Protein AF-0000000073391417 (afdb_homodimer)

Radius of gyration: 29.49 Å; Cα contacts (8 Å, |Δi|>4): 941; chains: 2; bounding box: 69×81×65 Å

InterPro domains:
  IPR002525 Transposase IS110-like, N-terminal [PF01548] (7-149)
  IPR003346 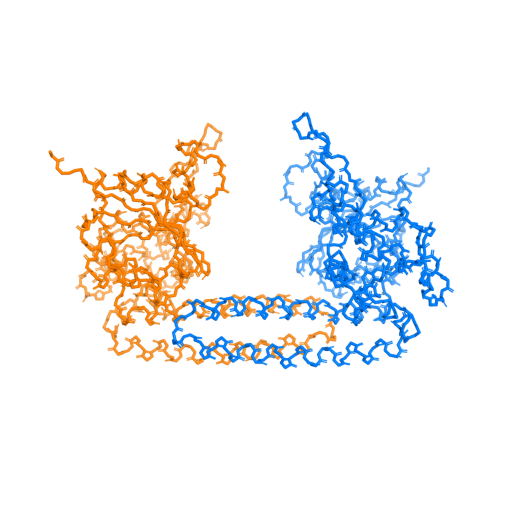Transposase IS116/IS110/IS902, C-terminal [PF02371] (191-273)
  IPR047650 Transposase IS110-like [PTHR33055] (2-310)

Structure (mmCIF, N/CA/C/O backbone):
data_AF-0000000073391417-model_v1
#
loop_
_entity.id
_entity.type
_entity.pdbx_description
1 polymer 'Transposase IS116/IS110/IS902 family protein'
#
loop_
_atom_site.group_PDB
_atom_site.id
_atom_site.type_symbol
_atom_site.label_atom_id
_atom_site.label_alt_id
_atom_site.label_comp_id
_atom_site.label_asym_id
_atom_site.label_entity_id
_atom_site.label_seq_id
_atom_site.pdbx_PDB_ins_code
_atom_site.Cartn_x
_atom_site.Cartn_y
_atom_site.Cartn_z
_atom_site.occupancy
_atom_site.B_iso_or_equiv
_atom_site.auth_seq_id
_atom_site.auth_comp_id
_atom_site.auth_asym_id
_atom_site.auth_atom_id
_atom_site.pdbx_PDB_model_num
ATOM 1 N N . MET A 1 1 ? -22.016 -30.312 -35.656 1 41.19 1 MET A N 1
ATOM 2 C CA . MET A 1 1 ? -20.719 -30.219 -35 1 41.19 1 MET A CA 1
ATOM 3 C C . MET A 1 1 ? -20.844 -29.594 -33.625 1 41.19 1 MET A C 1
ATOM 5 O O . MET A 1 1 ? -21.438 -28.531 -33.469 1 41.19 1 MET A O 1
ATOM 9 N N . SER A 1 2 ? -20.906 -30.359 -32.5 1 58.59 2 SER A N 1
ATOM 10 C CA . SER A 1 2 ? -21.25 -29.953 -31.141 1 58.59 2 SER A CA 1
ATOM 11 C C . SER A 1 2 ? -20.438 -28.75 -30.703 1 58.59 2 SER A C 1
ATOM 13 O O . SER A 1 2 ? -19.219 -28.703 -30.891 1 58.59 2 SER A O 1
ATOM 15 N N . GLU A 1 3 ? -20.984 -27.547 -30.594 1 76.56 3 GLU A N 1
ATOM 16 C CA . GLU A 1 3 ? -20.344 -26.266 -30.344 1 76.56 3 GLU A CA 1
ATOM 17 C C . GLU A 1 3 ? -19.5 -26.297 -29.078 1 76.56 3 GLU A C 1
ATOM 19 O O . GLU A 1 3 ? -19.906 -26.875 -28.062 1 76.56 3 GLU A O 1
ATOM 24 N N . LEU A 1 4 ? -18.203 -26.062 -29.297 1 89.38 4 LEU A N 1
ATOM 25 C CA . LEU A 1 4 ? -17.281 -26.016 -28.156 1 89.38 4 LEU A CA 1
ATOM 26 C C . LEU A 1 4 ? -17.797 -25.062 -27.078 1 89.38 4 LEU A C 1
ATOM 28 O O . LEU A 1 4 ? -18.328 -23.984 -27.391 1 89.38 4 LEU A O 1
ATOM 32 N N . VAL A 1 5 ? -17.859 -25.547 -25.891 1 95.31 5 VAL A N 1
ATOM 33 C CA . VAL A 1 5 ? -18.391 -24.766 -24.781 1 95.31 5 VAL A CA 1
ATOM 34 C C . VAL A 1 5 ? -17.234 -24.156 -24 1 95.31 5 VAL A C 1
ATOM 36 O O . VAL A 1 5 ? -16.297 -24.859 -23.609 1 95.31 5 VAL A O 1
ATOM 39 N N . TYR A 1 6 ? -17.281 -22.828 -23.891 1 96.06 6 TYR A N 1
ATOM 40 C CA . TYR A 1 6 ? -16.344 -22.094 -23.047 1 96.06 6 TYR A CA 1
ATOM 41 C C . TYR A 1 6 ? -17.078 -21.375 -21.906 1 96.06 6 TYR A C 1
ATOM 43 O O . TYR A 1 6 ? -18.25 -21.031 -22.047 1 96.06 6 TYR A O 1
ATOM 51 N N . VAL A 1 7 ? -16.344 -21.188 -20.812 1 96.88 7 VAL A N 1
ATOM 52 C CA . VAL A 1 7 ? -16.953 -20.562 -19.641 1 96.88 7 VAL A CA 1
ATOM 53 C C . VAL A 1 7 ? -16.047 -19.453 -19.109 1 96.88 7 VAL A C 1
ATOM 55 O O . VAL A 1 7 ? -14.82 -19.625 -19.047 1 96.88 7 VAL A O 1
ATOM 58 N N . GLY A 1 8 ? -16.578 -18.297 -18.891 1 96.56 8 GLY A N 1
ATOM 59 C CA . GLY A 1 8 ? -15.914 -17.203 -18.203 1 96.56 8 GLY A CA 1
ATOM 60 C C . GLY A 1 8 ? -16.5 -16.906 -16.844 1 96.56 8 GLY A C 1
ATOM 61 O O . GLY A 1 8 ? -17.719 -16.844 -16.688 1 96.56 8 GLY A O 1
ATOM 62 N N . ILE A 1 9 ? -15.617 -16.797 -15.828 1 95.81 9 ILE A N 1
ATOM 63 C CA . ILE A 1 9 ? -16.094 -16.562 -14.477 1 95.81 9 ILE A CA 1
ATOM 64 C C . ILE A 1 9 ? -15.438 -15.297 -13.914 1 95.81 9 ILE A C 1
ATOM 66 O O . ILE A 1 9 ? -14.211 -15.227 -13.797 1 95.81 9 ILE A O 1
ATOM 70 N N . ASP A 1 10 ? -16.25 -14.32 -13.617 1 93.75 10 ASP A N 1
ATOM 71 C CA . ASP A 1 10 ? -15.812 -13.148 -12.867 1 93.75 10 ASP A CA 1
ATOM 72 C C . ASP A 1 10 ? -16.109 -13.312 -11.375 1 93.75 10 ASP A C 1
ATOM 74 O O . ASP A 1 10 ? -17.266 -13.297 -10.961 1 93.75 10 ASP A O 1
ATOM 78 N N . ILE A 1 11 ? -15.016 -13.398 -10.562 1 93.25 11 ILE A N 1
ATOM 79 C CA . ILE A 1 11 ? -15.156 -13.836 -9.18 1 93.25 11 ILE A CA 1
ATOM 80 C C . ILE A 1 11 ? -14.93 -12.648 -8.242 1 93.25 11 ILE A C 1
ATOM 82 O O . ILE A 1 11 ? -13.984 -11.875 -8.422 1 93.25 11 ILE A O 1
ATOM 86 N N . ALA A 1 12 ? -15.906 -12.5 -7.281 1 91.25 12 ALA A N 1
ATOM 87 C CA . ALA A 1 12 ? -15.789 -11.531 -6.191 1 91.25 12 ALA A CA 1
ATOM 88 C C . ALA A 1 12 ? -15.82 -12.234 -4.836 1 91.25 12 ALA A C 1
ATOM 90 O O . ALA A 1 12 ? -15.867 -13.461 -4.766 1 91.25 12 ALA A O 1
ATOM 91 N N . LYS A 1 13 ? -15.703 -11.445 -3.793 1 89.56 13 LYS A N 1
ATOM 92 C CA . LYS A 1 13 ? -15.617 -11.961 -2.43 1 89.56 13 LYS A CA 1
ATOM 93 C C . L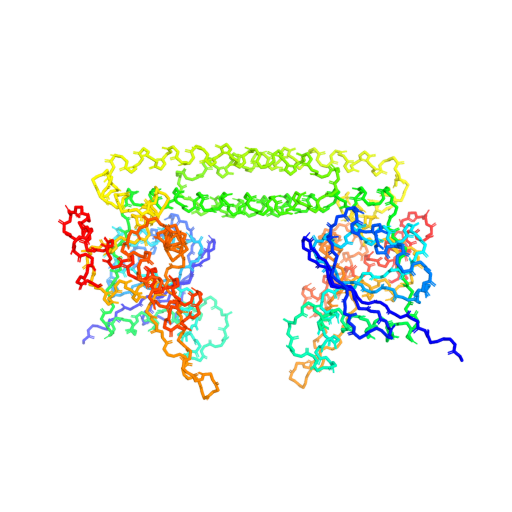YS A 1 13 ? -16.828 -12.828 -2.092 1 89.56 13 LYS A C 1
ATOM 95 O O . LYS A 1 13 ? -16.672 -13.945 -1.59 1 89.56 13 LYS A O 1
ATOM 100 N N . ASN A 1 14 ? -17.984 -12.344 -2.451 1 91.38 14 ASN A N 1
ATOM 101 C CA . ASN A 1 14 ? -19.188 -12.992 -1.948 1 91.38 14 ASN A CA 1
ATOM 102 C C . ASN A 1 14 ? -19.938 -13.742 -3.055 1 91.38 14 ASN A C 1
ATOM 104 O O . ASN A 1 14 ? -20.781 -14.594 -2.777 1 91.38 14 ASN A O 1
ATOM 108 N N . SER A 1 15 ? -19.625 -13.344 -4.281 1 93.81 15 SER A N 1
ATOM 109 C CA . SER A 1 15 ? -20.328 -13.961 -5.398 1 93.81 15 SER A CA 1
ATOM 110 C C . SER A 1 15 ? -19.469 -14 -6.652 1 93.81 15 SER A C 1
ATOM 112 O O . SER A 1 15 ? -18.391 -13.398 -6.684 1 93.81 15 SER A O 1
ATOM 114 N N . PHE A 1 16 ? -19.875 -14.797 -7.594 1 94.75 16 PHE A N 1
ATOM 115 C CA . PHE A 1 16 ? -19.188 -14.812 -8.883 1 94.75 16 PHE A CA 1
ATOM 116 C C . PHE A 1 16 ? -20.188 -14.945 -10.023 1 94.75 16 PHE A C 1
ATOM 118 O O . PHE A 1 16 ? -21.266 -15.516 -9.852 1 94.75 16 PHE A O 1
ATOM 125 N N . GLU A 1 17 ? -19.906 -14.305 -11.156 1 95.31 17 GLU A N 1
ATOM 126 C CA . GLU A 1 17 ? -20.719 -14.305 -12.367 1 95.31 17 GLU A CA 1
ATOM 127 C C . GLU A 1 17 ? -20.156 -15.281 -13.398 1 95.31 17 GLU A C 1
ATOM 129 O O . GLU A 1 17 ? -18.953 -15.32 -13.641 1 95.31 17 GLU A O 1
ATOM 134 N N . VAL A 1 18 ? -21.078 -16.141 -13.984 1 97.12 18 VAL A N 1
ATOM 135 C CA . VAL A 1 18 ? -20.641 -17.188 -14.898 1 97.12 18 VAL A CA 1
ATOM 136 C C . VAL A 1 18 ? -21.266 -16.953 -16.281 1 97.12 18 VAL A C 1
ATOM 138 O O . VAL A 1 18 ? -22.484 -16.812 -16.406 1 97.12 18 VAL A O 1
ATOM 141 N N . ALA A 1 19 ? -20.453 -16.859 -17.266 1 95.75 19 ALA A N 1
ATOM 142 C CA . ALA A 1 19 ? -20.891 -16.797 -18.656 1 95.75 19 ALA A CA 1
ATOM 143 C C . ALA A 1 19 ? -20.547 -18.094 -19.391 1 95.75 19 ALA A C 1
ATOM 145 O O . ALA A 1 19 ? -19.422 -18.578 -19.312 1 95.75 19 ALA A O 1
ATOM 146 N N . VAL A 1 20 ? -21.516 -18.688 -20.031 1 95.94 20 VAL A N 1
ATOM 147 C CA . VAL A 1 20 ? -21.344 -19.953 -20.75 1 95.94 20 VAL A CA 1
ATOM 148 C C . VAL A 1 20 ? -21.688 -19.766 -22.219 1 95.94 20 VAL A C 1
ATOM 150 O O . VAL A 1 20 ? -22.641 -19.047 -22.562 1 95.94 20 VAL A O 1
ATOM 153 N N . THR A 1 21 ? -20.844 -20.391 -22.984 1 93.12 21 THR A N 1
ATOM 154 C CA . THR A 1 21 ? -21.109 -20.328 -24.422 1 93.12 21 THR A CA 1
ATOM 155 C C . THR A 1 21 ? -22.531 -20.781 -24.734 1 93.12 21 THR A C 1
ATOM 157 O O . THR A 1 21 ? -23 -21.797 -24.219 1 93.12 21 THR A O 1
ATOM 160 N N . GLY A 1 22 ? -23.219 -20.031 -25.562 1 87.88 22 GLY A N 1
ATOM 161 C CA . GLY A 1 22 ? -24.562 -20.391 -26 1 87.88 22 GLY A CA 1
ATOM 162 C C . GLY A 1 22 ? -25.641 -19.891 -25.078 1 87.88 22 GLY A C 1
ATOM 163 O O . GLY A 1 22 ? -26.828 -19.969 -25.406 1 87.88 22 GLY A O 1
ATOM 164 N N . GLU A 1 23 ? -25.266 -19.438 -23.891 1 88.38 23 GLU A N 1
ATOM 165 C CA . GLU A 1 23 ? -26.219 -18.875 -22.938 1 88.38 23 GLU A CA 1
ATOM 166 C C . GLU A 1 23 ? -26.219 -17.359 -22.984 1 88.38 23 GLU A C 1
ATOM 168 O O . GLU A 1 23 ? -25.172 -16.719 -22.906 1 88.38 23 GLU A O 1
ATOM 173 N N . LEU A 1 24 ? -27.312 -16.797 -23.109 1 83.12 24 LEU A N 1
ATOM 174 C CA . LEU A 1 24 ? -27.422 -15.352 -23.188 1 83.12 24 LEU A CA 1
ATOM 175 C C . LEU A 1 24 ? -27.266 -14.711 -21.812 1 83.12 24 LEU A C 1
ATOM 177 O O . LEU A 1 24 ? -26.641 -13.656 -21.688 1 83.12 24 LEU A O 1
ATOM 181 N N . GLN A 1 25 ? -27.812 -15.383 -20.875 1 86.62 25 GLN A N 1
ATOM 182 C CA . GLN A 1 25 ? -27.766 -14.812 -19.531 1 86.62 25 GLN A CA 1
ATOM 183 C C . GLN A 1 25 ? -26.625 -15.43 -18.719 1 86.62 25 GLN A C 1
ATOM 185 O O . GLN A 1 25 ? -26.281 -16.594 -18.922 1 86.62 25 GLN A O 1
ATOM 190 N N . THR A 1 26 ? -26.062 -14.586 -17.969 1 91.75 26 THR A N 1
ATOM 191 C CA . THR A 1 26 ? -25.062 -15.078 -17.031 1 91.75 26 THR A CA 1
ATOM 192 C C . THR A 1 26 ? -25.719 -15.602 -15.766 1 91.75 26 THR A C 1
ATOM 194 O O . THR A 1 26 ? -26.891 -15.344 -15.516 1 91.75 26 THR A O 1
ATOM 197 N N . LEU A 1 27 ? -25.016 -16.453 -15.078 1 93.38 27 LEU A N 1
ATOM 198 C CA . LEU A 1 27 ? -25.453 -17 -13.797 1 93.38 27 LEU A CA 1
ATOM 199 C C . LEU A 1 27 ? -24.672 -16.375 -12.648 1 93.38 27 LEU A C 1
ATOM 201 O O . LEU A 1 27 ? -23.453 -16.203 -12.742 1 93.38 27 LEU A O 1
ATOM 205 N N . ASN A 1 28 ? -25.391 -15.914 -11.68 1 95.19 28 ASN A N 1
ATOM 206 C CA . ASN A 1 28 ? -24.781 -15.391 -10.469 1 95.19 28 ASN A CA 1
ATOM 207 C C . ASN A 1 28 ? -24.922 -16.375 -9.305 1 95.19 28 ASN A C 1
ATOM 209 O O . ASN A 1 28 ? -26.031 -16.781 -8.969 1 95.19 28 ASN A O 1
ATOM 213 N N . LEU A 1 29 ? -23.812 -16.797 -8.742 1 95.75 29 LEU A N 1
ATOM 214 C CA . LEU A 1 29 ? -23.812 -17.766 -7.648 1 95.75 29 LEU A CA 1
ATOM 215 C C . LEU A 1 29 ? -23.016 -17.234 -6.461 1 95.75 29 LEU A C 1
ATOM 217 O O . LEU A 1 29 ? -22.203 -16.328 -6.613 1 95.75 29 LEU A O 1
ATOM 221 N N . ALA A 1 30 ? -23.281 -17.812 -5.293 1 95.56 30 ALA A N 1
ATOM 222 C CA . ALA A 1 30 ? -22.547 -17.438 -4.086 1 95.56 30 ALA A CA 1
ATOM 223 C C . ALA A 1 30 ? -21.141 -18.031 -4.102 1 95.56 30 ALA A C 1
ATOM 225 O O . ALA A 1 30 ? -20.938 -19.172 -4.523 1 95.56 30 ALA A O 1
ATOM 226 N N . ASN A 1 31 ? -20.172 -17.266 -3.717 1 94.25 31 ASN A N 1
ATOM 227 C CA . ASN A 1 31 ? -18.797 -17.75 -3.623 1 94.25 31 ASN A CA 1
ATOM 228 C C . ASN A 1 31 ? -18.547 -18.484 -2.314 1 94.25 31 ASN A C 1
ATOM 230 O O . ASN A 1 31 ? -17.797 -18.016 -1.464 1 94.25 31 ASN A O 1
ATOM 234 N N . ASP A 1 32 ? -19.219 -19.547 -2.176 1 93.25 32 ASP A N 1
ATOM 235 C CA . ASP A 1 32 ? -19.094 -20.453 -1.041 1 93.25 32 ASP A CA 1
ATOM 236 C C . ASP A 1 32 ? -19.219 -21.906 -1.49 1 93.25 32 ASP A C 1
ATOM 238 O O . ASP A 1 32 ? -19.312 -22.188 -2.688 1 93.25 32 ASP A O 1
ATOM 242 N N . GLU A 1 33 ? -19.141 -22.828 -0.554 1 92.5 33 GLU A N 1
ATOM 243 C CA . GLU A 1 33 ? -19.125 -24.25 -0.879 1 92.5 33 GLU A CA 1
ATOM 244 C C . GLU A 1 33 ? -20.359 -24.656 -1.66 1 92.5 33 GLU A C 1
ATOM 246 O O . GLU A 1 33 ? -20.281 -25.422 -2.621 1 92.5 33 GLU A O 1
ATOM 251 N N . ALA A 1 34 ? -21.469 -24.109 -1.239 1 94.62 34 ALA A N 1
ATOM 252 C CA . ALA A 1 34 ? -22.719 -24.453 -1.907 1 94.62 34 ALA A CA 1
ATOM 253 C C . ALA A 1 34 ? -22.734 -23.922 -3.342 1 94.62 34 ALA A C 1
ATOM 255 O O . ALA A 1 34 ? -23.141 -24.641 -4.262 1 94.62 34 ALA A O 1
ATOM 256 N N . GLY A 1 35 ? -22.312 -22.719 -3.488 1 95.94 35 GLY A N 1
ATOM 257 C CA . GLY A 1 35 ? -22.234 -22.156 -4.824 1 95.94 35 GLY A CA 1
ATOM 258 C C . GLY A 1 35 ? -21.266 -22.875 -5.73 1 95.94 35 GLY A C 1
ATOM 259 O O . GLY A 1 35 ? -21.531 -23.062 -6.922 1 95.94 35 GLY A O 1
ATOM 260 N N . HIS A 1 36 ? -20.188 -23.312 -5.238 1 96.56 36 HIS A N 1
ATOM 261 C CA . HIS A 1 36 ? -19.188 -24.062 -5.996 1 96.56 36 HIS A CA 1
ATOM 262 C C . HIS A 1 36 ? -19.75 -25.391 -6.469 1 96.56 36 HIS A C 1
ATOM 264 O O . HIS A 1 36 ? -19.594 -25.766 -7.637 1 96.56 36 HIS A O 1
ATOM 270 N N . ALA A 1 37 ? -20.359 -26.031 -5.52 1 9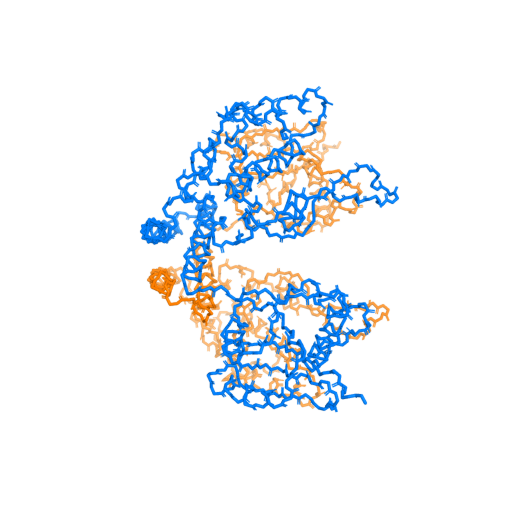5 37 ALA A N 1
ATOM 271 C CA . ALA A 1 37 ? -20.953 -27.328 -5.848 1 95 37 ALA A CA 1
ATOM 272 C C . ALA A 1 37 ? -22.016 -27.188 -6.934 1 95 37 ALA A C 1
ATOM 274 O O . ALA A 1 37 ? -22.078 -28 -7.859 1 95 37 ALA A O 1
ATOM 275 N N . GLN A 1 38 ? -22.797 -26.172 -6.746 1 96.19 38 GLN A N 1
ATOM 276 C CA . GLN A 1 38 ? -23.844 -25.906 -7.723 1 96.19 38 GLN A CA 1
ATOM 277 C C . GLN A 1 38 ? -23.266 -25.672 -9.117 1 96.19 38 GLN A C 1
ATOM 279 O O . GLN A 1 38 ? -23.781 -26.203 -10.102 1 96.19 38 GLN A O 1
ATOM 284 N N . LEU A 1 39 ? -22.266 -24.953 -9.195 1 96.25 39 LEU A N 1
ATOM 285 C CA . LEU A 1 39 ? -21.641 -24.672 -10.484 1 96.25 39 LEU A CA 1
ATOM 286 C C . LEU A 1 39 ? -21.062 -25.938 -11.102 1 96.25 39 LEU A C 1
ATOM 288 O O . LEU A 1 39 ? -21.25 -26.188 -12.297 1 96.25 39 LEU A O 1
ATOM 292 N N . CYS A 1 40 ? -20.391 -26.719 -10.312 1 95.75 40 CYS A N 1
ATOM 293 C CA . CYS A 1 40 ? -19.812 -27.969 -10.797 1 95.75 40 CYS A CA 1
ATOM 294 C C . CYS A 1 40 ? -20.891 -28.875 -11.375 1 95.75 40 CYS A C 1
ATOM 296 O O . CYS A 1 40 ? -20.703 -29.453 -12.453 1 95.75 40 CYS A O 1
ATOM 298 N N . GLN A 1 41 ? -21.969 -28.922 -10.648 1 94.38 41 GLN A N 1
ATOM 299 C CA . GLN A 1 41 ? -23.078 -29.766 -11.094 1 94.38 41 GLN A CA 1
ATOM 300 C C . GLN A 1 41 ? -23.656 -29.25 -12.414 1 94.38 41 GLN A C 1
ATOM 302 O O . GLN A 1 41 ? -24.016 -30.047 -13.281 1 94.38 41 GLN A O 1
ATOM 307 N N . TRP A 1 42 ? -23.656 -28.016 -12.492 1 94.31 42 TRP A N 1
ATOM 308 C CA . TRP A 1 42 ? -24.234 -27.391 -13.68 1 94.31 42 TRP A CA 1
ATOM 309 C C . TRP A 1 42 ? -23.312 -27.562 -14.883 1 94.31 42 TRP A C 1
ATOM 311 O O . TRP A 1 42 ? -23.781 -27.797 -16 1 94.31 42 TRP A O 1
ATOM 321 N N . LEU A 1 43 ? -22.047 -27.469 -14.703 1 94.25 43 LEU A N 1
ATOM 322 C CA . LEU A 1 43 ? -21.094 -27.422 -15.805 1 94.25 43 LEU A CA 1
ATOM 323 C C . LEU A 1 43 ? -20.688 -28.828 -16.234 1 94.25 43 LEU A C 1
ATOM 325 O O . LEU A 1 43 ? -20.281 -29.047 -17.375 1 94.25 43 LEU A O 1
ATOM 329 N N . ALA A 1 44 ? -20.797 -29.797 -15.352 1 92.38 44 ALA A N 1
ATOM 330 C CA . ALA A 1 44 ? -20.312 -31.141 -15.602 1 92.38 44 ALA A CA 1
ATOM 331 C C . ALA A 1 44 ? -20.906 -31.719 -16.891 1 92.38 44 ALA A C 1
ATOM 333 O O . ALA A 1 44 ? -20.188 -32.156 -17.766 1 92.38 44 ALA A O 1
ATOM 334 N N . PRO A 1 45 ? -22.25 -31.562 -17.031 1 92 45 PRO A N 1
ATOM 335 C CA . PRO A 1 45 ? -22.859 -32.125 -18.234 1 92 45 PRO A CA 1
ATOM 336 C C . PRO A 1 45 ? -22.484 -31.359 -19.5 1 92 45 PRO A C 1
ATOM 338 O O . PRO A 1 45 ? -22.562 -31.891 -20.609 1 92 45 PRO A O 1
ATOM 341 N N . LEU A 1 46 ? -22.078 -30.172 -19.375 1 92.31 46 LEU A N 1
ATOM 342 C CA . LEU A 1 46 ? -21.781 -29.328 -20.531 1 92.31 46 LEU A CA 1
ATOM 343 C C . LEU A 1 46 ? -20.375 -29.609 -21.047 1 92.31 46 LEU A C 1
ATOM 345 O O . LEU A 1 46 ? -20.031 -29.25 -22.172 1 92.31 46 LEU A O 1
ATOM 349 N N . ALA A 1 47 ? -19.516 -30.188 -20.219 1 91.38 47 ALA A N 1
ATOM 350 C CA . ALA A 1 47 ? -18.141 -30.562 -20.562 1 91.38 47 ALA A CA 1
ATOM 351 C C . ALA A 1 47 ? -17.422 -29.422 -21.25 1 91.38 47 ALA A C 1
ATOM 353 O O . ALA A 1 47 ? -16.938 -29.562 -22.375 1 91.38 47 ALA A O 1
ATOM 354 N N . PRO A 1 48 ? -17.344 -28.297 -20.562 1 94.94 48 PRO A N 1
ATOM 355 C CA . PRO A 1 48 ? -16.656 -27.172 -21.188 1 94.94 48 PRO A CA 1
ATOM 356 C C . PRO A 1 48 ? -15.219 -27.484 -21.578 1 94.94 48 PRO A C 1
ATOM 358 O O . PRO A 1 48 ? -14.531 -28.219 -20.859 1 94.94 48 PRO A O 1
ATOM 361 N N . ARG A 1 49 ? -14.812 -26.875 -22.672 1 93.81 49 ARG A N 1
ATOM 362 C CA . ARG A 1 49 ? -13.445 -27.047 -23.156 1 93.81 49 ARG A CA 1
ATOM 363 C C . ARG A 1 49 ? -12.453 -26.312 -22.266 1 93.81 49 ARG A C 1
ATOM 365 O O . ARG A 1 49 ? -11.336 -26.781 -22.047 1 93.81 49 ARG A O 1
ATOM 372 N N . LEU A 1 50 ? -12.844 -25.172 -21.844 1 94.81 50 LEU A N 1
ATOM 373 C CA . LEU A 1 50 ? -11.992 -24.359 -20.984 1 94.81 50 LEU A CA 1
ATOM 374 C C . LEU A 1 50 ? -12.828 -23.406 -20.141 1 94.81 50 LEU A C 1
ATOM 376 O O . LEU A 1 50 ? -13.742 -22.75 -20.656 1 94.81 50 LEU A O 1
ATOM 380 N N . ILE A 1 51 ? -12.57 -23.453 -18.859 1 96.12 51 ILE A N 1
ATOM 381 C CA . ILE A 1 51 ? -13.109 -22.484 -17.922 1 96.12 51 ILE A CA 1
ATOM 382 C C . ILE A 1 51 ? -12.031 -21.469 -17.547 1 96.12 51 ILE A C 1
ATOM 384 O O . ILE A 1 51 ? -10.938 -21.844 -17.125 1 96.12 51 ILE A O 1
ATOM 388 N N . LEU A 1 52 ? -12.367 -20.172 -17.781 1 94.38 52 LEU A N 1
ATOM 389 C CA . LEU A 1 52 ? -11.375 -19.141 -17.516 1 94.38 52 LEU A CA 1
ATOM 390 C C . LEU A 1 52 ? -11.844 -18.203 -16.391 1 94.38 52 LEU A C 1
ATOM 392 O O . LEU A 1 52 ? -12.992 -17.766 -16.391 1 94.38 52 LEU A O 1
ATOM 396 N N . MET A 1 53 ? -11 -18 -15.438 1 94.44 53 MET A N 1
ATOM 397 C CA . MET A 1 53 ? -11.258 -17.031 -14.383 1 94.44 53 MET A CA 1
ATOM 398 C C . MET A 1 53 ? -10.047 -16.125 -14.156 1 94.44 53 MET A C 1
ATOM 400 O O . MET A 1 53 ? -8.93 -16.484 -14.539 1 94.44 53 MET A O 1
ATOM 404 N N . GLU A 1 54 ? -10.297 -14.969 -13.602 1 90.81 54 GLU A N 1
ATOM 405 C CA . GLU A 1 54 ? -9.234 -14.016 -13.281 1 90.81 54 GLU A CA 1
ATOM 406 C C . GLU A 1 54 ? -8.797 -14.156 -11.828 1 90.81 54 GLU A C 1
ATOM 408 O O . GLU A 1 54 ? -9.609 -14.422 -10.945 1 90.81 54 GLU A O 1
ATOM 413 N N . ALA A 1 55 ? -7.465 -14.031 -11.68 1 86.56 55 ALA A N 1
ATOM 414 C CA . ALA A 1 55 ? -6.949 -14 -10.312 1 86.56 55 ALA A CA 1
ATOM 415 C C . ALA A 1 55 ? -7.496 -12.797 -9.547 1 86.56 55 ALA A C 1
ATOM 417 O O . ALA A 1 55 ? -7.359 -11.656 -9.992 1 86.56 55 ALA A O 1
ATOM 418 N N . THR A 1 56 ? -8.164 -13.055 -8.438 1 86.56 56 THR A N 1
ATOM 419 C CA . THR A 1 56 ? -8.828 -12.008 -7.672 1 86.56 56 THR A CA 1
ATOM 420 C C . THR A 1 56 ? -8.312 -11.984 -6.234 1 86.56 56 THR A C 1
ATOM 422 O O . THR A 1 56 ? -9.109 -11.914 -5.289 1 86.56 56 THR A O 1
ATOM 425 N N . GLY A 1 57 ? -7.008 -12.031 -6.109 1 79.88 57 GLY A N 1
ATOM 426 C CA . GLY A 1 57 ? -6.426 -11.914 -4.781 1 79.88 57 GLY A CA 1
ATOM 427 C C . GLY A 1 57 ? -6.73 -13.102 -3.885 1 79.88 57 GLY A C 1
ATOM 428 O O . GLY A 1 57 ? -6.676 -12.984 -2.658 1 79.88 57 GLY A O 1
ATOM 429 N N . GLY A 1 58 ? -7.133 -14.188 -4.379 1 85.75 58 GLY A N 1
ATOM 430 C CA . GLY A 1 58 ? -7.336 -15.398 -3.6 1 85.75 58 GLY A CA 1
ATOM 431 C C . GLY A 1 58 ? -8.781 -15.859 -3.582 1 85.75 58 GLY A C 1
ATOM 432 O O . GLY A 1 58 ? -9.062 -17.016 -3.236 1 85.75 58 GLY A O 1
ATOM 433 N N . TYR A 1 59 ? -9.688 -15.016 -3.998 1 88.38 59 TYR A N 1
ATOM 434 C CA . TYR A 1 59 ? -11.109 -15.359 -3.967 1 88.38 59 TYR A CA 1
ATOM 435 C C . TYR A 1 59 ? -11.43 -16.453 -4.98 1 88.38 59 TYR A C 1
ATOM 437 O O . TYR A 1 59 ? -12.445 -17.141 -4.867 1 88.38 59 TYR A O 1
ATOM 445 N N . GLU A 1 60 ? -10.516 -16.578 -5.926 1 90.38 60 GLU A N 1
ATOM 446 C CA . GLU A 1 60 ? -10.758 -17.531 -7.008 1 90.38 60 GLU A CA 1
ATOM 447 C C . GLU A 1 60 ? -10.289 -18.938 -6.641 1 90.38 60 GLU A C 1
ATOM 449 O O . GLU A 1 60 ? -10.664 -19.906 -7.289 1 90.38 60 GLU A O 1
ATOM 454 N N . GLN A 1 61 ? -9.516 -19.031 -5.566 1 87.44 61 GLN A N 1
ATOM 455 C CA . GLN A 1 61 ? -8.742 -20.234 -5.316 1 87.44 61 GLN A CA 1
ATOM 456 C C . GLN A 1 61 ? -9.664 -21.422 -5.039 1 87.44 61 GLN A C 1
ATOM 458 O O . GLN A 1 61 ? -9.531 -22.484 -5.664 1 87.44 61 GLN A O 1
ATOM 463 N N . ASP A 1 62 ? -10.578 -21.266 -4.113 1 89.06 62 ASP A N 1
ATOM 464 C CA . ASP A 1 62 ? -11.453 -22.359 -3.723 1 89.06 62 ASP A CA 1
ATOM 465 C C . ASP A 1 62 ? -12.32 -22.828 -4.891 1 89.06 62 ASP A C 1
ATOM 467 O O . ASP A 1 62 ? -12.539 -24.016 -5.074 1 89.06 62 ASP A O 1
ATOM 471 N N . LEU A 1 63 ? -12.734 -21.891 -5.645 1 93.06 63 LEU A N 1
ATOM 472 C CA . LEU A 1 63 ? -13.547 -22.25 -6.801 1 93.06 63 LEU A CA 1
ATOM 473 C C . LEU A 1 63 ? -12.719 -22.984 -7.844 1 93.06 63 LEU A C 1
ATOM 475 O O . LEU A 1 63 ? -13.172 -24 -8.406 1 93.06 63 LEU A O 1
ATOM 479 N N . ALA A 1 64 ? -11.539 -22.5 -8.102 1 91.94 64 ALA A N 1
ATOM 480 C CA . ALA A 1 64 ? -10.648 -23.172 -9.055 1 91.94 64 ALA A CA 1
ATOM 481 C C . ALA A 1 64 ? -10.391 -24.609 -8.641 1 91.94 64 ALA A C 1
ATOM 483 O O . ALA A 1 64 ? -10.422 -25.516 -9.484 1 91.94 64 ALA A O 1
ATOM 484 N N . LEU A 1 65 ? -10.211 -24.812 -7.379 1 87.94 65 LEU A N 1
ATOM 485 C CA . LEU A 1 65 ? -9.953 -26.141 -6.852 1 87.94 65 LEU A CA 1
ATOM 486 C C . LEU A 1 65 ? -11.172 -27.047 -7.012 1 87.94 65 LEU A C 1
ATOM 488 O O . LEU A 1 65 ? -11.047 -28.203 -7.395 1 87.94 65 LEU A O 1
ATOM 492 N N . ALA A 1 66 ? -12.32 -26.5 -6.711 1 91.75 66 ALA A N 1
ATOM 493 C CA . ALA A 1 66 ? -13.562 -27.266 -6.828 1 91.75 66 ALA A CA 1
ATOM 494 C C . ALA A 1 66 ? -13.805 -27.703 -8.266 1 91.75 66 ALA A C 1
ATOM 496 O O . ALA A 1 66 ? -14.148 -28.859 -8.516 1 91.75 66 ALA A O 1
ATOM 497 N N . LEU A 1 67 ? -13.562 -26.828 -9.164 1 93.56 67 LEU A N 1
ATOM 498 C CA . LEU A 1 67 ? -13.773 -27.125 -10.57 1 93.56 67 LEU A CA 1
ATOM 499 C C . LEU A 1 67 ? -12.781 -28.172 -11.07 1 93.56 67 LEU A C 1
ATOM 501 O O . LEU A 1 67 ? -13.164 -29.125 -11.734 1 93.56 67 LEU A O 1
ATOM 505 N N . ALA A 1 68 ? -11.562 -27.953 -10.703 1 89.56 68 ALA A N 1
ATOM 506 C CA . ALA A 1 68 ? -10.531 -28.906 -11.086 1 89.56 68 ALA A CA 1
ATOM 507 C C . ALA A 1 68 ? -10.812 -30.281 -10.477 1 89.56 68 ALA A C 1
ATOM 509 O O . ALA A 1 68 ? -10.633 -31.312 -11.141 1 89.56 68 ALA A O 1
ATOM 510 N N . GLY A 1 69 ? -11.211 -30.297 -9.242 1 88.12 69 GLY A N 1
ATOM 511 C CA . GLY A 1 69 ? -11.555 -31.531 -8.555 1 88.12 69 GLY A CA 1
ATOM 512 C C . GLY A 1 69 ? -12.695 -32.281 -9.211 1 88.12 69 GLY A C 1
ATOM 513 O O . GLY A 1 69 ? -12.773 -33.5 -9.125 1 88.12 69 GLY A O 1
ATOM 514 N N . ALA A 1 70 ? -13.516 -31.516 -9.836 1 91.62 70 ALA A N 1
ATOM 515 C CA . ALA A 1 70 ? -14.648 -32.125 -10.555 1 91.62 70 ALA A CA 1
ATOM 516 C C . ALA A 1 70 ? -14.227 -32.594 -11.938 1 91.62 70 ALA A C 1
ATOM 518 O O . ALA A 1 70 ? -15.07 -33.031 -12.734 1 91.62 70 ALA A O 1
ATOM 519 N N . GLY A 1 71 ? -12.945 -32.406 -12.211 1 88.69 71 GLY A N 1
ATOM 520 C CA . GLY A 1 71 ? -12.422 -32.875 -13.484 1 88.69 71 GLY A CA 1
ATOM 521 C C . GLY A 1 71 ? -12.586 -31.875 -14.609 1 88.69 71 GLY A C 1
ATOM 522 O O . GLY A 1 71 ? -12.453 -32.219 -15.781 1 88.69 71 GLY A O 1
ATOM 523 N N . LEU A 1 72 ? -12.898 -30.719 -14.289 1 92.56 72 LEU A N 1
ATOM 524 C CA . LEU A 1 72 ? -13.109 -29.688 -15.297 1 92.56 72 LEU A CA 1
ATOM 525 C C . LEU A 1 72 ? -11.812 -28.938 -15.586 1 92.56 72 LEU A C 1
ATOM 527 O O . LEU A 1 72 ? -10.969 -28.797 -14.703 1 92.56 72 LEU A O 1
ATOM 531 N N . HIS A 1 73 ? -11.672 -28.422 -16.828 1 92.25 73 HIS A N 1
ATOM 532 C CA . HIS A 1 73 ? -10.477 -27.703 -17.25 1 92.25 73 HIS A CA 1
ATOM 533 C C . HIS A 1 73 ? -10.594 -26.219 -16.922 1 92.25 73 HIS A C 1
ATOM 535 O O . HIS A 1 73 ? -11.281 -25.469 -17.625 1 92.25 73 HIS A O 1
ATOM 541 N N . VAL A 1 74 ? -9.859 -25.891 -15.891 1 93.88 74 VAL A N 1
ATOM 542 C CA . VAL A 1 74 ? -9.969 -24.516 -15.422 1 93.88 74 VAL A CA 1
ATOM 543 C C . VAL A 1 74 ? -8.594 -23.859 -15.453 1 93.88 74 VAL A C 1
ATOM 545 O O . VAL A 1 74 ? -7.582 -24.484 -15.141 1 93.88 74 VAL A O 1
ATOM 548 N N . SER A 1 75 ? -8.562 -22.594 -15.922 1 91.62 75 SER A N 1
ATOM 549 C CA . SER A 1 75 ? -7.352 -21.766 -15.914 1 91.62 75 SER A CA 1
ATOM 550 C C . SER A 1 75 ? -7.594 -20.422 -15.234 1 91.62 75 SER A C 1
ATOM 552 O O . SER A 1 75 ? -8.656 -19.828 -15.406 1 91.62 75 SER A O 1
ATOM 554 N N . VAL A 1 76 ? -6.609 -20.078 -14.414 1 90.06 76 VAL A N 1
ATOM 555 C CA . VAL A 1 76 ? -6.637 -18.75 -13.781 1 90.06 76 VAL A CA 1
ATOM 556 C C . VAL A 1 76 ? -5.645 -17.828 -14.477 1 90.06 76 VAL A C 1
ATOM 558 O O . VAL A 1 76 ? -4.449 -18.125 -14.547 1 90.06 76 VAL A O 1
ATOM 561 N N . VAL A 1 77 ? -6.199 -16.703 -15.023 1 86.75 77 VAL A N 1
ATOM 562 C CA . VAL A 1 77 ? -5.34 -15.797 -15.773 1 86.75 77 VAL A CA 1
ATOM 563 C C . VAL A 1 77 ? -5.047 -14.555 -14.938 1 86.75 77 VAL A C 1
ATOM 565 O O . VAL A 1 77 ? -5.812 -14.211 -14.031 1 86.75 77 VAL A O 1
ATOM 568 N N . ASN A 1 78 ? -3.932 -13.891 -15.234 1 82.31 78 ASN A N 1
ATOM 569 C CA . ASN A 1 78 ? -3.557 -12.656 -14.562 1 82.31 78 ASN A CA 1
ATOM 570 C C . ASN A 1 78 ? -4.508 -11.516 -14.922 1 82.31 78 ASN A C 1
ATOM 572 O O . ASN A 1 78 ? -4.945 -11.398 -16.062 1 82.31 78 ASN A O 1
ATOM 576 N N . PRO A 1 79 ? -4.793 -10.672 -13.938 1 85 79 PRO A N 1
ATOM 577 C CA . PRO A 1 79 ? -5.738 -9.57 -14.148 1 85 79 PRO A CA 1
ATOM 578 C C . PRO A 1 79 ? -5.332 -8.656 -15.297 1 85 79 PRO A C 1
ATOM 580 O O . PRO A 1 79 ? -6.191 -8.18 -16.047 1 85 79 PRO A O 1
ATOM 583 N N . ARG A 1 80 ? -4.086 -8.445 -15.5 1 77.81 80 ARG A N 1
ATOM 584 C CA . ARG A 1 80 ? -3.623 -7.594 -16.594 1 77.81 80 ARG A CA 1
ATOM 585 C C . ARG A 1 80 ? -4.016 -8.18 -17.953 1 77.81 80 ARG A C 1
ATOM 587 O O . ARG A 1 80 ? -4.477 -7.457 -18.828 1 77.81 80 ARG A O 1
ATOM 594 N N . GLN A 1 81 ? -3.834 -9.531 -18.109 1 79 81 GLN A N 1
ATOM 595 C CA . GLN A 1 81 ? -4.199 -10.211 -19.344 1 79 81 GLN A CA 1
ATOM 596 C C . GLN A 1 81 ? -5.699 -10.109 -19.609 1 79 81 GLN A C 1
ATOM 598 O O . GLN A 1 81 ? -6.121 -9.852 -20.734 1 79 81 GLN A O 1
ATOM 603 N N . ALA A 1 82 ? -6.41 -10.328 -18.562 1 83.94 82 ALA A N 1
ATOM 604 C CA . ALA A 1 82 ? -7.863 -10.25 -18.688 1 83.94 82 ALA A CA 1
ATOM 605 C C . ALA A 1 82 ? -8.305 -8.852 -19.109 1 83.94 82 ALA A C 1
ATOM 607 O O . ALA A 1 82 ? -9.148 -8.703 -19.984 1 83.94 82 ALA A O 1
ATOM 608 N N . ARG A 1 83 ? -7.68 -7.859 -18.469 1 81.56 83 ARG A N 1
ATOM 609 C CA . ARG A 1 83 ? -8.016 -6.473 -18.766 1 81.56 83 ARG A CA 1
ATOM 610 C C . ARG A 1 83 ? -7.613 -6.105 -20.188 1 81.56 83 ARG A C 1
ATOM 612 O O . ARG A 1 83 ? -8.367 -5.438 -20.906 1 81.56 83 ARG A O 1
ATOM 619 N N . ASP A 1 84 ? -6.441 -6.473 -20.594 1 75.44 84 ASP A N 1
ATOM 620 C CA . ASP A 1 84 ? -5.961 -6.195 -21.953 1 75.44 84 ASP A CA 1
ATOM 621 C C . ASP A 1 84 ? -6.867 -6.836 -23 1 75.44 84 ASP A C 1
ATOM 623 O O . ASP A 1 84 ? -7.148 -6.23 -24.031 1 75.44 84 ASP A O 1
ATOM 627 N N . PHE A 1 85 ? -7.289 -8 -22.719 1 80.38 85 PHE A N 1
ATOM 628 C CA . PHE A 1 85 ? -8.203 -8.656 -23.656 1 80.38 85 PHE A CA 1
ATOM 629 C C . PHE A 1 85 ? -9.523 -7.91 -23.734 1 80.38 85 PHE A C 1
ATOM 631 O O . PHE A 1 85 ? -10.047 -7.68 -24.828 1 80.38 85 PHE A O 1
ATOM 638 N N . ALA A 1 86 ? -10.031 -7.582 -22.547 1 79.44 86 ALA A N 1
ATOM 639 C CA . ALA A 1 86 ? -11.289 -6.84 -22.516 1 79.44 86 ALA A CA 1
ATOM 640 C C . ALA A 1 86 ? -11.188 -5.547 -23.328 1 79.44 86 ALA A C 1
ATOM 642 O O . ALA A 1 86 ? -12.102 -5.195 -24.062 1 79.44 86 ALA A O 1
ATOM 643 N N . ARG A 1 87 ? -10.125 -4.898 -23.125 1 73.12 87 ARG A N 1
ATOM 644 C CA . ARG A 1 87 ? -9.883 -3.666 -23.875 1 73.12 87 ARG A CA 1
ATOM 645 C C . ARG A 1 87 ? -9.812 -3.93 -25.375 1 73.12 87 ARG A C 1
ATOM 647 O O . ARG A 1 87 ? -10.328 -3.143 -26.172 1 73.12 87 ARG A O 1
ATOM 654 N N . CYS A 1 88 ? -9.156 -4.98 -25.719 1 66.5 88 CYS A N 1
ATOM 655 C CA . CYS A 1 88 ? -8.977 -5.363 -27.109 1 66.5 88 CYS A CA 1
ATOM 656 C C . CYS A 1 88 ? -10.32 -5.629 -27.781 1 66.5 88 CYS A C 1
ATOM 658 O O . CYS A 1 88 ? -10.523 -5.285 -28.938 1 66.5 88 CYS A O 1
ATOM 660 N N . VAL A 1 89 ? -11.195 -6.16 -27.016 1 69.25 89 VAL A N 1
ATOM 661 C CA . VAL A 1 89 ? -12.461 -6.543 -27.625 1 69.25 89 VAL A CA 1
ATOM 662 C C . VAL A 1 89 ? -13.484 -5.43 -27.438 1 69.25 89 VAL A C 1
ATOM 664 O O . VAL A 1 89 ? -14.672 -5.609 -27.719 1 69.25 89 VAL A O 1
ATOM 667 N N . GLY A 1 90 ? -13.023 -4.238 -26.953 1 62.66 90 GLY A N 1
ATOM 668 C CA . GLY A 1 90 ? -13.836 -3.033 -26.906 1 62.66 90 GLY A CA 1
ATOM 669 C C . GLY A 1 90 ? -14.836 -3.031 -25.766 1 62.66 90 GLY A C 1
ATOM 670 O O . GLY A 1 90 ? -15.867 -2.363 -25.828 1 62.66 90 GLY A O 1
ATOM 671 N N . LYS A 1 91 ? -14.734 -3.926 -24.969 1 60.53 91 LYS A N 1
ATOM 672 C CA . LYS A 1 91 ? -15.664 -3.951 -23.844 1 60.53 91 LYS A CA 1
ATOM 673 C C . LYS A 1 91 ? -15.258 -2.949 -22.766 1 60.53 91 LYS A C 1
ATOM 675 O O . LYS A 1 91 ? -14.352 -3.213 -21.984 1 60.53 91 LYS A O 1
ATOM 680 N N . LEU A 1 92 ? -15.852 -1.758 -22.828 1 58.75 92 LEU A N 1
ATOM 681 C CA . LEU A 1 92 ? -15.492 -0.622 -22 1 58.75 92 LEU A CA 1
ATOM 682 C C . LEU A 1 92 ? -16.359 -0.584 -20.734 1 58.75 92 LEU A C 1
ATOM 684 O O . LEU A 1 92 ? -15.93 -0.052 -19.703 1 58.75 92 LEU A O 1
ATOM 688 N N . ALA A 1 93 ? -17.547 -1.146 -20.984 1 59.16 93 ALA A N 1
ATOM 689 C CA . ALA A 1 93 ? -18.391 -1.061 -19.797 1 59.16 93 ALA A CA 1
ATOM 690 C C . ALA A 1 93 ? -17.906 -2.021 -18.703 1 59.16 93 ALA A C 1
ATOM 692 O O . ALA A 1 93 ? -17.5 -3.15 -19 1 59.16 93 ALA A O 1
ATOM 693 N N . LYS A 1 94 ? -17.828 -1.633 -17.547 1 65.5 94 LYS A N 1
ATOM 694 C CA . LYS A 1 94 ? -17.281 -2.5 -16.5 1 65.5 94 LYS A CA 1
ATOM 695 C C . LYS A 1 94 ? -18.375 -2.973 -15.555 1 65.5 94 LYS A C 1
ATOM 697 O O . LYS A 1 94 ? -18.641 -2.33 -14.531 1 65.5 94 LYS A O 1
ATOM 702 N N . THR A 1 95 ? -19.172 -4.043 -16.125 1 79.75 95 THR A N 1
ATOM 703 C CA . THR A 1 95 ? -20.031 -4.785 -15.219 1 79.75 95 THR A CA 1
ATOM 704 C C . THR A 1 95 ? -19.547 -6.219 -15.047 1 79.75 95 THR A C 1
ATOM 706 O O . THR A 1 95 ? -18.797 -6.73 -15.891 1 79.75 95 THR A O 1
ATOM 709 N N . ASP A 1 96 ? -19.984 -6.844 -13.93 1 85.69 96 ASP A N 1
ATOM 710 C CA . ASP A 1 96 ? -19.578 -8.219 -13.648 1 85.69 96 ASP A CA 1
ATOM 711 C C . ASP A 1 96 ? -20.016 -9.156 -14.781 1 85.69 96 ASP A C 1
ATOM 713 O O . ASP A 1 96 ? -19.281 -10.078 -15.141 1 85.69 96 ASP A O 1
ATOM 717 N N . ARG A 1 97 ? -21.172 -8.891 -15.367 1 86.62 97 ARG A N 1
ATOM 718 C CA . ARG A 1 97 ? -21.688 -9.695 -16.469 1 86.62 97 ARG A CA 1
ATOM 719 C C . ARG A 1 97 ? -20.797 -9.57 -17.703 1 86.62 97 ARG A C 1
ATOM 721 O O . ARG A 1 97 ? -20.422 -10.578 -18.312 1 86.62 97 ARG A O 1
ATOM 728 N N . ILE A 1 98 ? -20.484 -8.43 -18.047 1 83.44 98 ILE A N 1
ATOM 729 C CA . ILE A 1 98 ? -19.672 -8.164 -19.219 1 83.44 98 ILE A CA 1
ATOM 730 C C . ILE A 1 98 ? -18.266 -8.727 -19.016 1 83.44 98 ILE A C 1
ATOM 732 O O . ILE A 1 98 ? -17.672 -9.289 -19.938 1 83.44 98 ILE A O 1
ATOM 736 N N . ASP A 1 99 ? -17.797 -8.633 -17.812 1 88.94 99 ASP A N 1
ATOM 737 C CA . ASP A 1 99 ? -16.469 -9.164 -17.5 1 88.94 99 ASP A CA 1
ATOM 738 C C . ASP A 1 99 ? -16.438 -10.688 -17.656 1 88.94 99 ASP A C 1
ATOM 740 O O . ASP A 1 99 ? -15.492 -11.242 -18.219 1 88.94 99 ASP A O 1
ATOM 744 N N . ALA A 1 100 ? -17.516 -11.312 -17.234 1 93.06 100 ALA A N 1
ATOM 745 C CA . ALA A 1 100 ? -17.609 -12.766 -17.375 1 93.06 100 ALA A CA 1
ATOM 746 C C . ALA A 1 100 ? -17.672 -13.164 -18.844 1 93.06 100 ALA A C 1
ATOM 748 O O . ALA A 1 100 ? -17.031 -14.141 -19.266 1 93.06 100 ALA A O 1
ATOM 749 N N . GLN A 1 101 ? -18.391 -12.422 -19.547 1 90.5 101 GLN A N 1
ATOM 750 C CA . GLN A 1 101 ? -18.516 -12.695 -20.984 1 90.5 101 GLN A CA 1
ATOM 751 C C . GLN A 1 101 ? -17.172 -12.508 -21.688 1 90.5 101 GLN A C 1
ATOM 753 O O . GLN A 1 101 ? -16.812 -13.297 -22.578 1 90.5 101 GLN A O 1
ATOM 758 N N . ALA A 1 102 ? -16.516 -11.492 -21.312 1 89.06 102 ALA A N 1
ATOM 759 C CA . ALA A 1 102 ? -15.188 -11.25 -21.875 1 89.06 102 ALA A CA 1
ATOM 760 C C . ALA A 1 102 ? -14.242 -12.414 -21.562 1 89.06 102 ALA A C 1
ATOM 762 O O . ALA A 1 102 ? -13.484 -12.852 -22.438 1 89.06 102 ALA A O 1
ATOM 763 N N . LEU A 1 103 ? -14.336 -12.922 -20.375 1 93.06 103 LEU A N 1
ATOM 764 C CA . LEU A 1 103 ? -13.492 -14.039 -19.984 1 93.06 103 LEU A CA 1
ATOM 765 C C . LEU A 1 103 ? -13.844 -15.297 -20.766 1 93.06 103 LEU A C 1
ATOM 767 O O . LEU A 1 103 ? -12.953 -16.078 -21.125 1 93.06 103 LEU A O 1
ATOM 771 N N . ARG A 1 104 ? -15.102 -15.461 -21 1 93.44 104 ARG A N 1
ATOM 772 C CA . ARG A 1 104 ? -15.531 -16.578 -21.844 1 93.44 104 ARG A CA 1
ATOM 773 C C . ARG A 1 104 ? -14.906 -16.5 -23.234 1 93.44 104 ARG A C 1
ATOM 775 O O . ARG A 1 104 ? -14.391 -17.5 -23.734 1 93.44 104 ARG A O 1
ATOM 782 N N . SER A 1 105 ? -14.992 -15.328 -23.781 1 90.12 105 SER A N 1
ATOM 783 C CA . SER A 1 105 ? -14.406 -15.125 -25.094 1 90.12 105 SER A CA 1
ATOM 784 C C . SER A 1 105 ? -12.898 -15.336 -25.062 1 90.12 105 SER A C 1
ATOM 786 O O . SER A 1 105 ? -12.328 -15.898 -26 1 90.12 105 SER A O 1
ATOM 788 N N . PHE A 1 106 ? -12.344 -14.922 -24.047 1 91.12 106 PHE A N 1
ATOM 789 C CA . PHE A 1 106 ? -10.906 -15.094 -23.875 1 91.12 106 PHE A CA 1
ATOM 790 C C . PHE A 1 106 ? -10.539 -16.562 -23.797 1 91.12 106 PHE A C 1
ATOM 792 O O . PHE A 1 106 ? -9.531 -17 -24.359 1 91.12 106 PHE A O 1
ATOM 799 N N . ALA A 1 107 ? -11.352 -17.312 -23.109 1 93.31 107 ALA A N 1
ATOM 800 C CA . ALA A 1 107 ? -11.141 -18.75 -23 1 93.31 107 ALA A CA 1
ATOM 801 C C . ALA A 1 107 ? -11.102 -19.406 -24.391 1 93.31 107 ALA A C 1
ATOM 803 O O . ALA A 1 107 ? -10.242 -20.234 -24.656 1 93.31 107 ALA A O 1
ATOM 804 N N . SER A 1 108 ? -12.031 -18.953 -25.141 1 91.12 108 SER A N 1
ATOM 805 C CA . SER A 1 108 ? -12.094 -19.469 -26.516 1 91.12 108 SER A CA 1
ATOM 806 C C . SER A 1 108 ? -10.828 -19.141 -27.281 1 91.12 108 SER A C 1
ATOM 808 O O . SER A 1 108 ? -10.273 -20 -27.969 1 91.12 108 SER A O 1
ATOM 810 N N . MET A 1 109 ? -10.406 -17.969 -27.141 1 86.62 109 MET A N 1
ATOM 811 C CA . MET A 1 109 ? -9.195 -17.531 -27.828 1 86.62 109 MET A CA 1
ATOM 812 C C . MET A 1 109 ? -7.98 -18.312 -27.328 1 86.62 109 MET A C 1
ATOM 814 O O . MET A 1 109 ? -7.156 -18.766 -28.125 1 86.62 109 MET A O 1
ATOM 818 N N . LEU A 1 110 ? -7.844 -18.438 -26.047 1 87.06 110 LEU A N 1
ATOM 819 C CA . LEU A 1 110 ? -6.711 -19.141 -25.469 1 87.06 110 LEU A CA 1
ATOM 820 C C . LEU A 1 110 ? -6.684 -20.594 -25.906 1 87.06 110 LEU A C 1
ATOM 822 O O . LEU A 1 110 ? -5.617 -21.141 -26.234 1 87.06 110 LEU A O 1
ATOM 826 N N . ASP A 1 111 ? -7.855 -21.156 -25.922 1 88.69 111 ASP A N 1
ATOM 827 C CA . ASP A 1 111 ? -7.957 -22.547 -26.375 1 88.69 111 ASP A CA 1
ATOM 828 C C . ASP A 1 111 ? -7.5 -22.703 -27.828 1 88.69 111 ASP A C 1
ATOM 830 O O . ASP A 1 111 ? -6.766 -23.625 -28.156 1 88.69 111 ASP A O 1
ATOM 834 N N . ALA A 1 112 ? -7.977 -21.812 -28.609 1 84.56 112 ALA A N 1
ATOM 835 C CA . ALA A 1 112 ? -7.613 -21.844 -30.031 1 84.56 112 ALA A CA 1
ATOM 836 C C . ALA A 1 112 ? -6.102 -21.719 -30.203 1 84.56 112 ALA A C 1
ATOM 838 O O . ALA A 1 112 ? -5.543 -22.234 -31.172 1 84.56 112 ALA A O 1
ATOM 839 N N . GLN A 1 113 ? -5.414 -21.125 -29.281 1 81.19 113 GLN A N 1
ATOM 840 C CA . GLN A 1 113 ? -3.969 -20.922 -29.328 1 81.19 113 GLN A CA 1
ATOM 841 C C . GLN A 1 113 ? -3.232 -22.094 -28.672 1 81.19 113 GLN A C 1
ATOM 843 O O . GLN A 1 113 ? -2.008 -22.062 -28.531 1 81.19 113 GLN A O 1
ATOM 848 N N . GLY A 1 114 ? -3.984 -23.016 -28.203 1 82.12 114 GLY A N 1
ATOM 849 C CA . GLY A 1 114 ? -3.379 -24.219 -27.656 1 82.12 114 GLY A CA 1
ATOM 850 C C . GLY A 1 114 ? -3.09 -24.109 -26.172 1 82.12 114 GLY A C 1
ATOM 851 O O . GLY A 1 114 ? -2.246 -24.828 -25.641 1 82.12 114 GLY A O 1
ATOM 852 N N . HIS A 1 115 ? -3.746 -23.203 -25.562 1 83.25 115 HIS A N 1
ATOM 853 C CA . HIS A 1 115 ? -3.58 -23.031 -24.125 1 83.25 115 HIS A CA 1
ATOM 854 C C . HIS A 1 115 ? -3.934 -24.312 -23.359 1 83.25 115 HIS A C 1
ATOM 856 O O . HIS A 1 115 ? -4.961 -24.938 -23.641 1 83.25 115 HIS A O 1
ATOM 862 N N . GLN A 1 116 ? -3.018 -24.703 -22.469 1 78.19 116 GLN A N 1
ATOM 863 C CA . GLN A 1 116 ? -3.281 -25.812 -21.562 1 78.19 116 GLN A CA 1
ATOM 864 C C . GLN A 1 116 ? -3.363 -25.328 -20.125 1 78.19 116 GLN A C 1
ATOM 866 O O . GLN A 1 116 ? -2.457 -24.641 -19.641 1 78.19 116 GLN A O 1
ATOM 871 N N . PRO A 1 117 ? -4.539 -25.688 -19.516 1 77.5 117 PRO A N 1
ATOM 872 C CA . PRO A 1 117 ? -4.633 -25.312 -18.109 1 77.5 117 PRO A CA 1
ATOM 873 C C . PRO A 1 117 ? -3.502 -25.875 -17.25 1 77.5 117 PRO A C 1
ATOM 875 O O . PRO A 1 117 ? -3.07 -27.016 -17.484 1 77.5 117 PRO A O 1
ATOM 878 N N . ARG A 1 118 ? -2.984 -25.016 -16.406 1 68 118 ARG A N 1
ATOM 879 C CA . ARG A 1 118 ? -1.955 -25.469 -15.469 1 68 118 ARG A CA 1
ATOM 880 C C . ARG A 1 118 ? -2.555 -26.359 -14.383 1 68 118 ARG A C 1
ATOM 882 O O . ARG A 1 118 ? -3.684 -26.125 -13.945 1 68 118 ARG A O 1
ATOM 889 N N . ALA A 1 119 ? -1.774 -27.391 -14.195 1 66.31 119 ALA A N 1
ATOM 890 C CA . ALA A 1 119 ? -2.199 -28.25 -13.086 1 66.31 119 ALA A CA 1
ATOM 891 C C . ALA A 1 119 ? -2.271 -27.453 -11.781 1 66.31 119 ALA A C 1
ATOM 893 O O . ALA A 1 119 ? -1.41 -26.609 -11.516 1 66.31 119 ALA A O 1
ATOM 894 N N . LEU A 1 120 ? -3.484 -27.641 -11.141 1 70.31 120 LEU A N 1
ATOM 895 C CA . LEU A 1 120 ? -3.592 -26.984 -9.844 1 70.31 120 LEU A CA 1
ATOM 896 C C . LEU A 1 120 ? -2.592 -27.562 -8.852 1 70.31 120 LEU A C 1
ATOM 898 O O . LEU A 1 120 ? -2.283 -28.766 -8.906 1 70.31 120 LEU A O 1
ATOM 902 N N . ALA A 1 121 ? -2.012 -26.734 -8.086 1 74.19 121 ALA A N 1
ATOM 903 C CA . ALA A 1 121 ? -1.007 -27.125 -7.102 1 74.19 121 ALA A CA 1
ATOM 904 C C . ALA A 1 121 ? -1.567 -28.156 -6.129 1 74.19 121 ALA A C 1
ATOM 906 O O . ALA A 1 121 ? -2.744 -28.109 -5.762 1 74.19 121 ALA A O 1
ATOM 907 N N . ASP A 1 122 ? -0.782 -29.203 -5.883 1 81.94 122 ASP A N 1
ATOM 908 C CA . ASP A 1 122 ? -1.16 -30.156 -4.848 1 81.94 122 ASP A CA 1
ATOM 909 C C . ASP A 1 122 ? -1.143 -29.516 -3.467 1 81.94 122 ASP A C 1
ATOM 911 O O . ASP A 1 122 ? -0.756 -28.344 -3.33 1 81.94 122 ASP A O 1
ATOM 915 N N . ASP A 1 123 ? -1.684 -30.25 -2.559 1 85.75 123 ASP A N 1
ATOM 916 C CA . ASP A 1 123 ? -1.854 -29.719 -1.211 1 85.75 123 ASP A CA 1
ATOM 917 C C . ASP A 1 123 ? -0.515 -29.281 -0.621 1 85.75 123 ASP A C 1
ATOM 919 O O . ASP A 1 123 ? -0.436 -28.266 0.061 1 85.75 123 ASP A O 1
ATOM 923 N N . GLU A 1 124 ? 0.462 -30.078 -0.937 1 89.5 124 GLU A N 1
ATOM 924 C CA . GLU A 1 124 ? 1.795 -29.781 -0.424 1 89.5 124 GLU A CA 1
ATOM 925 C C . GLU A 1 124 ? 2.309 -28.453 -0.975 1 89.5 124 GLU A C 1
ATOM 927 O O . GLU A 1 124 ? 2.83 -27.625 -0.226 1 89.5 124 GLU A O 1
ATOM 932 N N . ARG A 1 125 ? 2.129 -28.281 -2.137 1 88.62 125 ARG A N 1
ATOM 933 C CA . ARG A 1 125 ? 2.596 -27.047 -2.766 1 88.62 125 ARG A CA 1
ATOM 934 C C . ARG A 1 125 ? 1.754 -25.859 -2.328 1 88.62 125 ARG A C 1
ATOM 936 O O . ARG A 1 125 ? 2.273 -24.75 -2.166 1 88.62 125 ARG A O 1
ATOM 943 N N . ARG A 1 126 ? 0.526 -26.109 -2.15 1 90.12 126 ARG A N 1
ATOM 944 C CA . ARG A 1 126 ? -0.354 -25.047 -1.684 1 90.12 126 ARG A CA 1
ATOM 945 C C . ARG A 1 126 ? 0.042 -24.578 -0.286 1 90.12 126 ARG A C 1
ATOM 947 O O . ARG A 1 126 ? 0.032 -23.391 0.002 1 90.12 126 ARG A O 1
ATOM 954 N N . GLU A 1 127 ? 0.373 -25.547 0.463 1 93.5 127 GLU A N 1
ATOM 955 C CA . GLU A 1 127 ? 0.821 -25.219 1.814 1 93.5 127 GLU A CA 1
ATOM 956 C C . GLU A 1 127 ? 2.119 -24.422 1.79 1 93.5 127 GLU A C 1
ATOM 958 O O . GLU A 1 127 ? 2.242 -23.406 2.484 1 93.5 127 GLU A O 1
ATOM 963 N N . LEU A 1 128 ? 3.002 -24.859 0.988 1 94.44 128 LEU A N 1
ATOM 964 C CA . LEU A 1 128 ? 4.277 -24.156 0.863 1 94.44 128 LEU A CA 1
ATOM 965 C C . LEU A 1 128 ? 4.074 -22.734 0.357 1 94.44 128 LEU A C 1
ATOM 967 O O . LEU A 1 128 ? 4.648 -21.797 0.904 1 94.44 128 LEU A O 1
ATOM 971 N N . THR A 1 129 ? 3.254 -22.609 -0.643 1 92.88 129 THR A N 1
ATOM 972 C CA . THR A 1 129 ? 2.971 -21.297 -1.222 1 92.88 129 THR A CA 1
ATOM 973 C C . THR A 1 129 ? 2.346 -20.375 -0.184 1 92.88 129 THR A C 1
ATOM 975 O O . THR A 1 129 ? 2.707 -19.203 -0.095 1 92.88 129 THR A O 1
ATOM 978 N N . ALA A 1 130 ? 1.459 -20.953 0.624 1 94.69 130 ALA A N 1
ATOM 979 C CA . ALA A 1 130 ? 0.803 -20.172 1.668 1 94.69 130 ALA A CA 1
ATOM 980 C C . ALA A 1 130 ? 1.82 -19.625 2.662 1 94.69 130 ALA A C 1
ATOM 982 O O . ALA A 1 130 ? 1.74 -18.453 3.061 1 94.69 130 ALA A O 1
ATOM 983 N N . LEU A 1 131 ? 2.758 -20.422 2.992 1 96.06 131 LEU A N 1
ATOM 984 C CA . LEU A 1 131 ? 3.777 -20.031 3.955 1 96.06 131 LEU A CA 1
ATOM 985 C C . LEU A 1 131 ? 4.715 -18.984 3.355 1 96.06 131 LEU A C 1
ATOM 987 O O . LEU A 1 131 ? 5.07 -18 4.02 1 96.06 131 LEU A O 1
ATOM 991 N N . VAL A 1 132 ? 5.047 -19.156 2.104 1 95.81 132 VAL A N 1
ATOM 992 C CA . VAL A 1 132 ? 5.93 -18.219 1.412 1 95.81 132 VAL A CA 1
ATOM 993 C C . VAL A 1 132 ? 5.25 -16.859 1.286 1 95.81 132 VAL A C 1
ATOM 995 O O . VAL A 1 132 ? 5.871 -15.82 1.528 1 95.81 132 VAL A O 1
ATOM 998 N N . VAL A 1 133 ? 4.012 -16.875 0.93 1 94.81 133 VAL A N 1
ATOM 999 C CA . VAL A 1 133 ? 3.234 -15.648 0.775 1 94.81 133 VAL A CA 1
ATOM 1000 C C . VAL A 1 133 ? 3.115 -14.938 2.123 1 94.81 133 VAL A C 1
ATOM 1002 O O . VAL A 1 133 ? 3.299 -13.727 2.211 1 94.81 133 VAL A O 1
ATOM 1005 N N . ARG A 1 134 ? 2.834 -15.664 3.156 1 97 134 ARG A N 1
ATOM 1006 C CA . ARG A 1 134 ? 2.709 -15.07 4.484 1 97 134 ARG A CA 1
ATOM 1007 C C . ARG A 1 134 ? 4.023 -14.445 4.93 1 97 134 ARG A C 1
ATOM 1009 O O . ARG A 1 134 ? 4.035 -13.344 5.488 1 97 134 ARG A O 1
ATOM 1016 N N . ARG A 1 135 ? 5.109 -15.156 4.684 1 97.06 135 ARG A N 1
ATOM 1017 C CA . ARG A 1 135 ? 6.418 -14.602 5.035 1 97.06 135 ARG A CA 1
ATOM 1018 C C . ARG A 1 135 ? 6.652 -13.266 4.336 1 97.06 135 ARG A C 1
ATOM 1020 O O . ARG A 1 135 ? 7.117 -12.312 4.961 1 97.06 135 ARG A O 1
ATOM 1027 N N . ARG A 1 136 ? 6.371 -13.32 3.084 1 95.38 136 ARG A N 1
ATOM 1028 C CA . ARG A 1 136 ? 6.547 -12.102 2.305 1 95.38 136 ARG A CA 1
ATOM 1029 C C . ARG A 1 136 ? 5.711 -10.961 2.877 1 95.38 136 ARG A C 1
ATOM 1031 O O . ARG A 1 136 ? 6.18 -9.82 2.961 1 95.38 136 ARG A O 1
ATOM 1038 N N . GLN A 1 137 ? 4.465 -11.227 3.213 1 96.81 137 GLN A N 1
ATOM 1039 C CA . GLN A 1 137 ? 3.578 -10.234 3.812 1 96.81 137 GLN A CA 1
ATOM 1040 C C . GLN A 1 137 ? 4.168 -9.68 5.105 1 96.81 137 GLN A C 1
ATOM 1042 O O . GLN A 1 137 ? 4.164 -8.461 5.328 1 96.81 137 GLN A O 1
ATOM 1047 N N . LEU A 1 138 ? 4.695 -10.562 5.973 1 98.12 138 LEU A N 1
ATOM 1048 C CA . LEU A 1 138 ? 5.281 -10.18 7.25 1 98.12 138 LEU A CA 1
ATOM 1049 C C . LEU A 1 138 ? 6.52 -9.305 7.039 1 98.12 138 LEU A C 1
ATOM 1051 O O . LEU A 1 138 ? 6.691 -8.297 7.723 1 98.12 138 LEU A O 1
ATOM 1055 N N . VAL A 1 139 ? 7.336 -9.695 6.086 1 96.75 139 VAL A N 1
ATOM 1056 C CA . VAL A 1 139 ? 8.547 -8.93 5.801 1 96.75 139 VAL A CA 1
ATOM 1057 C C . VAL A 1 139 ? 8.164 -7.527 5.324 1 96.75 139 VAL A C 1
ATOM 1059 O O . VAL A 1 139 ? 8.75 -6.535 5.766 1 96.75 139 VAL A O 1
ATOM 1062 N N . ALA A 1 140 ? 7.188 -7.5 4.453 1 96.62 140 ALA A N 1
ATOM 1063 C CA . ALA A 1 140 ? 6.727 -6.207 3.957 1 96.62 140 ALA A CA 1
ATOM 1064 C C . ALA A 1 140 ? 6.215 -5.332 5.098 1 96.62 140 ALA A C 1
ATOM 1066 O O . ALA A 1 140 ? 6.492 -4.129 5.141 1 96.62 140 ALA A O 1
ATOM 1067 N N . MET A 1 141 ? 5.426 -5.883 6.004 1 97.88 141 MET A N 1
ATOM 1068 C CA . MET A 1 141 ? 4.918 -5.156 7.16 1 97.88 141 MET A CA 1
ATOM 1069 C C . MET A 1 141 ? 6.062 -4.668 8.039 1 97.88 141 MET A C 1
ATOM 1071 O O . MET A 1 141 ? 6.031 -3.541 8.539 1 97.88 141 MET A O 1
ATOM 1075 N N . LEU A 1 142 ? 7.066 -5.508 8.219 1 97.94 142 LEU A N 1
ATOM 1076 C CA . LEU A 1 142 ? 8.211 -5.152 9.055 1 97.94 142 LEU A CA 1
ATOM 1077 C C . LEU A 1 142 ? 8.969 -3.971 8.461 1 97.94 142 LEU A C 1
ATOM 1079 O O . LEU A 1 142 ? 9.359 -3.051 9.188 1 97.94 142 LEU A O 1
ATOM 1083 N N . VAL A 1 143 ? 9.188 -4.051 7.168 1 96.19 143 VAL A N 1
ATOM 1084 C CA . VAL A 1 143 ? 9.883 -2.971 6.48 1 96.19 143 VAL A CA 1
ATOM 1085 C C . VAL A 1 143 ? 9.102 -1.668 6.641 1 96.19 143 VAL A C 1
ATOM 1087 O O . VAL A 1 143 ? 9.688 -0.622 6.938 1 96.19 143 VAL A O 1
ATOM 1090 N N . SER A 1 144 ? 7.773 -1.736 6.477 1 96.94 144 SER A N 1
ATOM 1091 C CA . SER A 1 144 ? 6.918 -0.564 6.633 1 96.94 144 SER A CA 1
ATOM 1092 C C . SER A 1 144 ? 7.012 0.004 8.047 1 96.94 144 SER A C 1
ATOM 1094 O O . SER A 1 144 ? 7.125 1.219 8.227 1 96.94 144 SER A O 1
ATOM 1096 N N . GLU A 1 145 ? 6.965 -0.834 9.055 1 97.69 145 GLU A N 1
ATOM 1097 C CA . GLU A 1 145 ? 7.055 -0.391 10.445 1 97.69 145 GLU A CA 1
ATOM 1098 C C . GLU A 1 145 ? 8.422 0.221 10.742 1 97.69 145 GLU A C 1
ATOM 1100 O O . GLU A 1 145 ? 8.523 1.181 11.516 1 97.69 145 GLU A O 1
ATOM 1105 N N . ARG A 1 146 ? 9.469 -0.364 10.125 1 96.12 146 ARG A N 1
ATOM 1106 C CA . ARG A 1 146 ? 10.797 0.199 10.297 1 96.12 146 ARG A CA 1
ATOM 1107 C C . ARG A 1 146 ? 10.875 1.614 9.734 1 96.12 146 ARG A C 1
ATOM 1109 O O . ARG A 1 146 ? 11.469 2.502 10.352 1 96.12 146 ARG A O 1
ATOM 1116 N N . GLN A 1 147 ? 10.305 1.793 8.594 1 92.06 147 GLN A N 1
ATOM 1117 C CA . GLN A 1 147 ? 10.258 3.121 7.996 1 92.06 147 GLN A CA 1
ATOM 1118 C C . GLN A 1 147 ? 9.484 4.098 8.875 1 92.06 147 GLN A C 1
ATOM 1120 O O . GLN A 1 147 ? 9.906 5.238 9.07 1 92.06 147 GLN A O 1
ATOM 1125 N N . ARG A 1 148 ? 8.383 3.672 9.406 1 93.5 148 ARG A N 1
ATOM 1126 C CA . ARG A 1 148 ? 7.574 4.496 10.305 1 93.5 148 ARG A CA 1
ATOM 1127 C C . ARG A 1 148 ? 8.359 4.879 11.555 1 93.5 148 ARG A C 1
ATOM 1129 O O . ARG A 1 148 ? 8.281 6.02 12.016 1 93.5 148 ARG A O 1
ATOM 1136 N N . LEU A 1 149 ? 9.078 3.881 12.086 1 94.19 149 LEU A N 1
ATOM 1137 C CA . LEU A 1 149 ? 9.867 4.094 13.297 1 94.19 149 LEU A CA 1
ATOM 1138 C C . LEU A 1 149 ? 10.883 5.219 13.094 1 94.19 149 LEU A C 1
ATOM 1140 O O . LEU A 1 149 ? 11.109 6.023 14 1 94.19 149 LEU A O 1
ATOM 1144 N N . GLY A 1 150 ? 11.492 5.293 11.93 1 89.06 150 GLY A N 1
ATOM 1145 C CA . GLY A 1 150 ? 12.531 6.262 11.625 1 89.06 150 GLY A CA 1
ATOM 1146 C C . GLY A 1 150 ? 12.055 7.699 11.711 1 89.06 150 GLY A C 1
ATOM 1147 O O . GLY A 1 150 ? 12.836 8.609 11.992 1 89.06 150 GLY A O 1
ATOM 1148 N N . VAL A 1 151 ? 10.766 7.965 11.492 1 87.75 151 VAL A N 1
ATOM 1149 C CA . VAL A 1 151 ? 10.273 9.336 11.43 1 87.75 151 VAL A CA 1
ATOM 1150 C C . VAL A 1 151 ? 9.219 9.562 12.508 1 87.75 151 VAL A C 1
ATOM 1152 O O . VAL A 1 151 ? 8.602 10.633 12.578 1 87.75 151 VAL A O 1
ATOM 1155 N N . ALA A 1 152 ? 8.977 8.594 13.398 1 90.44 152 ALA A N 1
ATOM 1156 C CA . ALA A 1 152 ? 7.855 8.633 14.336 1 90.44 152 ALA A CA 1
ATOM 1157 C C . ALA A 1 152 ? 8.156 9.555 15.516 1 90.44 152 ALA A C 1
ATOM 1159 O O . ALA A 1 152 ? 9.305 9.625 15.977 1 90.44 152 ALA A O 1
ATOM 1160 N N . HIS A 1 153 ? 7.117 10.273 15.977 1 90.06 153 HIS A N 1
ATOM 1161 C CA . HIS A 1 153 ? 7.152 10.93 17.281 1 90.06 153 HIS A CA 1
ATOM 1162 C C . HIS A 1 153 ? 7.387 9.93 18.406 1 90.06 153 HIS A C 1
ATOM 1164 O O . HIS A 1 153 ? 6.957 8.773 18.312 1 90.06 153 HIS A O 1
ATOM 1170 N N . ARG A 1 154 ? 8.031 10.359 19.469 1 92.81 154 ARG A N 1
ATOM 1171 C CA . ARG A 1 154 ? 8.391 9.5 20.594 1 92.81 154 ARG A CA 1
ATOM 1172 C C . ARG A 1 154 ? 7.164 8.789 21.156 1 92.81 154 ARG A C 1
ATOM 1174 O O . ARG A 1 154 ? 7.258 7.652 21.625 1 92.81 154 ARG A O 1
ATOM 1181 N N . LYS A 1 155 ? 5.984 9.375 21.078 1 92.62 155 LYS A N 1
ATOM 1182 C CA . LYS A 1 155 ? 4.766 8.828 21.672 1 92.62 155 LYS A CA 1
ATOM 1183 C C . LYS A 1 155 ? 4.258 7.633 20.875 1 92.62 155 LYS A C 1
ATOM 1185 O O . LYS A 1 155 ? 3.572 6.766 21.422 1 92.62 155 LYS A O 1
ATOM 1190 N N . ALA A 1 156 ? 4.656 7.574 19.625 1 9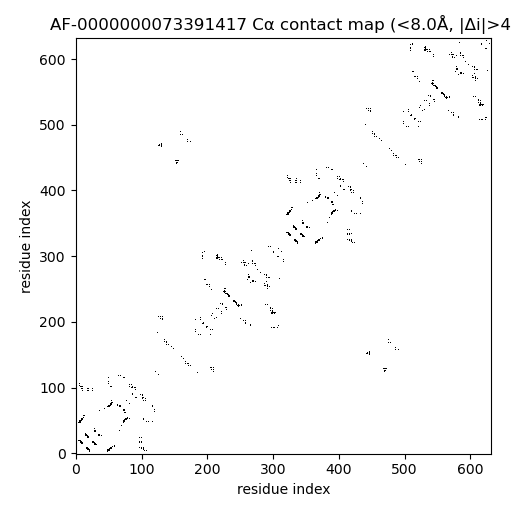5.06 156 ALA A N 1
ATOM 1191 C CA . ALA A 1 156 ? 4.164 6.5 18.766 1 95.06 156 ALA A CA 1
ATOM 1192 C C . ALA A 1 156 ? 5.145 5.332 18.734 1 95.06 156 ALA A C 1
ATOM 1194 O O . ALA A 1 156 ? 4.785 4.223 18.328 1 95.06 156 ALA A O 1
ATOM 1195 N N . LYS A 1 157 ? 6.41 5.52 19.141 1 96.56 157 LYS A N 1
ATOM 1196 C CA . LYS A 1 157 ? 7.5 4.57 18.938 1 96.56 157 LYS A CA 1
ATOM 1197 C C . LYS A 1 157 ? 7.238 3.268 19.688 1 96.56 157 LYS A C 1
ATOM 1199 O O . LYS A 1 157 ? 7.469 2.18 19.156 1 96.56 157 LYS A O 1
ATOM 1204 N N . PRO A 1 158 ? 6.672 3.355 20.969 1 97.19 158 PRO A N 1
ATOM 1205 C CA . PRO A 1 158 ? 6.438 2.098 21.672 1 97.19 158 PRO A CA 1
ATOM 1206 C C . PRO A 1 158 ? 5.461 1.18 20.953 1 97.19 158 PRO A C 1
ATOM 1208 O O . PRO A 1 158 ? 5.672 -0.034 20.891 1 97.19 158 PRO A O 1
ATOM 1211 N N . SER A 1 159 ? 4.469 1.759 20.375 1 98 159 SER A N 1
ATOM 1212 C CA . SER A 1 159 ? 3.49 0.973 19.625 1 98 159 SER A CA 1
ATOM 1213 C C . SER A 1 159 ? 4.113 0.352 18.375 1 98 159 SER A C 1
ATOM 1215 O O . SER A 1 159 ? 3.863 -0.814 18.078 1 98 159 SER A O 1
ATOM 1217 N N . ILE A 1 160 ? 4.906 1.121 17.688 1 98.31 160 ILE A N 1
ATOM 1218 C CA . ILE A 1 160 ? 5.57 0.643 16.469 1 98.31 160 ILE A CA 1
ATOM 1219 C C . ILE A 1 160 ? 6.488 -0.53 16.812 1 98.31 160 ILE A C 1
ATOM 1221 O O . ILE A 1 160 ? 6.457 -1.566 16.156 1 98.31 160 ILE A O 1
ATOM 1225 N N . LEU A 1 161 ? 7.238 -0.387 17.922 1 98.31 161 LEU A N 1
ATOM 1226 C CA . LEU A 1 161 ? 8.188 -1.412 18.344 1 98.31 161 LEU A CA 1
ATOM 1227 C C . LEU A 1 161 ? 7.453 -2.682 18.781 1 98.31 161 LEU A C 1
ATOM 1229 O O . LEU A 1 161 ? 7.914 -3.791 18.484 1 98.31 161 LEU A O 1
ATOM 1233 N N . ALA A 1 162 ? 6.312 -2.521 19.438 1 98.25 162 ALA A N 1
ATOM 1234 C CA . ALA A 1 162 ? 5.52 -3.674 19.844 1 98.25 162 ALA A CA 1
ATOM 1235 C C . ALA A 1 162 ? 5.043 -4.48 18.641 1 98.25 162 ALA A C 1
ATOM 1237 O O . ALA A 1 162 ? 5.094 -5.711 18.656 1 98.25 162 ALA A O 1
ATOM 1238 N N . ILE A 1 163 ? 4.609 -3.805 17.641 1 98.56 163 ILE A N 1
ATOM 1239 C CA . ILE A 1 163 ? 4.141 -4.473 16.422 1 98.56 163 ILE A CA 1
ATOM 1240 C C . ILE A 1 163 ? 5.316 -5.141 15.719 1 98.56 163 ILE A C 1
ATOM 1242 O O . ILE A 1 163 ? 5.195 -6.27 15.234 1 98.56 163 ILE A O 1
ATOM 1246 N N . MET A 1 164 ? 6.465 -4.406 15.68 1 98.5 164 MET A N 1
ATOM 1247 C CA . MET A 1 164 ? 7.66 -4.984 15.07 1 98.5 164 MET A CA 1
ATOM 1248 C C . MET A 1 164 ? 8.055 -6.281 15.766 1 98.5 164 MET A C 1
ATOM 1250 O O . MET A 1 164 ? 8.422 -7.258 15.109 1 98.5 164 MET A O 1
ATOM 1254 N N . ASP A 1 165 ? 7.93 -6.293 17.078 1 98.5 165 ASP A N 1
ATOM 1255 C CA . ASP A 1 165 ? 8.25 -7.488 17.859 1 98.5 165 ASP A CA 1
ATOM 1256 C C . ASP A 1 165 ? 7.293 -8.633 17.531 1 98.5 165 ASP A C 1
ATOM 1258 O O . ASP A 1 165 ? 7.711 -9.781 17.391 1 98.5 165 ASP A O 1
ATOM 1262 N N . ALA A 1 166 ? 6.051 -8.336 17.453 1 98.56 166 ALA A N 1
ATOM 1263 C CA . ALA A 1 166 ? 5.051 -9.344 17.109 1 98.56 166 ALA A CA 1
ATOM 1264 C C . ALA A 1 166 ? 5.301 -9.922 15.727 1 98.56 166 ALA A C 1
ATOM 1266 O O . ALA A 1 166 ? 5.199 -11.133 15.523 1 98.56 166 ALA A O 1
ATOM 1267 N N . ILE A 1 167 ? 5.617 -9.016 14.758 1 98.69 167 ILE A N 1
ATOM 1268 C CA . ILE A 1 167 ? 5.906 -9.461 13.398 1 98.69 167 ILE A CA 1
ATOM 1269 C C . ILE A 1 167 ? 7.125 -10.375 13.406 1 98.69 167 ILE A C 1
ATOM 1271 O O . ILE A 1 167 ? 7.117 -11.43 12.766 1 98.69 167 ILE A O 1
ATOM 1275 N N . ALA A 1 168 ? 8.195 -10 14.18 1 98.31 168 ALA A N 1
ATOM 1276 C CA . ALA A 1 168 ? 9.43 -10.781 14.258 1 98.31 168 ALA A CA 1
ATOM 1277 C C . ALA A 1 168 ? 9.156 -12.18 14.812 1 98.31 168 ALA A C 1
ATOM 1279 O O . ALA A 1 168 ? 9.719 -13.164 14.328 1 98.31 168 ALA A O 1
ATOM 1280 N N . ALA A 1 169 ? 8.297 -12.242 15.766 1 98.38 169 ALA A N 1
ATOM 1281 C CA . ALA A 1 169 ? 7.938 -13.531 16.344 1 98.38 169 ALA A CA 1
ATOM 1282 C C . ALA A 1 169 ? 7.219 -14.414 15.328 1 98.38 169 ALA A C 1
ATOM 1284 O O . ALA A 1 169 ? 7.516 -15.602 15.211 1 98.38 169 ALA A O 1
ATOM 1285 N N . GLN A 1 170 ? 6.305 -13.812 14.594 1 98.19 170 GLN A N 1
ATOM 1286 C CA . GLN A 1 170 ? 5.582 -14.578 13.578 1 98.19 170 GLN A CA 1
ATOM 1287 C C . GLN A 1 170 ? 6.512 -15 12.445 1 98.19 170 GLN A C 1
ATOM 1289 O O . GLN A 1 170 ? 6.363 -16.094 11.883 1 98.19 170 GLN A O 1
ATOM 1294 N N . LEU A 1 171 ? 7.449 -14.117 12.094 1 97.69 171 LEU A N 1
ATOM 1295 C CA . LEU A 1 171 ? 8.43 -14.461 11.062 1 97.69 171 LEU A CA 1
ATOM 1296 C C . LEU A 1 171 ? 9.242 -15.68 11.477 1 97.69 171 LEU A C 1
ATOM 1298 O O . LEU A 1 171 ? 9.492 -16.562 10.656 1 97.69 171 LEU A O 1
ATOM 1302 N N . HIS A 1 172 ? 9.617 -15.727 12.727 1 97.62 172 HIS A N 1
ATOM 1303 C CA . HIS A 1 172 ? 10.359 -16.875 13.258 1 97.62 172 HIS A CA 1
ATOM 1304 C C . HIS A 1 172 ? 9.539 -18.156 13.141 1 97.62 172 HIS A C 1
ATOM 1306 O O . HIS A 1 172 ? 10.047 -19.172 12.672 1 97.62 172 HIS A O 1
ATOM 1312 N N . ASP A 1 173 ? 8.297 -18.062 13.484 1 97.75 173 ASP A N 1
ATOM 1313 C CA . ASP A 1 173 ? 7.418 -19.234 13.43 1 97.75 173 ASP A CA 1
ATOM 1314 C C . ASP A 1 173 ? 7.227 -19.703 11.984 1 97.75 173 ASP A C 1
ATOM 1316 O O . ASP A 1 173 ? 7.312 -20.906 11.711 1 97.75 173 ASP A O 1
ATOM 1320 N N . VAL A 1 174 ? 6.992 -18.797 11.102 1 97.62 174 VAL A N 1
ATOM 1321 C CA . VAL A 1 174 ? 6.758 -19.125 9.695 1 97.62 174 VAL A CA 1
ATOM 1322 C C . VAL A 1 174 ? 8.023 -19.719 9.086 1 97.62 174 VAL A C 1
ATOM 1324 O O . VAL A 1 174 ? 7.965 -20.672 8.312 1 97.62 174 VAL A O 1
ATOM 1327 N N . ASP A 1 175 ? 9.172 -19.156 9.445 1 96.5 175 ASP A N 1
ATOM 1328 C CA . ASP A 1 175 ? 10.445 -19.672 8.953 1 96.5 175 ASP A CA 1
ATOM 1329 C C . ASP A 1 175 ? 10.656 -21.109 9.406 1 96.5 175 ASP A C 1
ATOM 1331 O O . ASP A 1 175 ? 11.141 -21.953 8.641 1 96.5 175 ASP A O 1
ATOM 1335 N N . ASP A 1 176 ? 10.289 -21.406 10.602 1 97 176 ASP A N 1
ATOM 1336 C CA . ASP A 1 176 ? 10.414 -22.766 11.125 1 97 176 ASP A CA 1
ATOM 1337 C C . ASP A 1 176 ? 9.492 -23.719 10.383 1 97 176 ASP A C 1
ATOM 1339 O O . ASP A 1 176 ? 9.883 -24.844 10.062 1 97 176 ASP A O 1
ATOM 1343 N N . GLU A 1 177 ? 8.305 -23.281 10.141 1 97.19 177 GLU A N 1
ATOM 1344 C CA . GLU A 1 177 ? 7.355 -24.109 9.406 1 97.19 177 GLU A CA 1
ATOM 1345 C C . GLU A 1 177 ? 7.824 -24.359 7.973 1 97.19 177 GLU A C 1
ATOM 1347 O O . GLU A 1 177 ? 7.668 -25.453 7.441 1 97.19 177 GLU A O 1
ATOM 1352 N N . LEU A 1 178 ? 8.367 -23.312 7.383 1 96.5 178 LEU A N 1
ATOM 1353 C CA . LEU A 1 178 ? 8.906 -23.438 6.031 1 96.5 178 LEU A CA 1
ATOM 1354 C C . LEU A 1 178 ? 10.047 -24.453 5.988 1 96.5 178 LEU A C 1
ATOM 1356 O O . LEU A 1 178 ? 10.07 -25.328 5.113 1 96.5 178 LEU A O 1
ATOM 1360 N N . LYS A 1 179 ? 10.914 -24.359 6.938 1 95.88 179 LYS A N 1
ATOM 1361 C CA . LYS A 1 179 ? 12.039 -25.281 7.023 1 95.88 179 LYS A CA 1
ATOM 1362 C C . LYS A 1 179 ? 11.555 -26.719 7.168 1 95.88 179 LYS A C 1
ATOM 1364 O O . LYS A 1 179 ? 12.031 -27.609 6.465 1 95.88 179 LYS A O 1
ATOM 1369 N N . ALA A 1 180 ? 10.625 -26.922 8.016 1 96.81 180 ALA A N 1
ATOM 1370 C CA . ALA A 1 180 ? 10.078 -28.25 8.266 1 96.81 180 ALA A CA 1
ATOM 1371 C C . ALA A 1 180 ? 9.398 -28.812 7.016 1 96.81 180 ALA A C 1
ATOM 1373 O O . ALA A 1 180 ? 9.586 -29.984 6.664 1 96.81 180 ALA A O 1
ATOM 1374 N N . HIS A 1 181 ? 8.633 -27.969 6.363 1 96.69 181 HIS A N 1
ATOM 1375 C CA . HIS A 1 181 ? 7.91 -28.375 5.164 1 96.69 181 HIS A CA 1
ATOM 1376 C C . HIS A 1 181 ? 8.875 -28.781 4.051 1 96.69 181 HIS A C 1
ATOM 1378 O O . HIS A 1 181 ? 8.695 -29.812 3.408 1 96.69 181 HIS A O 1
ATOM 1384 N N . VAL A 1 182 ? 9.891 -27.984 3.854 1 95.38 182 VAL A N 1
ATOM 1385 C CA . VAL A 1 182 ? 10.859 -28.219 2.789 1 95.38 182 VAL A CA 1
ATOM 1386 C C . VAL A 1 182 ? 11.648 -29.5 3.088 1 95.38 182 VAL A C 1
ATOM 1388 O O . VAL A 1 182 ? 11.891 -30.312 2.191 1 95.38 182 VAL A O 1
ATOM 1391 N N . GLN A 1 183 ? 12.008 -29.703 4.32 1 94.88 183 GLN A N 1
ATOM 1392 C CA . GLN A 1 183 ? 12.742 -30.891 4.727 1 94.88 183 GLN A CA 1
ATOM 1393 C C . GLN A 1 183 ? 11.914 -32.156 4.496 1 94.88 183 GLN A C 1
ATOM 1395 O O . GLN A 1 183 ? 12.453 -33.188 4.117 1 94.88 183 GLN A O 1
ATOM 1400 N N . THR A 1 184 ? 10.672 -32.062 4.641 1 95.81 184 THR A N 1
ATOM 1401 C CA . THR A 1 184 ? 9.773 -33.219 4.527 1 95.81 184 THR A CA 1
ATOM 1402 C C . THR A 1 184 ? 9.484 -33.531 3.061 1 95.81 184 THR A C 1
ATOM 1404 O O . THR A 1 184 ? 9.461 -34.688 2.666 1 95.81 184 THR A O 1
ATOM 1407 N N . HIS A 1 185 ? 9.336 -32.469 2.268 1 94.44 185 HIS A N 1
ATOM 1408 C CA . HIS A 1 185 ? 8.727 -32.719 0.965 1 94.44 185 HIS A CA 1
ATOM 1409 C C . HIS A 1 185 ? 9.703 -32.406 -0.165 1 94.44 185 HIS A C 1
ATOM 1411 O O . HIS A 1 185 ? 9.531 -32.875 -1.291 1 94.44 185 HIS A O 1
ATOM 1417 N N . HIS A 1 186 ? 10.719 -31.547 0.133 1 94.06 186 HIS A N 1
ATOM 1418 C CA . HIS A 1 186 ? 11.531 -31.047 -0.963 1 94.06 186 HIS A CA 1
ATOM 1419 C C . HIS A 1 186 ? 13.008 -31.031 -0.591 1 94.06 186 HIS A C 1
ATOM 1421 O O . HIS A 1 186 ? 13.773 -30.203 -1.103 1 94.06 186 HIS A O 1
ATOM 1427 N N . ALA A 1 187 ? 13.438 -31.859 0.3 1 94.12 187 ALA A N 1
ATOM 1428 C CA . ALA A 1 187 ? 14.766 -31.797 0.905 1 94.12 187 ALA A CA 1
ATOM 1429 C C . ALA A 1 187 ? 15.859 -31.859 -0.16 1 94.12 187 ALA A C 1
ATOM 1431 O O . ALA A 1 187 ? 16.766 -31.016 -0.168 1 94.12 187 ALA A O 1
ATOM 1432 N N . ASP A 1 188 ? 15.766 -32.812 -1.076 1 94.31 188 ASP A N 1
ATOM 1433 C CA . ASP A 1 188 ? 16.812 -33.031 -2.057 1 94.31 188 ASP A CA 1
ATOM 1434 C C . ASP A 1 188 ? 16.969 -31.828 -2.992 1 94.31 188 ASP A C 1
ATOM 1436 O O . ASP A 1 188 ? 18.078 -31.297 -3.137 1 94.31 188 ASP A O 1
ATOM 1440 N N . LEU A 1 189 ? 15.906 -31.422 -3.539 1 94.62 189 LEU A N 1
ATOM 1441 C CA . LEU A 1 189 ? 15.969 -30.312 -4.48 1 94.62 189 LEU A CA 1
ATOM 1442 C C . LEU A 1 189 ? 16.375 -29.031 -3.77 1 94.62 189 LEU A C 1
ATOM 1444 O O . LEU A 1 189 ? 17.141 -28.219 -4.312 1 94.62 189 LEU A O 1
ATOM 1448 N N . ALA A 1 190 ? 15.883 -28.812 -2.588 1 95.88 190 ALA A N 1
ATOM 1449 C CA . ALA A 1 190 ? 16.25 -27.625 -1.811 1 95.88 190 ALA A CA 1
ATOM 1450 C C . ALA A 1 190 ? 17.75 -27.578 -1.544 1 95.88 190 ALA A C 1
ATOM 1452 O O . ALA A 1 190 ? 18.375 -26.516 -1.644 1 95.88 190 ALA A O 1
ATOM 1453 N N . LYS A 1 191 ? 18.25 -28.688 -1.215 1 95.06 191 LYS A N 1
ATOM 1454 C CA . LYS A 1 191 ? 19.688 -28.781 -0.96 1 95.06 191 LYS A CA 1
ATOM 1455 C C . LYS A 1 191 ? 20.5 -28.453 -2.215 1 95.06 191 LYS A C 1
ATOM 1457 O O . LYS A 1 191 ? 21.5 -27.75 -2.148 1 95.06 191 LYS A O 1
ATOM 1462 N N . LEU A 1 192 ? 20.047 -28.969 -3.299 1 95.31 192 LEU A N 1
ATOM 1463 C CA . LEU A 1 192 ? 20.719 -28.703 -4.57 1 95.31 192 LEU A CA 1
ATOM 1464 C C . LEU A 1 192 ? 20.672 -27.219 -4.91 1 95.31 192 LEU A C 1
ATOM 1466 O O . LEU A 1 192 ? 21.688 -26.625 -5.297 1 95.31 192 LEU A O 1
ATOM 1470 N N . LEU A 1 193 ? 19.531 -26.594 -4.734 1 95.75 193 LEU A N 1
ATOM 1471 C CA . LEU A 1 193 ? 19.375 -25.188 -5.055 1 95.75 193 LEU A CA 1
ATOM 1472 C C . LEU A 1 193 ? 20.234 -24.312 -4.141 1 95.75 193 LEU A C 1
ATOM 1474 O O . LEU A 1 193 ? 20.906 -23.391 -4.609 1 95.75 193 LEU A O 1
ATOM 1478 N N . THR A 1 194 ? 20.266 -24.656 -2.859 1 94.75 194 THR A N 1
ATOM 1479 C CA . THR A 1 194 ? 20.969 -23.828 -1.884 1 94.75 194 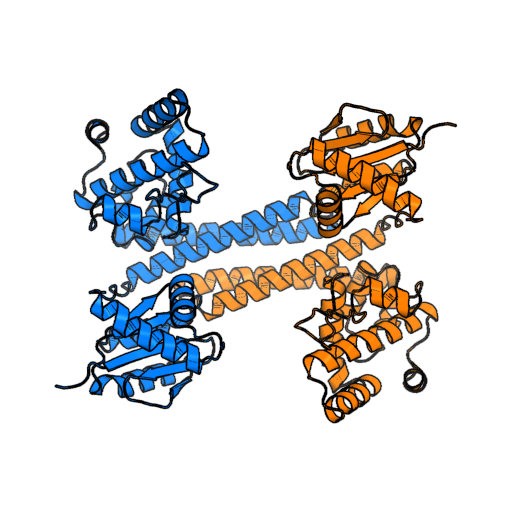THR A CA 1
ATOM 1480 C C . THR A 1 194 ? 22.469 -24.078 -1.938 1 94.75 194 THR A C 1
ATOM 1482 O O . THR A 1 194 ? 23.25 -23.375 -1.299 1 94.75 194 THR A O 1
ATOM 1485 N N . SER A 1 195 ? 22.875 -25.078 -2.707 1 92.69 195 SER A N 1
ATOM 1486 C CA . SER A 1 195 ? 24.312 -25.312 -2.91 1 92.69 195 SER A CA 1
ATOM 1487 C C . SER A 1 195 ? 24.922 -24.25 -3.805 1 92.69 195 SER A C 1
ATOM 1489 O O . SER A 1 195 ? 26.141 -24.094 -3.848 1 92.69 195 SER A O 1
ATOM 1491 N N . VAL A 1 196 ? 24.109 -23.594 -4.527 1 93 196 VAL A N 1
ATOM 1492 C CA . VAL A 1 196 ? 24.594 -22.5 -5.367 1 93 196 VAL A CA 1
ATOM 1493 C C . VAL A 1 196 ? 24.844 -21.266 -4.512 1 93 196 VAL A C 1
ATOM 1495 O O . VAL A 1 196 ? 23.938 -20.781 -3.83 1 93 196 VAL A O 1
ATOM 1498 N N . LYS A 1 197 ? 26.016 -20.766 -4.539 1 92 197 LYS A N 1
ATOM 1499 C CA . LYS A 1 197 ? 26.359 -19.594 -3.74 1 92 197 LYS A CA 1
ATOM 1500 C C . LYS A 1 197 ? 25.469 -18.406 -4.109 1 92 197 LYS A C 1
ATOM 1502 O O . LYS A 1 197 ? 25.359 -18.047 -5.285 1 92 197 LYS A O 1
ATOM 1507 N N . GLY A 1 198 ? 24.891 -17.844 -3.098 1 92.06 198 GLY A N 1
ATOM 1508 C CA . GLY A 1 198 ? 23.969 -16.734 -3.312 1 92.06 198 GLY A CA 1
ATOM 1509 C C . GLY A 1 198 ? 22.516 -17.109 -3.143 1 92.06 198 GLY A C 1
ATOM 1510 O O . GLY A 1 198 ? 21.656 -16.25 -2.936 1 92.06 198 GLY A O 1
ATOM 1511 N N . VAL A 1 199 ? 22.219 -18.391 -3.277 1 95.25 199 VAL A N 1
ATOM 1512 C CA . VAL A 1 199 ? 20.859 -18.875 -3.129 1 95.25 199 VAL A CA 1
ATOM 1513 C C . VAL A 1 199 ? 20.625 -19.344 -1.694 1 95.25 199 VAL A C 1
ATOM 1515 O O . VAL A 1 199 ? 21.188 -20.359 -1.271 1 95.25 199 VAL A O 1
ATOM 1518 N N . GLY A 1 200 ? 19.812 -18.578 -0.983 1 94.62 200 GLY A N 1
ATOM 1519 C CA . GLY A 1 200 ? 19.484 -18.938 0.386 1 94.62 200 GLY A CA 1
ATOM 1520 C C . GLY A 1 200 ? 18.156 -19.656 0.506 1 94.62 200 GLY A C 1
ATOM 1521 O O . GLY A 1 200 ? 17.5 -19.922 -0.499 1 94.62 200 GLY A O 1
ATOM 1522 N N . PRO A 1 201 ? 17.828 -19.969 1.721 1 94.25 201 PRO A N 1
ATOM 1523 C CA . PRO A 1 201 ? 16.594 -20.719 1.955 1 94.25 201 PRO A CA 1
ATOM 1524 C C . PRO A 1 201 ? 15.352 -19.984 1.436 1 94.25 201 PRO A C 1
ATOM 1526 O O . PRO A 1 201 ? 14.438 -20.609 0.895 1 94.25 201 PRO A O 1
ATOM 1529 N N . THR A 1 202 ? 15.328 -18.703 1.554 1 94 202 THR A N 1
ATOM 1530 C CA . THR A 1 202 ? 14.172 -17.922 1.109 1 94 202 THR A CA 1
ATOM 1531 C C . THR A 1 202 ? 14 -18.031 -0.403 1 94 202 THR A C 1
ATOM 1533 O O . THR A 1 202 ? 12.883 -18.234 -0.892 1 94 202 THR A O 1
ATOM 1536 N N . THR A 1 203 ? 15.078 -17.891 -1.111 1 95.69 203 THR A N 1
ATOM 1537 C CA . THR A 1 203 ? 15.023 -18.031 -2.564 1 95.69 203 THR A CA 1
ATOM 1538 C C . THR A 1 203 ? 14.57 -19.422 -2.965 1 95.69 203 THR A C 1
ATOM 1540 O O . THR A 1 203 ? 13.68 -19.578 -3.797 1 95.69 203 THR A O 1
ATOM 1543 N N . ALA A 1 204 ? 15.156 -20.422 -2.348 1 96.06 204 ALA A N 1
ATOM 1544 C CA . ALA A 1 204 ? 14.82 -21.812 -2.666 1 96.06 204 ALA A CA 1
ATOM 1545 C C . ALA A 1 204 ? 13.344 -22.094 -2.402 1 96.06 204 ALA A C 1
ATOM 1547 O O . ALA A 1 204 ? 12.648 -22.656 -3.254 1 96.06 204 ALA A O 1
ATOM 1548 N N . CYS A 1 205 ? 12.836 -21.656 -1.254 1 95.94 205 CYS A N 1
ATOM 1549 C CA . CYS A 1 205 ? 11.438 -21.891 -0.89 1 95.94 205 CYS A CA 1
ATOM 1550 C C . CYS A 1 205 ? 10.5 -21.203 -1.887 1 95.94 205 CYS A C 1
ATOM 1552 O O . CYS A 1 205 ? 9.484 -21.781 -2.277 1 95.94 205 CYS A O 1
ATOM 1554 N N . THR A 1 206 ? 10.867 -20 -2.264 1 95.94 206 THR A N 1
ATOM 1555 C CA . THR A 1 206 ? 10.031 -19.266 -3.193 1 95.94 206 THR A CA 1
ATOM 1556 C C . THR A 1 206 ? 10 -19.938 -4.559 1 95.94 206 THR A C 1
ATOM 1558 O O . THR A 1 206 ? 8.93 -20.062 -5.172 1 95.94 206 THR A O 1
ATOM 1561 N N . LEU A 1 207 ? 11.133 -20.438 -5.027 1 96 207 LEU A N 1
ATOM 1562 C CA . LEU A 1 207 ? 11.188 -21.141 -6.305 1 96 207 LEU A CA 1
ATOM 1563 C C . LEU A 1 207 ? 10.375 -22.422 -6.25 1 96 207 LEU A C 1
ATOM 1565 O O . LEU A 1 207 ? 9.609 -22.719 -7.172 1 96 207 LEU A O 1
ATOM 1569 N N . LEU A 1 208 ? 10.492 -23.172 -5.18 1 95.12 208 LEU A N 1
ATOM 1570 C CA . LEU A 1 208 ? 9.766 -24.422 -5.008 1 95.12 208 LEU A CA 1
ATOM 1571 C C . LEU A 1 208 ? 8.266 -24.172 -4.961 1 95.12 208 LEU A C 1
ATOM 1573 O O . LEU A 1 208 ? 7.484 -24.969 -5.496 1 95.12 208 LEU A O 1
ATOM 1577 N N . ALA A 1 209 ? 7.922 -23.062 -4.375 1 93.56 209 ALA A N 1
ATOM 1578 C CA . ALA A 1 209 ? 6.508 -22.75 -4.16 1 93.56 209 ALA A CA 1
ATOM 1579 C C . ALA A 1 209 ? 5.883 -22.141 -5.41 1 93.56 209 ALA A C 1
ATOM 1581 O O . ALA A 1 209 ? 4.754 -22.469 -5.773 1 93.56 209 ALA A O 1
ATOM 1582 N N . GLN A 1 210 ? 6.637 -21.281 -6.074 1 92.62 210 GLN A N 1
ATOM 1583 C CA . GLN A 1 210 ? 5.988 -20.391 -7.039 1 92.62 210 GLN A CA 1
ATOM 1584 C C . GLN A 1 210 ? 6.555 -20.594 -8.438 1 92.62 210 GLN A C 1
ATOM 1586 O O . GLN A 1 210 ? 6.184 -19.891 -9.375 1 92.62 210 GLN A O 1
ATOM 1591 N N . LEU A 1 211 ? 7.418 -21.516 -8.609 1 93.12 211 LEU A N 1
ATOM 1592 C CA . LEU A 1 211 ? 7.957 -21.859 -9.922 1 93.12 211 LEU A CA 1
ATOM 1593 C C . LEU A 1 211 ? 8.039 -23.375 -10.102 1 93.12 211 LEU A C 1
ATOM 1595 O O . LEU A 1 211 ? 9.117 -23.922 -10.32 1 93.12 211 LEU A O 1
ATOM 1599 N N . PRO A 1 212 ? 6.852 -23.969 -10.039 1 89.5 212 PRO A N 1
ATOM 1600 C CA . PRO A 1 212 ? 6.824 -25.422 -10.141 1 89.5 212 PRO A CA 1
ATOM 1601 C C . PRO A 1 212 ? 7.367 -25.938 -11.469 1 89.5 212 PRO A C 1
ATOM 1603 O O . PRO A 1 212 ? 7.715 -27.109 -11.586 1 89.5 212 PRO A O 1
ATOM 1606 N N . GLU A 1 213 ? 7.555 -25.062 -12.453 1 90.56 213 GLU A N 1
ATOM 1607 C CA . GLU A 1 213 ? 8.047 -25.438 -13.773 1 90.56 213 GLU A CA 1
ATOM 1608 C C . GLU A 1 213 ? 9.57 -25.547 -13.789 1 90.56 213 GLU A C 1
ATOM 1610 O O . GLU A 1 213 ? 10.148 -26 -14.773 1 90.56 213 GLU A O 1
ATOM 1615 N N . LEU A 1 214 ? 10.156 -25.188 -12.688 1 95.19 214 LEU A N 1
ATOM 1616 C CA . LEU A 1 214 ? 11.617 -25.219 -12.594 1 95.19 214 LEU A CA 1
ATOM 1617 C C . LEU A 1 214 ? 12.148 -26.609 -12.922 1 95.19 214 LEU A C 1
ATOM 1619 O O . LEU A 1 214 ? 11.703 -27.594 -12.328 1 95.19 214 LEU A O 1
ATOM 1623 N N . GLY A 1 215 ? 13.008 -26.75 -13.898 1 94.69 215 GLY A N 1
ATOM 1624 C CA . GLY A 1 215 ? 13.586 -28.016 -14.312 1 94.69 215 GLY A CA 1
ATOM 1625 C C . GLY A 1 215 ? 12.797 -28.703 -15.414 1 94.69 215 GLY A C 1
ATOM 1626 O O . GLY A 1 215 ? 13.25 -29.688 -16 1 94.69 215 GLY A O 1
ATOM 1627 N N . GLN A 1 216 ? 11.664 -28.188 -15.688 1 92.94 216 GLN A N 1
ATOM 1628 C CA . GLN A 1 216 ? 10.797 -28.797 -16.688 1 92.94 216 GLN A CA 1
ATOM 1629 C C . GLN A 1 216 ? 10.82 -28.016 -18 1 92.94 216 GLN A C 1
ATOM 1631 O O . GLN A 1 216 ? 10.719 -28.594 -19.078 1 92.94 216 GLN A O 1
ATOM 1636 N N . LEU A 1 217 ? 10.992 -26.719 -17.891 1 92.25 217 LEU A N 1
ATOM 1637 C CA . LEU A 1 217 ? 10.992 -25.844 -19.062 1 92.25 217 LEU A CA 1
ATOM 1638 C C . LEU A 1 217 ? 12.414 -25.594 -19.547 1 92.25 217 LEU A C 1
ATOM 1640 O O . LEU A 1 217 ? 13.375 -25.703 -18.781 1 92.25 217 LEU A O 1
ATOM 1644 N N . ASN A 1 218 ? 12.508 -25.297 -20.766 1 92.94 218 ASN A N 1
ATOM 1645 C CA . ASN A 1 218 ? 13.828 -24.953 -21.297 1 92.94 218 ASN A CA 1
ATOM 1646 C C . ASN A 1 218 ? 14.219 -23.516 -20.922 1 92.94 218 ASN A C 1
ATOM 1648 O O . ASN A 1 218 ? 13.43 -22.797 -20.312 1 92.94 218 ASN A O 1
ATOM 1652 N N . ARG A 1 219 ? 15.414 -23.172 -21.297 1 91.06 219 ARG A N 1
ATOM 1653 C CA . ARG A 1 219 ? 16 -21.891 -20.891 1 91.06 219 ARG A CA 1
ATOM 1654 C C . ARG A 1 219 ? 15.141 -20.734 -21.359 1 91.06 219 ARG A C 1
ATOM 1656 O O . ARG A 1 219 ? 14.836 -19.828 -20.578 1 91.06 219 ARG A O 1
ATOM 1663 N N . LYS A 1 220 ? 14.719 -20.75 -22.547 1 88.88 220 LYS A N 1
ATOM 1664 C CA . LYS A 1 220 ? 13.945 -19.656 -23.125 1 88.88 220 LYS A CA 1
ATOM 1665 C C . LYS A 1 220 ? 12.562 -19.562 -22.484 1 88.88 220 LYS A C 1
ATOM 1667 O O . LYS A 1 220 ? 12.117 -18.469 -22.125 1 88.88 220 LYS A O 1
ATOM 1672 N N . GLN A 1 221 ? 11.992 -20.656 -22.266 1 89 221 GLN A N 1
ATOM 1673 C CA . GLN A 1 221 ? 10.633 -20.734 -21.719 1 89 221 GLN A CA 1
ATOM 1674 C C . GLN A 1 221 ? 10.594 -20.25 -20.266 1 89 221 GLN A C 1
ATOM 1676 O O . GLN A 1 221 ? 9.727 -19.453 -19.906 1 89 221 GLN A O 1
ATOM 1681 N N . ILE A 1 222 ? 11.539 -20.672 -19.484 1 92.81 222 ILE A N 1
ATOM 1682 C CA . ILE A 1 222 ? 11.5 -20.344 -18.062 1 92.81 222 ILE A CA 1
ATOM 1683 C C . ILE A 1 222 ? 11.844 -18.875 -17.859 1 92.81 222 ILE A C 1
ATOM 1685 O O . ILE A 1 222 ? 11.305 -18.219 -16.969 1 92.81 222 ILE A O 1
ATOM 1689 N N . THR A 1 223 ? 12.742 -18.375 -18.703 1 92.38 223 THR A N 1
ATOM 1690 C CA . THR A 1 223 ? 13.125 -16.969 -18.641 1 92.38 223 THR A CA 1
ATOM 1691 C C . THR A 1 223 ? 11.93 -16.078 -18.984 1 92.38 223 THR A C 1
ATOM 1693 O O . THR A 1 223 ? 11.703 -15.062 -18.312 1 92.38 223 THR A O 1
ATOM 1696 N N . ALA A 1 224 ? 11.156 -16.453 -19.938 1 86.44 224 ALA A N 1
ATOM 1697 C CA . ALA A 1 224 ? 9.953 -15.711 -20.328 1 86.44 224 ALA A CA 1
ATOM 1698 C C . ALA A 1 224 ? 8.891 -15.781 -19.234 1 86.44 224 ALA A C 1
ATOM 1700 O O . ALA A 1 224 ? 8.25 -14.781 -18.922 1 86.44 224 ALA A O 1
ATOM 1701 N N . LEU A 1 225 ? 8.766 -16.922 -18.688 1 85.06 225 LEU A N 1
ATOM 1702 C CA . LEU A 1 225 ? 7.758 -17.156 -17.656 1 85.06 225 LEU A CA 1
ATOM 1703 C C . LEU A 1 225 ? 8.016 -16.266 -16.438 1 85.06 225 LEU A C 1
ATOM 1705 O O . LEU A 1 225 ? 7.082 -15.703 -15.875 1 85.06 225 LEU A O 1
ATOM 1709 N N . VAL A 1 226 ? 9.25 -16.109 -16.109 1 92.06 226 VAL A N 1
ATOM 1710 C CA . VAL A 1 226 ? 9.625 -15.359 -14.922 1 92.06 226 VAL A CA 1
ATOM 1711 C C . VAL A 1 226 ? 9.656 -13.867 -15.242 1 92.06 226 VAL A C 1
ATOM 1713 O O . VAL A 1 226 ? 9.539 -13.023 -14.352 1 92.06 226 VAL A O 1
ATOM 1716 N N . GLY A 1 227 ? 9.742 -13.586 -16.531 1 89.69 227 GLY A N 1
ATOM 1717 C CA . GLY A 1 227 ? 9.773 -12.195 -16.953 1 89.69 227 GLY A CA 1
ATOM 1718 C C . GLY A 1 227 ? 11.18 -11.617 -16.984 1 89.69 227 GLY A C 1
ATOM 1719 O O . GLY A 1 227 ? 11.383 -10.461 -16.609 1 89.69 227 GLY A O 1
ATOM 1720 N N . LEU A 1 228 ? 12.148 -12.383 -17.312 1 91.81 228 LEU A N 1
ATOM 1721 C CA . LEU A 1 228 ? 13.523 -11.914 -17.359 1 91.81 228 LEU A CA 1
ATOM 1722 C C . LEU A 1 228 ? 14.023 -11.852 -18.797 1 91.81 228 LEU A C 1
ATOM 1724 O O . LEU A 1 228 ? 15.18 -11.5 -19.047 1 91.81 228 LEU A O 1
ATOM 1728 N N . ALA A 1 229 ? 13.125 -12.211 -19.688 1 83.25 229 ALA A N 1
ATOM 1729 C CA . ALA A 1 229 ? 13.484 -12.102 -21.094 1 83.25 229 ALA A CA 1
ATOM 1730 C C . ALA A 1 229 ? 13.492 -10.641 -21.547 1 83.25 229 ALA A C 1
ATOM 1732 O O . ALA A 1 229 ? 12.523 -9.914 -21.344 1 83.25 229 ALA A O 1
ATOM 1733 N N . PRO A 1 230 ? 14.609 -10.188 -22 1 75.81 230 PRO A N 1
ATOM 1734 C CA . PRO A 1 230 ? 14.641 -8.797 -22.453 1 75.81 230 PRO A CA 1
ATOM 1735 C C . PRO A 1 230 ? 13.648 -8.523 -23.578 1 75.81 230 PRO A C 1
ATOM 1737 O O . PRO A 1 230 ? 13.445 -9.367 -24.453 1 75.81 230 PRO A O 1
ATOM 1740 N N . MET A 1 231 ? 12.766 -7.594 -23.375 1 66.56 231 MET A N 1
ATOM 1741 C CA . MET A 1 231 ? 11.82 -7.199 -24.422 1 66.56 231 MET A CA 1
ATOM 1742 C C . MET A 1 231 ? 12.18 -5.824 -24.984 1 66.56 231 MET A C 1
ATOM 1744 O O . MET A 1 231 ? 12.617 -4.941 -24.234 1 66.56 231 MET A O 1
ATOM 1748 N N . ASN A 1 232 ? 12.328 -5.785 -26.297 1 57.28 232 ASN A N 1
ATOM 1749 C CA . ASN A 1 232 ? 12.609 -4.516 -26.953 1 57.28 232 ASN A CA 1
ATOM 1750 C C . ASN A 1 232 ? 11.469 -3.525 -26.781 1 57.28 232 ASN A C 1
ATOM 1752 O O . ASN A 1 232 ? 10.297 -3.893 -26.906 1 57.28 232 ASN A O 1
ATOM 1756 N N . ARG A 1 233 ? 11.609 -2.572 -25.891 1 55.19 233 ARG A N 1
ATOM 1757 C CA . ARG A 1 233 ? 10.625 -1.496 -25.922 1 55.19 233 ARG A CA 1
ATOM 1758 C C . ARG A 1 233 ? 10.984 -0.449 -26.969 1 55.19 233 ARG A C 1
ATOM 1760 O O . ARG A 1 233 ? 11.539 0.601 -26.641 1 55.19 233 ARG A O 1
ATOM 1767 N N . ASP A 1 234 ? 11.18 -0.896 -28.172 1 48.41 234 ASP A N 1
ATOM 1768 C CA . ASP A 1 234 ? 11.562 0.104 -29.156 1 48.41 234 ASP A CA 1
ATOM 1769 C C . ASP A 1 234 ? 10.391 1.022 -29.484 1 48.41 234 ASP A C 1
ATOM 1771 O O . ASP A 1 234 ? 9.305 0.551 -29.828 1 48.41 234 ASP A O 1
ATOM 1775 N N . SER A 1 235 ? 10.188 1.933 -28.562 1 48.56 235 SER A N 1
ATOM 1776 C CA . SER A 1 235 ? 9.383 2.998 -29.156 1 48.56 235 SER A CA 1
ATOM 1777 C C . SER A 1 235 ? 10.25 4 -29.906 1 48.56 235 SER A C 1
ATOM 1779 O O . SER A 1 235 ? 11.477 3.973 -29.797 1 48.56 235 SER A O 1
ATOM 1781 N N . GLY A 1 236 ? 9.594 4.59 -30.828 1 46.44 236 GLY A N 1
ATOM 1782 C CA . GLY A 1 236 ? 10.312 5.598 -31.594 1 46.44 236 GLY A CA 1
ATOM 1783 C C . GLY A 1 236 ? 11.336 6.355 -30.766 1 46.44 236 GLY A C 1
ATOM 1784 O O . GLY A 1 236 ? 12.43 6.656 -31.266 1 46.44 236 GLY A O 1
ATOM 1785 N N . THR A 1 237 ? 10.898 6.758 -29.578 1 47.38 237 THR A N 1
ATOM 1786 C CA . THR A 1 237 ? 11.773 7.629 -28.797 1 47.38 237 THR A CA 1
ATOM 1787 C C . THR A 1 237 ? 12.68 6.805 -27.891 1 47.38 237 THR A C 1
ATOM 1789 O O . THR A 1 237 ? 13.703 7.297 -27.422 1 47.38 237 THR A O 1
ATOM 1792 N N . LEU A 1 238 ? 12.188 5.781 -27.406 1 49.78 238 LEU A N 1
ATOM 1793 C CA . LEU A 1 238 ? 13.039 5.043 -26.484 1 49.78 238 LEU A CA 1
ATOM 1794 C C . LEU A 1 238 ? 13.812 3.943 -27.203 1 49.78 238 LEU A C 1
ATOM 1796 O O . LEU A 1 238 ? 13.328 2.811 -27.312 1 49.78 238 LEU A O 1
ATOM 1800 N N . ARG A 1 239 ? 14.648 4.254 -28.047 1 53.53 239 ARG A N 1
ATOM 1801 C CA . ARG A 1 239 ? 15.406 3.33 -28.891 1 53.53 239 ARG A CA 1
ATOM 1802 C C . ARG A 1 239 ? 16.547 2.686 -28.094 1 53.53 239 ARG A C 1
ATOM 1804 O O . ARG A 1 239 ? 17.297 3.377 -27.422 1 53.53 239 ARG A O 1
ATOM 1811 N N . GLY A 1 240 ? 16.531 1.233 -28.031 1 54.56 240 GLY A N 1
ATOM 1812 C CA . GLY A 1 240 ? 17.688 0.446 -27.625 1 54.56 240 GLY A CA 1
ATOM 1813 C C . GLY A 1 240 ? 17.578 -0.066 -26.203 1 54.56 240 GLY A C 1
ATOM 1814 O O . GLY A 1 240 ? 18.375 -0.902 -25.781 1 54.56 240 GLY A O 1
ATOM 1815 N N . GLN A 1 241 ? 16.734 0.599 -25.422 1 58.44 241 GLN A N 1
ATOM 1816 C CA . GLN A 1 241 ? 16.719 0.136 -24.047 1 58.44 241 GLN A CA 1
ATOM 1817 C C . GLN A 1 241 ? 15.734 -1.019 -23.859 1 58.44 241 GLN A C 1
ATOM 1819 O O . GLN A 1 241 ? 14.617 -0.984 -24.391 1 58.44 241 GLN A O 1
ATOM 1824 N N . ARG A 1 242 ? 16.25 -2.15 -23.5 1 60.31 242 ARG A N 1
ATOM 1825 C CA . ARG A 1 242 ? 15.43 -3.334 -23.266 1 60.31 242 ARG A CA 1
ATOM 1826 C C . ARG A 1 242 ? 14.93 -3.381 -21.828 1 60.31 242 ARG A C 1
ATOM 1828 O O . ARG A 1 242 ? 15.656 -2.996 -20.906 1 60.31 242 ARG A O 1
ATOM 1835 N N . HIS A 1 243 ? 13.609 -3.521 -21.766 1 64.81 243 HIS A N 1
ATOM 1836 C CA . HIS A 1 243 ? 13.016 -3.576 -20.438 1 64.81 243 HIS A CA 1
ATOM 1837 C C . HIS A 1 243 ? 12.352 -4.926 -20.188 1 64.81 243 HIS A C 1
ATOM 1839 O O . HIS A 1 243 ? 11.93 -5.598 -21.125 1 64.81 243 HIS A O 1
ATOM 1845 N N . ILE A 1 244 ? 12.523 -5.477 -18.969 1 65.62 244 ILE A N 1
ATOM 1846 C CA . ILE A 1 244 ? 11.789 -6.672 -18.578 1 65.62 244 ILE A CA 1
ATOM 1847 C C . ILE A 1 244 ? 10.352 -6.301 -18.234 1 65.62 244 ILE A C 1
ATOM 1849 O O . ILE A 1 244 ? 10.086 -5.195 -17.75 1 65.62 244 ILE A O 1
ATOM 1853 N N . PHE A 1 245 ? 9.477 -7.129 -18.703 1 63.16 245 PHE A N 1
ATOM 1854 C CA . PHE A 1 245 ? 8.062 -6.855 -18.438 1 63.16 245 PHE A CA 1
ATOM 1855 C C . PHE A 1 245 ? 7.332 -8.141 -18.047 1 63.16 245 PHE A C 1
ATOM 1857 O O . PHE A 1 245 ? 7.688 -9.227 -18.516 1 63.16 245 PHE A O 1
ATOM 1864 N N . GLY A 1 246 ? 6.41 -7.957 -17.062 1 69.12 246 GLY A N 1
ATOM 1865 C CA . GLY A 1 246 ? 5.516 -9.055 -16.734 1 69.12 246 GLY A CA 1
ATOM 1866 C C . GLY A 1 246 ? 6.188 -10.148 -15.938 1 69.12 246 GLY A C 1
ATOM 1867 O O . GLY A 1 246 ? 7.105 -9.883 -15.156 1 69.12 246 GLY A O 1
ATOM 1868 N N . GLY A 1 247 ? 5.527 -11.375 -15.953 1 79.75 247 GLY A N 1
ATOM 1869 C CA . GLY A 1 247 ? 6.062 -12.562 -15.305 1 79.75 247 GLY A CA 1
ATOM 1870 C C . GLY A 1 247 ? 5.758 -12.625 -13.82 1 79.75 247 GLY A C 1
ATOM 1871 O O . GLY A 1 247 ? 4.824 -11.977 -13.344 1 79.75 247 GLY A O 1
ATOM 1872 N N . ARG A 1 248 ? 6.605 -13.422 -13.195 1 88.38 248 ARG A N 1
ATOM 1873 C CA . ARG A 1 248 ? 6.363 -13.695 -11.781 1 88.38 248 ARG A CA 1
ATOM 1874 C C . ARG A 1 248 ? 7.234 -12.805 -10.898 1 88.38 248 ARG A C 1
ATOM 1876 O O . ARG A 1 248 ? 8.359 -13.172 -10.562 1 88.38 248 ARG A O 1
ATOM 1883 N N . ALA A 1 249 ? 6.613 -11.727 -10.492 1 89.88 249 ALA A N 1
ATOM 1884 C CA . ALA A 1 249 ? 7.348 -10.664 -9.82 1 89.88 249 ALA A CA 1
ATOM 1885 C C . ALA A 1 249 ? 7.988 -11.164 -8.531 1 89.88 249 ALA A C 1
ATOM 1887 O O . ALA A 1 249 ? 9.109 -10.773 -8.195 1 89.88 249 ALA A O 1
ATOM 1888 N N . ASP A 1 250 ? 7.316 -12.031 -7.871 1 90.75 250 ASP A N 1
ATOM 1889 C CA . ASP A 1 250 ? 7.844 -12.531 -6.605 1 90.75 250 ASP A CA 1
ATOM 1890 C C . ASP A 1 250 ? 9.094 -13.375 -6.832 1 90.75 250 ASP A C 1
ATOM 1892 O O . ASP A 1 250 ? 10.039 -13.312 -6.043 1 90.75 250 ASP A O 1
ATOM 1896 N N . VAL A 1 251 ? 9.07 -14.156 -7.84 1 94.5 251 VAL A N 1
ATOM 1897 C CA . VAL A 1 251 ? 10.227 -14.961 -8.203 1 94.5 251 VAL A CA 1
ATOM 1898 C C . VAL A 1 251 ? 11.391 -14.047 -8.602 1 94.5 251 VAL A C 1
ATOM 1900 O O . VAL A 1 251 ? 12.523 -14.242 -8.156 1 94.5 251 VAL A O 1
ATOM 1903 N N . ARG A 1 252 ? 11.109 -13.047 -9.352 1 94.44 252 ARG A N 1
ATOM 1904 C CA . ARG A 1 252 ? 12.148 -12.102 -9.758 1 94.44 252 ARG A CA 1
ATOM 1905 C C . ARG A 1 252 ? 12.758 -11.406 -8.539 1 94.44 252 ARG A C 1
ATOM 1907 O O . ARG A 1 252 ? 13.969 -11.18 -8.492 1 94.44 252 ARG A O 1
ATOM 1914 N N . ARG A 1 253 ? 11.945 -11.094 -7.602 1 93.31 253 ARG A N 1
ATOM 1915 C CA . ARG A 1 253 ? 12.414 -10.391 -6.414 1 93.31 253 ARG A CA 1
ATOM 1916 C C . ARG A 1 253 ? 13.461 -11.219 -5.672 1 93.31 253 ARG A C 1
ATOM 1918 O O . ARG A 1 253 ? 14.508 -10.695 -5.273 1 93.31 253 ARG A O 1
ATOM 1925 N N . VAL A 1 254 ? 13.148 -12.445 -5.469 1 95.5 254 VAL A N 1
ATOM 1926 C CA . VAL A 1 254 ? 14.086 -13.266 -4.703 1 95.5 254 VAL A CA 1
ATOM 1927 C C . VAL A 1 254 ? 15.328 -13.547 -5.543 1 95.5 254 VAL A C 1
ATOM 1929 O O . VAL A 1 254 ? 16.438 -13.656 -5.008 1 95.5 254 VAL A O 1
ATOM 1932 N N . LEU A 1 255 ? 15.172 -13.672 -6.875 1 96.5 255 LEU A N 1
ATOM 1933 C CA . LEU A 1 255 ? 16.328 -13.859 -7.75 1 96.5 255 LEU A CA 1
ATOM 1934 C C . LEU A 1 255 ? 17.219 -12.625 -7.734 1 96.5 255 LEU A C 1
ATOM 1936 O O . LEU A 1 255 ? 18.453 -12.734 -7.836 1 96.5 255 LEU A O 1
ATOM 1940 N N . TYR A 1 256 ? 16.672 -11.492 -7.633 1 95.88 256 TYR A N 1
ATOM 1941 C CA . TYR A 1 256 ? 17.422 -10.25 -7.547 1 95.88 256 TYR A CA 1
ATOM 1942 C C . TYR A 1 256 ? 18.359 -10.258 -6.34 1 95.88 256 TYR A C 1
ATOM 1944 O O . TYR A 1 256 ? 19.547 -9.977 -6.469 1 95.88 256 TYR A O 1
ATOM 1952 N N . VAL A 1 257 ? 17.766 -10.562 -5.215 1 93.81 257 VAL A N 1
ATOM 1953 C CA . VAL A 1 257 ? 18.562 -10.594 -3.986 1 93.81 257 VAL A CA 1
ATOM 1954 C C . VAL A 1 257 ? 19.656 -11.648 -4.102 1 93.81 257 VAL A C 1
ATOM 1956 O O . VAL A 1 257 ? 20.812 -11.391 -3.74 1 93.81 257 VAL A O 1
ATOM 1959 N N . ALA A 1 258 ? 19.266 -12.797 -4.59 1 96.38 258 ALA A N 1
ATOM 1960 C CA . ALA A 1 258 ? 20.234 -13.867 -4.77 1 96.38 258 ALA A CA 1
ATOM 1961 C C . ALA A 1 258 ? 21.359 -13.438 -5.711 1 96.38 258 ALA A C 1
ATOM 1963 O O . ALA A 1 258 ? 22.531 -13.727 -5.465 1 96.38 258 ALA A O 1
ATOM 1964 N N . ALA A 1 259 ? 21 -12.789 -6.77 1 96.19 259 ALA A N 1
ATOM 1965 C CA . ALA A 1 259 ? 21.984 -12.305 -7.734 1 96.19 259 ALA A CA 1
ATOM 1966 C C . ALA A 1 259 ? 22.891 -11.258 -7.113 1 96.19 259 ALA A C 1
ATOM 1968 O O . ALA A 1 259 ? 24.109 -11.242 -7.363 1 96.19 259 ALA A O 1
ATOM 1969 N N . LEU A 1 260 ? 22.297 -10.359 -6.312 1 95.38 260 LEU A N 1
ATOM 1970 C CA . LEU A 1 260 ? 23.078 -9.344 -5.617 1 95.38 260 LEU A CA 1
ATOM 1971 C C . LEU A 1 260 ? 24.172 -9.984 -4.766 1 95.38 260 LEU A C 1
ATOM 1973 O O . LEU A 1 260 ? 25.328 -9.555 -4.801 1 95.38 260 LEU A O 1
ATOM 1977 N N . VAL A 1 261 ? 23.828 -10.984 -4.039 1 94.69 261 VAL A N 1
ATOM 1978 C CA . VAL A 1 261 ? 24.781 -11.727 -3.215 1 94.69 261 VAL A CA 1
ATOM 1979 C C . VAL A 1 261 ? 25.75 -12.5 -4.109 1 94.69 261 VAL A C 1
ATOM 1981 O O . VAL A 1 261 ? 26.953 -12.547 -3.838 1 94.69 261 VAL A O 1
ATOM 1984 N N . GLY A 1 262 ? 25.203 -13.039 -5.172 1 94.19 262 GLY A N 1
ATOM 1985 C CA . GLY A 1 262 ? 26 -13.828 -6.102 1 94.19 262 GLY A CA 1
ATOM 1986 C C . GLY A 1 262 ? 27.078 -13.023 -6.785 1 94.19 262 GLY A C 1
ATOM 1987 O O . GLY A 1 262 ? 28.172 -13.531 -7.027 1 94.19 262 GLY A O 1
ATOM 1988 N N . THR A 1 263 ? 26.812 -11.766 -7.094 1 95.12 263 THR A N 1
ATOM 1989 C CA . THR A 1 263 ? 27.812 -10.938 -7.773 1 95.12 263 THR A CA 1
ATOM 1990 C C . THR A 1 263 ? 29.016 -10.68 -6.871 1 95.12 263 THR A C 1
ATOM 1992 O O . THR A 1 263 ? 30.062 -10.25 -7.34 1 95.12 263 THR A O 1
ATOM 1995 N N . ARG A 1 264 ? 28.875 -10.953 -5.617 1 94.38 264 ARG A N 1
ATOM 1996 C CA . ARG A 1 264 ? 29.953 -10.719 -4.656 1 94.38 264 ARG A CA 1
ATOM 1997 C C . ARG A 1 264 ? 30.656 -12.023 -4.301 1 94.38 264 ARG A C 1
ATOM 1999 O O . ARG A 1 264 ? 31.875 -12.055 -4.137 1 94.38 264 ARG A O 1
ATOM 2006 N N . PHE A 1 265 ? 29.859 -13.172 -4.301 1 93 265 PHE A N 1
ATOM 2007 C CA . PHE A 1 265 ? 30.422 -14.359 -3.664 1 93 265 PHE A CA 1
ATOM 2008 C C . PHE A 1 265 ? 30.406 -15.539 -4.629 1 93 265 PHE A C 1
ATOM 2010 O O . PHE A 1 265 ? 31.109 -16.531 -4.406 1 93 265 PHE A O 1
ATOM 2017 N N . ASN A 1 266 ? 29.594 -15.508 -5.66 1 91.88 266 ASN A N 1
ATOM 2018 C CA . ASN A 1 266 ? 29.531 -16.562 -6.66 1 91.88 266 ASN A CA 1
ATOM 2019 C C . ASN A 1 266 ? 30.547 -16.328 -7.781 1 91.88 266 ASN A C 1
ATOM 2021 O O . ASN A 1 266 ? 30.453 -15.344 -8.516 1 91.88 266 ASN A O 1
ATOM 2025 N N . PRO A 1 267 ? 31.5 -17.234 -7.887 1 91.88 267 PRO A N 1
ATOM 2026 C CA . PRO A 1 267 ? 32.594 -16.984 -8.836 1 91.88 267 PRO A CA 1
ATOM 2027 C C . PRO A 1 267 ? 32.094 -16.766 -10.266 1 91.88 267 PRO A C 1
ATOM 2029 O O . PRO A 1 267 ? 32.594 -15.914 -10.984 1 91.88 267 PRO A O 1
ATOM 2032 N N . VAL A 1 268 ? 31.125 -17.5 -10.656 1 91.88 268 VAL A N 1
ATOM 2033 C CA . VAL A 1 268 ? 30.609 -17.438 -12.016 1 91.88 268 VAL A CA 1
ATOM 2034 C C . VAL A 1 268 ? 29.891 -16.094 -12.227 1 91.88 268 VAL A C 1
ATOM 2036 O O . VAL A 1 268 ? 30.156 -15.398 -13.203 1 91.88 268 VAL A O 1
ATOM 2039 N N . LEU A 1 269 ? 29.016 -15.719 -11.297 1 94.94 269 LEU A N 1
ATOM 2040 C CA . LEU A 1 269 ? 28.234 -14.492 -11.422 1 94.94 269 LEU A CA 1
ATOM 2041 C C . LEU A 1 269 ? 29.109 -13.258 -11.219 1 94.94 269 LEU A C 1
ATOM 2043 O O . LEU A 1 269 ? 28.891 -12.227 -11.852 1 94.94 269 LEU A O 1
ATOM 2047 N N . LYS A 1 270 ? 30.078 -13.359 -10.312 1 95.38 270 LYS A N 1
ATOM 2048 C CA . LYS A 1 270 ? 31 -12.258 -10.055 1 95.38 270 LYS A CA 1
ATOM 2049 C C . LYS A 1 270 ? 31.75 -11.867 -11.328 1 95.38 270 LYS A C 1
ATOM 2051 O O . LYS A 1 270 ? 31.797 -10.688 -11.688 1 95.38 270 LYS A O 1
ATOM 2056 N N . VAL A 1 271 ? 32.312 -12.867 -11.992 1 95.31 271 VAL A N 1
ATOM 2057 C CA . VAL A 1 271 ? 33.094 -12.641 -13.211 1 95.31 271 VAL A CA 1
ATOM 2058 C C . VAL A 1 271 ? 32.156 -12.109 -14.312 1 95.31 271 VAL A C 1
ATOM 2060 O O . VAL A 1 271 ? 32.531 -11.188 -15.039 1 95.31 271 VAL A O 1
ATOM 2063 N N . PHE A 1 272 ? 31.047 -12.703 -14.406 1 95.38 272 PHE A N 1
ATOM 2064 C CA . PHE A 1 272 ? 30.078 -12.312 -15.422 1 95.38 272 PHE A CA 1
ATOM 2065 C C . PHE A 1 272 ? 29.641 -10.859 -15.227 1 95.38 272 PHE A C 1
ATOM 2067 O O . PHE A 1 272 ? 29.609 -10.078 -16.188 1 95.38 272 PHE A O 1
ATOM 2074 N N . TYR A 1 273 ? 29.359 -10.453 -13.992 1 96.75 273 TYR A N 1
ATOM 2075 C CA . TYR A 1 273 ? 28.938 -9.102 -13.641 1 96.75 273 TYR A CA 1
ATOM 2076 C C . TYR A 1 273 ? 30.047 -8.094 -13.953 1 96.75 273 TYR A C 1
ATOM 2078 O O . TYR A 1 273 ? 29.781 -7.055 -14.57 1 96.75 273 TYR A O 1
ATOM 2086 N N . ALA A 1 274 ? 31.203 -8.414 -13.578 1 96.75 274 ALA A N 1
ATOM 2087 C CA . ALA A 1 274 ? 32.344 -7.535 -13.82 1 96.75 274 ALA A CA 1
ATOM 2088 C C . ALA A 1 274 ? 32.562 -7.316 -15.312 1 96.75 274 ALA A C 1
ATOM 2090 O O . ALA A 1 274 ? 32.906 -6.203 -15.742 1 96.75 274 ALA A O 1
ATOM 2091 N N . LYS A 1 275 ? 32.438 -8.359 -16.078 1 96.88 275 LYS A N 1
ATOM 2092 C CA . LYS A 1 275 ? 32.594 -8.273 -17.516 1 96.88 275 LYS A CA 1
ATOM 2093 C C . LYS A 1 275 ? 31.578 -7.32 -18.141 1 96.88 275 LYS A C 1
ATOM 2095 O O . LYS A 1 275 ? 31.906 -6.539 -19.031 1 96.88 275 LYS A O 1
ATOM 2100 N N . LEU A 1 276 ? 30.344 -7.43 -17.672 1 95.62 276 LEU A N 1
ATOM 2101 C CA . LEU A 1 276 ? 29.266 -6.578 -18.188 1 95.62 276 LEU A CA 1
ATOM 2102 C C . LEU A 1 276 ? 29.516 -5.117 -17.828 1 95.62 276 LEU A C 1
ATOM 2104 O O . LEU A 1 276 ? 29.312 -4.223 -18.656 1 95.62 276 LEU A O 1
ATOM 2108 N N . LEU A 1 277 ? 30.016 -4.934 -16.609 1 96.12 277 LEU A N 1
ATOM 2109 C CA . LEU A 1 277 ? 30.328 -3.57 -16.203 1 96.12 277 LEU A CA 1
ATOM 2110 C C . LEU A 1 277 ? 31.484 -3.008 -17.016 1 96.12 277 LEU A C 1
ATOM 2112 O O . LEU A 1 277 ? 31.453 -1.844 -17.422 1 96.12 277 LEU A O 1
ATOM 2116 N N . ALA A 1 278 ? 32.469 -3.795 -17.234 1 96.31 278 ALA A N 1
ATOM 2117 C CA . ALA A 1 278 ? 33.625 -3.393 -18.031 1 96.31 278 ALA A CA 1
ATOM 2118 C C . ALA A 1 278 ? 33.188 -3.051 -19.469 1 96.31 278 ALA A C 1
ATOM 2120 O O . ALA A 1 278 ? 33.812 -2.199 -20.109 1 96.31 278 ALA A O 1
ATOM 2121 N N . ALA A 1 279 ? 32.219 -3.684 -19.938 1 96 279 ALA A N 1
ATOM 2122 C CA . ALA A 1 279 ? 31.703 -3.443 -21.281 1 96 279 ALA A CA 1
ATOM 2123 C C . ALA A 1 279 ? 30.812 -2.199 -21.312 1 96 279 ALA A C 1
ATOM 2125 O O . ALA A 1 279 ? 30.266 -1.853 -22.359 1 96 279 ALA A O 1
ATOM 2126 N N . GLY A 1 280 ? 30.578 -1.628 -20.156 1 93.81 280 GLY A N 1
ATOM 2127 C CA . GLY A 1 280 ? 29.875 -0.349 -20.109 1 93.81 280 GLY A CA 1
ATOM 2128 C C . GLY A 1 280 ? 28.422 -0.476 -19.734 1 93.81 280 GLY A C 1
ATOM 2129 O O . GLY A 1 280 ? 27.672 0.504 -19.781 1 93.81 280 GLY A O 1
ATOM 2130 N N . LYS A 1 281 ? 27.984 -1.61 -19.375 1 91.5 281 LYS A N 1
ATOM 2131 C CA . LYS A 1 281 ? 26.578 -1.796 -19.016 1 91.5 281 LYS A CA 1
ATOM 2132 C C . LYS A 1 281 ? 26.266 -1.151 -17.672 1 91.5 281 LYS A C 1
ATOM 2134 O O . LYS A 1 281 ? 27.078 -1.194 -16.75 1 91.5 281 LYS A O 1
ATOM 2139 N N . ALA A 1 282 ? 25.031 -0.608 -17.641 1 92.56 282 ALA A N 1
ATOM 2140 C CA . ALA A 1 282 ? 24.578 -0.057 -16.359 1 92.56 282 ALA A CA 1
ATOM 2141 C C . ALA A 1 282 ? 24.453 -1.146 -15.305 1 92.56 282 ALA A C 1
ATOM 2143 O O . ALA A 1 282 ? 24.125 -2.291 -15.617 1 92.56 282 ALA A O 1
ATOM 2144 N N . LYS A 1 283 ? 24.656 -0.791 -14.039 1 93.19 283 LYS A N 1
ATOM 2145 C CA . LYS A 1 283 ? 24.688 -1.731 -12.922 1 93.19 283 LYS A CA 1
ATOM 2146 C C . LYS A 1 283 ? 23.391 -2.525 -12.836 1 93.19 283 LYS A C 1
ATOM 2148 O O . LYS A 1 283 ? 23.406 -3.746 -12.672 1 93.19 283 LYS A O 1
ATOM 2153 N N . LYS A 1 284 ? 22.266 -1.814 -12.984 1 91.56 284 LYS A N 1
ATOM 2154 C CA . LYS A 1 284 ? 20.984 -2.479 -12.875 1 91.56 284 LYS A CA 1
ATOM 2155 C C . LYS A 1 284 ? 20.781 -3.482 -14.008 1 91.56 284 LYS A C 1
ATOM 2157 O O . LYS A 1 284 ? 20.234 -4.57 -13.789 1 91.56 284 LYS A O 1
ATOM 2162 N N . VAL A 1 285 ? 21.188 -3.129 -15.195 1 90.56 285 VAL A N 1
ATOM 2163 C CA . VAL A 1 285 ? 21.062 -4.008 -16.344 1 90.56 285 VAL A CA 1
ATOM 2164 C C . VAL A 1 285 ? 21.953 -5.234 -16.156 1 90.56 285 VAL A C 1
ATOM 2166 O O . VAL A 1 285 ? 21.547 -6.359 -16.453 1 90.56 285 VAL A O 1
ATOM 2169 N N . ALA A 1 286 ? 23.172 -5.02 -15.695 1 94.62 286 ALA A N 1
ATOM 2170 C CA . ALA A 1 286 ? 24.109 -6.109 -15.438 1 94.62 286 ALA A CA 1
ATOM 2171 C C . ALA A 1 286 ? 23.547 -7.066 -14.383 1 94.62 286 ALA A C 1
ATOM 2173 O O . ALA A 1 286 ? 23.688 -8.289 -14.508 1 94.62 286 ALA A O 1
ATOM 2174 N N . LEU A 1 287 ? 22.891 -6.516 -13.453 1 95.31 287 LEU A N 1
ATOM 2175 C CA . LEU A 1 287 ? 22.312 -7.336 -12.391 1 95.31 287 LEU A CA 1
ATOM 2176 C C . LEU A 1 287 ? 21.172 -8.195 -12.922 1 95.31 287 LEU A C 1
ATOM 2178 O O . LEU A 1 287 ? 21.031 -9.359 -12.547 1 95.31 287 LEU A O 1
ATOM 2182 N N . VAL A 1 288 ? 20.375 -7.621 -13.773 1 94.38 288 VAL A N 1
ATOM 2183 C CA . VAL A 1 288 ? 19.266 -8.367 -14.375 1 94.38 288 VAL A CA 1
ATOM 2184 C C . VAL A 1 288 ? 19.828 -9.516 -15.219 1 94.38 288 VAL A C 1
ATOM 2186 O O . VAL A 1 288 ? 19.266 -10.617 -15.219 1 94.38 288 VAL A O 1
ATOM 2189 N N . ALA A 1 289 ? 20.891 -9.242 -15.906 1 94.5 289 ALA A N 1
ATOM 2190 C CA . ALA A 1 289 ? 21.547 -10.297 -16.672 1 94.5 289 ALA A CA 1
ATOM 2191 C C . ALA A 1 289 ? 22.047 -11.414 -15.758 1 94.5 289 ALA A C 1
ATOM 2193 O O . ALA A 1 289 ? 21.969 -12.594 -16.109 1 94.5 289 ALA A O 1
ATOM 2194 N N . CYS A 1 290 ? 22.5 -11.039 -14.641 1 96.12 290 CYS A N 1
ATOM 2195 C CA . CYS A 1 290 ? 22.953 -12.023 -13.664 1 96.12 290 CYS A CA 1
ATOM 2196 C C . CYS A 1 290 ? 21.781 -12.844 -13.141 1 96.12 290 CYS A C 1
ATOM 2198 O O . CYS A 1 290 ? 21.906 -14.047 -12.922 1 96.12 290 CYS A O 1
ATOM 2200 N N . MET A 1 291 ? 20.641 -12.188 -12.93 1 96.5 291 MET A N 1
ATOM 2201 C CA . MET A 1 291 ? 19.422 -12.891 -12.531 1 96.5 291 MET A CA 1
ATOM 2202 C C . MET A 1 291 ? 19.047 -13.969 -13.547 1 96.5 291 MET A C 1
ATOM 2204 O O . MET A 1 291 ? 18.734 -15.094 -13.172 1 96.5 291 MET A O 1
ATOM 2208 N N . HIS A 1 292 ? 19.156 -13.562 -14.766 1 95.31 292 HIS A N 1
ATOM 2209 C CA . HIS A 1 292 ? 18.844 -14.484 -15.852 1 95.31 292 HIS A CA 1
ATOM 2210 C C . HIS A 1 292 ? 19.781 -15.688 -15.844 1 95.31 292 HIS A C 1
ATOM 2212 O O . HIS A 1 292 ? 19.328 -16.828 -15.906 1 95.31 292 HIS A O 1
ATOM 2218 N N . LYS A 1 293 ? 20.984 -15.414 -15.781 1 94.88 293 LYS A N 1
ATOM 2219 C CA . LYS A 1 293 ? 21.984 -16.484 -15.758 1 94.88 293 LYS A CA 1
ATOM 2220 C C . LYS A 1 293 ? 21.75 -17.422 -14.562 1 94.88 293 LYS A C 1
ATOM 2222 O O . LYS A 1 293 ? 21.812 -18.641 -14.703 1 94.88 293 LYS A O 1
ATOM 2227 N N . LEU A 1 294 ? 21.516 -16.844 -13.43 1 96.31 294 LEU A N 1
ATOM 2228 C CA . LEU A 1 294 ? 21.25 -17.609 -12.219 1 96.31 294 LEU A CA 1
ATOM 2229 C C . LEU A 1 294 ? 20.031 -18.516 -12.398 1 96.31 294 LEU A C 1
ATOM 2231 O O . LEU A 1 294 ? 20.062 -19.688 -12.031 1 96.31 294 LEU A O 1
ATOM 2235 N N . LEU A 1 295 ? 18.969 -17.953 -12.969 1 96.62 295 LEU A N 1
ATOM 2236 C CA . LEU A 1 295 ? 17.75 -18.734 -13.219 1 96.62 295 LEU A CA 1
ATOM 2237 C C . LEU A 1 295 ? 18.047 -19.922 -14.109 1 96.62 295 LEU A C 1
ATOM 2239 O O . LEU A 1 295 ? 17.562 -21.031 -13.859 1 96.62 295 LEU A O 1
ATOM 2243 N N . VAL A 1 296 ? 18.828 -19.719 -15.117 1 94.94 296 VAL A N 1
ATOM 2244 C CA . VAL A 1 296 ? 19.172 -20.781 -16.062 1 94.94 296 VAL A CA 1
ATOM 2245 C C . VAL A 1 296 ? 19.984 -21.859 -15.344 1 94.94 296 VAL A C 1
ATOM 2247 O O . VAL A 1 296 ? 19.75 -23.047 -15.555 1 94.94 296 VAL A O 1
ATOM 2250 N N . ILE A 1 297 ? 20.875 -21.438 -14.531 1 94.5 297 ILE A N 1
ATOM 2251 C CA . ILE A 1 297 ? 21.688 -22.375 -13.75 1 94.5 297 ILE A CA 1
ATOM 2252 C C . ILE A 1 297 ? 20.781 -23.203 -12.836 1 94.5 297 ILE A C 1
ATOM 2254 O O . ILE A 1 297 ? 20.891 -24.438 -12.812 1 94.5 297 ILE A O 1
ATOM 2258 N N . LEU A 1 298 ? 19.906 -22.562 -12.148 1 96.81 298 LEU A N 1
ATOM 2259 C CA . LEU A 1 298 ? 19.016 -23.25 -11.219 1 96.81 298 LEU A CA 1
ATOM 2260 C C . LEU A 1 298 ? 18.078 -24.188 -11.953 1 96.81 298 LEU A C 1
ATOM 2262 O O . LEU A 1 298 ? 17.766 -25.281 -11.469 1 96.81 298 LEU A O 1
ATOM 2266 N N . ASN A 1 299 ? 17.609 -23.766 -13.086 1 96.44 299 ASN A N 1
ATOM 2267 C CA . ASN A 1 299 ? 16.75 -24.609 -13.922 1 96.44 299 ASN A CA 1
ATOM 2268 C C . ASN A 1 299 ? 17.469 -25.875 -14.359 1 96.44 299 ASN A C 1
ATOM 2270 O O . ASN A 1 299 ? 16.875 -26.969 -14.344 1 96.44 299 ASN A O 1
ATOM 2274 N N . ALA A 1 300 ? 18.719 -25.75 -14.711 1 94.19 300 ALA A N 1
ATOM 2275 C CA . ALA A 1 300 ? 19.516 -26.891 -15.109 1 94.19 300 ALA A CA 1
ATOM 2276 C C . ALA A 1 300 ? 19.75 -27.844 -13.938 1 94.19 300 ALA A C 1
ATOM 2278 O O . ALA A 1 300 ? 19.656 -29.062 -14.094 1 94.19 300 ALA A O 1
ATOM 2279 N N . ILE A 1 301 ? 20.016 -27.281 -12.82 1 94.31 301 ILE A N 1
ATOM 2280 C CA . ILE A 1 301 ? 20.25 -28.062 -11.609 1 94.31 301 ILE A CA 1
ATOM 2281 C C . ILE A 1 301 ? 18.984 -28.859 -11.273 1 94.31 301 ILE A C 1
ATOM 2283 O O . ILE A 1 301 ? 19.047 -30.047 -10.961 1 94.31 301 ILE A O 1
ATOM 2287 N N . ALA A 1 302 ? 17.859 -28.219 -11.352 1 95.19 302 ALA A N 1
ATOM 2288 C CA . ALA A 1 302 ? 16.594 -28.875 -11.055 1 95.19 302 ALA A CA 1
ATOM 2289 C C . ALA A 1 302 ? 16.297 -29.984 -12.062 1 95.19 302 ALA A C 1
ATOM 2291 O O . ALA A 1 302 ? 15.734 -31.016 -11.711 1 95.19 302 ALA A O 1
ATOM 2292 N N . ARG A 1 303 ? 16.672 -29.75 -13.266 1 94 303 ARG A N 1
ATOM 2293 C CA . ARG A 1 303 ? 16.422 -30.703 -14.344 1 94 303 ARG A CA 1
ATOM 2294 C C . ARG A 1 303 ? 17.297 -31.938 -14.188 1 94 303 ARG A C 1
ATOM 2296 O O . ARG A 1 303 ? 16.812 -33.062 -14.312 1 94 303 ARG A O 1
ATOM 2303 N N . THR A 1 304 ? 18.531 -31.75 -13.883 1 92 304 THR A N 1
ATOM 2304 C CA . THR A 1 304 ? 19.5 -32.844 -13.867 1 92 304 THR A CA 1
ATOM 2305 C C . THR A 1 304 ? 19.594 -33.469 -12.477 1 92 304 THR A C 1
ATOM 2307 O O . THR A 1 304 ? 20.172 -34.531 -12.312 1 92 304 THR A O 1
ATOM 2310 N N . ARG A 1 305 ? 19.109 -32.812 -11.516 1 91.88 305 ARG A N 1
ATOM 2311 C CA . ARG A 1 305 ? 19.188 -33.219 -10.117 1 91.88 305 ARG A CA 1
ATOM 2312 C C . ARG A 1 305 ? 20.641 -33.438 -9.711 1 91.88 305 ARG A C 1
ATOM 2314 O O . ARG A 1 305 ? 20.969 -34.438 -9.047 1 91.88 305 ARG A O 1
ATOM 2321 N N . SER A 1 306 ? 21.5 -32.562 -10.219 1 87.19 306 SER A N 1
ATOM 2322 C CA . SER A 1 306 ? 22.922 -32.594 -9.891 1 87.19 306 SER A CA 1
ATOM 2323 C C . SER A 1 306 ? 23.438 -31.234 -9.445 1 87.19 306 SER A C 1
ATOM 2325 O O . SER A 1 306 ? 22.984 -30.203 -9.93 1 87.19 306 SER A O 1
ATOM 2327 N N . PRO A 1 307 ? 24.391 -31.344 -8.445 1 81.88 307 PRO A N 1
ATOM 2328 C CA . PRO A 1 307 ? 24.906 -30.078 -7.922 1 81.88 307 PRO A CA 1
ATOM 2329 C C . PRO A 1 307 ? 25.672 -29.281 -8.969 1 81.88 307 PRO A C 1
ATOM 2331 O O . PRO A 1 307 ? 26.188 -29.859 -9.93 1 81.88 307 PRO A O 1
ATOM 2334 N N . TRP A 1 308 ? 25.594 -28 -8.797 1 69.62 308 TRP A N 1
ATOM 2335 C CA . TRP A 1 308 ? 26.266 -27.078 -9.703 1 69.62 308 TRP A CA 1
ATOM 2336 C C . TRP A 1 308 ? 27.781 -27.219 -9.594 1 69.62 308 TRP A C 1
ATOM 2338 O O . TRP A 1 308 ? 28.328 -27.266 -8.484 1 69.62 308 TRP A O 1
ATOM 2348 N N . ARG A 1 309 ? 28.422 -27.656 -10.68 1 66.44 309 ARG A N 1
ATOM 2349 C CA . ARG A 1 309 ? 29.891 -27.609 -10.734 1 66.44 309 ARG A CA 1
ATOM 2350 C C . ARG A 1 309 ? 30.375 -26.375 -11.484 1 66.44 309 ARG A C 1
ATOM 2352 O O . ARG A 1 309 ? 29.844 -26.047 -12.547 1 66.44 309 ARG A O 1
ATOM 2359 N N . ASP A 1 310 ? 31.031 -25.453 -10.828 1 60.72 310 ASP A N 1
ATOM 2360 C CA . ASP A 1 310 ? 31.547 -24.203 -11.375 1 60.72 310 ASP A CA 1
ATOM 2361 C C . ASP A 1 310 ? 32 -24.391 -12.828 1 60.72 310 ASP A C 1
ATOM 2363 O O . ASP A 1 310 ? 31.859 -23.484 -13.648 1 60.72 310 ASP A O 1
ATOM 2367 N N . ASP A 1 311 ? 32.531 -25.531 -13.117 1 53.69 311 ASP A N 1
ATOM 2368 C CA . ASP A 1 311 ? 33.031 -25.766 -14.461 1 53.69 311 ASP A CA 1
ATOM 2369 C C . ASP A 1 311 ? 31.906 -25.812 -15.484 1 53.69 311 ASP A C 1
ATOM 2371 O O . ASP A 1 311 ? 32.156 -25.641 -16.688 1 53.69 311 ASP A O 1
ATOM 2375 N N . PHE A 1 312 ? 30.797 -26.109 -15.117 1 49.91 312 PHE A N 1
ATOM 2376 C CA . PHE A 1 312 ? 29.672 -26.234 -16.047 1 49.91 312 PHE A CA 1
ATOM 2377 C C . PHE A 1 312 ? 29.141 -24.859 -16.422 1 49.91 312 PHE A C 1
ATOM 2379 O O . PHE A 1 312 ? 28.562 -24.688 -17.5 1 49.91 312 PHE A O 1
ATOM 2386 N N . ALA A 1 313 ? 29.266 -23.875 -15.594 1 52.69 313 ALA A N 1
ATOM 2387 C CA . ALA A 1 313 ? 28.703 -22.531 -15.742 1 52.69 313 ALA A CA 1
ATOM 2388 C C . ALA A 1 313 ? 29.312 -21.812 -16.953 1 52.69 313 ALA A C 1
ATOM 2390 O O . ALA A 1 313 ? 28.656 -20.969 -17.562 1 52.69 313 ALA A O 1
ATOM 2391 N N . GLU A 1 314 ? 30.5 -22.156 -17.297 1 47.31 314 GLU A N 1
ATOM 2392 C CA . GLU A 1 314 ? 31.172 -21.484 -18.406 1 47.31 314 GLU A CA 1
ATOM 2393 C C . GLU A 1 314 ? 30.406 -21.703 -19.719 1 47.31 314 GLU A C 1
ATOM 2395 O O . GLU A 1 314 ? 30.484 -20.891 -20.625 1 47.31 314 GLU A O 1
ATOM 2400 N N . ARG A 1 315 ? 29.578 -22.734 -19.812 1 46.66 315 ARG A N 1
ATOM 2401 C CA . ARG A 1 315 ? 28.953 -23.062 -21.094 1 46.66 315 ARG A CA 1
ATOM 2402 C C . ARG A 1 315 ? 27.547 -22.469 -21.156 1 46.66 315 ARG A C 1
ATOM 2404 O O . ARG A 1 315 ? 26.906 -22.516 -22.219 1 46.66 315 ARG A O 1
ATOM 2411 N N . LEU A 1 316 ? 27.047 -21.953 -20.062 1 49.03 316 LEU A N 1
ATOM 2412 C CA . LEU A 1 316 ? 25.703 -21.422 -20.125 1 49.03 316 LEU A CA 1
ATOM 2413 C C . LEU A 1 316 ? 25.719 -19.891 -20.219 1 49.03 316 LEU A C 1
ATOM 2415 O O . LEU A 1 316 ? 26.516 -19.234 -19.562 1 49.03 316 LEU A O 1
ATOM 2419 N N . MET B 1 1 ? 18.438 48.125 -2.732 1 41.75 1 MET B N 1
ATOM 2420 C CA . MET B 1 1 ? 17.25 47.469 -2.174 1 41.75 1 MET B CA 1
ATOM 2421 C C . MET B 1 1 ? 17.547 46.031 -1.814 1 41.75 1 MET B C 1
ATOM 2423 O O . MET B 1 1 ? 18.078 45.281 -2.633 1 41.75 1 MET B O 1
ATOM 2427 N N . SER B 1 2 ? 17.828 45.656 -0.552 1 58.72 2 SER B N 1
ATOM 2428 C CA . SER B 1 2 ? 18.375 44.406 -0.073 1 58.72 2 SER B CA 1
ATOM 2429 C C . SER B 1 2 ? 17.547 43.219 -0.583 1 58.72 2 SER B C 1
ATOM 2431 O O . SER B 1 2 ? 16.312 43.25 -0.539 1 58.72 2 SER B O 1
ATOM 2433 N N . GLU B 1 3 ? 17.984 42.438 -1.535 1 76.25 3 GLU B N 1
ATOM 2434 C CA . GLU B 1 3 ? 17.297 41.375 -2.27 1 76.25 3 GLU B CA 1
ATOM 2435 C C . GLU B 1 3 ? 16.672 40.344 -1.316 1 76.25 3 GLU B C 1
ATOM 2437 O O . GLU B 1 3 ? 17.281 39.969 -0.317 1 76.25 3 GLU B O 1
ATOM 2442 N N . LEU B 1 4 ? 15.336 40.25 -1.42 1 89.12 4 LEU B N 1
ATOM 2443 C CA . LEU B 1 4 ? 14.609 39.281 -0.608 1 89.12 4 LEU B CA 1
ATOM 2444 C C . LEU B 1 4 ? 15.219 37.906 -0.754 1 89.12 4 LEU B C 1
ATOM 2446 O O . LEU B 1 4 ? 15.609 37.5 -1.853 1 89.12 4 LEU B O 1
ATOM 2450 N N . VAL B 1 5 ? 15.508 37.312 0.34 1 95.25 5 VAL B N 1
ATOM 2451 C CA . VAL B 1 5 ? 16.141 36 0.347 1 95.25 5 VAL B CA 1
ATOM 2452 C C . VAL B 1 5 ? 15.094 34.906 0.559 1 95.25 5 VAL B C 1
ATOM 2454 O O . VAL B 1 5 ? 14.289 34.969 1.492 1 95.25 5 VAL B O 1
ATOM 2457 N N . TYR B 1 6 ? 15.055 33.969 -0.39 1 96.06 6 TYR B N 1
ATOM 2458 C CA . TYR B 1 6 ? 14.219 32.781 -0.284 1 96.06 6 TYR B CA 1
ATOM 2459 C C . TYR B 1 6 ? 15.062 31.516 -0.24 1 96.06 6 TYR B C 1
ATOM 2461 O O . TYR B 1 6 ? 16.172 31.484 -0.777 1 96.06 6 TYR B O 1
ATOM 2469 N N . VAL B 1 7 ? 14.516 30.5 0.415 1 96.88 7 VAL B N 1
ATOM 2470 C CA . VAL B 1 7 ? 15.258 29.25 0.576 1 96.88 7 VAL B CA 1
ATOM 2471 C C . VAL B 1 7 ? 14.359 28.078 0.203 1 96.88 7 VAL B C 1
ATOM 2473 O O . VAL B 1 7 ? 13.188 28.031 0.574 1 96.88 7 VAL B O 1
ATOM 2476 N N . GLY B 1 8 ? 14.836 27.219 -0.632 1 96.56 8 GLY B N 1
ATOM 2477 C CA . GLY B 1 8 ? 14.211 25.938 -0.932 1 96.56 8 GLY B CA 1
ATOM 2478 C C . GLY B 1 8 ? 15 24.75 -0.406 1 96.56 8 GLY B C 1
ATOM 2479 O O . GLY B 1 8 ? 16.219 24.688 -0.559 1 96.56 8 GLY B O 1
ATOM 2480 N N . ILE B 1 9 ? 14.281 23.828 0.282 1 95.75 9 ILE B N 1
ATOM 2481 C CA . ILE B 1 9 ? 14.961 22.672 0.861 1 95.75 9 ILE B CA 1
ATOM 2482 C C . ILE B 1 9 ? 14.312 21.391 0.349 1 95.75 9 ILE B C 1
ATOM 2484 O O . ILE B 1 9 ? 13.117 21.156 0.571 1 95.75 9 ILE B O 1
ATOM 2488 N N . ASP B 1 10 ? 15.078 20.609 -0.336 1 93.81 10 ASP B N 1
ATOM 2489 C CA . ASP B 1 10 ? 14.688 19.25 -0.697 1 93.81 10 ASP B CA 1
ATOM 2490 C C . ASP B 1 10 ? 15.234 18.234 0.305 1 93.81 10 ASP B C 1
ATOM 2492 O O . ASP B 1 10 ? 16.438 18 0.362 1 93.81 10 ASP B O 1
ATOM 2496 N N . ILE B 1 11 ? 14.297 17.578 1.061 1 93.25 11 ILE B N 1
ATOM 2497 C CA . ILE B 1 11 ? 14.703 16.797 2.229 1 93.25 11 ILE B CA 1
ATOM 2498 C C . ILE B 1 11 ? 14.547 15.312 1.941 1 93.25 11 ILE B C 1
ATOM 2500 O O . ILE B 1 11 ? 13.523 14.883 1.402 1 93.25 11 ILE B O 1
ATOM 2504 N N . ALA B 1 12 ? 15.656 14.562 2.258 1 91.25 12 ALA B N 1
ATOM 2505 C CA . ALA B 1 12 ? 15.648 13.109 2.219 1 91.25 12 ALA B CA 1
ATOM 2506 C C . ALA B 1 12 ? 15.953 12.516 3.594 1 91.25 12 ALA B C 1
ATOM 2508 O O . ALA B 1 12 ? 16.109 13.258 4.57 1 91.25 12 ALA B O 1
ATOM 2509 N N . LYS B 1 13 ? 15.945 11.219 3.666 1 89.62 13 LYS B N 1
ATOM 2510 C CA . LYS B 1 13 ? 16.125 10.5 4.926 1 89.62 13 LYS B CA 1
ATOM 2511 C C . LYS B 1 13 ? 17.422 10.891 5.602 1 89.62 13 LYS B C 1
ATOM 2513 O O . LYS B 1 13 ? 17.438 11.211 6.793 1 89.62 13 LYS B O 1
ATOM 2518 N N . ASN B 1 14 ? 18.484 10.945 4.824 1 91.38 14 ASN B N 1
ATOM 2519 C CA . ASN B 1 14 ? 19.797 11.07 5.438 1 91.38 14 ASN B CA 1
ATOM 2520 C C . ASN B 1 14 ? 20.406 12.453 5.199 1 91.38 14 ASN B C 1
ATOM 2522 O O . ASN B 1 14 ? 21.359 12.852 5.875 1 91.38 14 ASN B O 1
ATOM 2526 N N . SER B 1 15 ? 19.859 13.109 4.172 1 93.75 15 SER B N 1
ATOM 2527 C CA . SER B 1 15 ? 20.422 14.414 3.834 1 93.75 15 SER B CA 1
ATOM 2528 C C . SER B 1 15 ? 19.375 15.328 3.221 1 93.75 15 SER B C 1
ATOM 2530 O O . SER B 1 15 ? 18.266 14.891 2.92 1 93.75 15 SER B O 1
ATOM 2532 N N . PHE B 1 16 ? 19.672 16.594 3.174 1 94.62 16 PHE B N 1
ATOM 2533 C CA . PHE B 1 16 ? 18.781 17.531 2.496 1 94.62 16 PHE B CA 1
ATOM 2534 C C . PHE B 1 16 ? 19.594 18.562 1.715 1 94.62 16 PHE B C 1
ATOM 2536 O O . PHE B 1 16 ? 20.719 18.891 2.08 1 94.62 16 PHE B O 1
ATOM 2543 N N . GLU B 1 17 ? 19.078 19.016 0.575 1 95.31 17 GLU B N 1
ATOM 2544 C CA . GLU B 1 17 ? 19.672 20 -0.315 1 95.31 17 GLU B CA 1
ATOM 2545 C C . GLU B 1 17 ? 19.031 21.375 -0.116 1 95.31 17 GLU B C 1
ATOM 2547 O O . GLU B 1 17 ? 17.797 21.484 -0.04 1 95.31 17 GLU B O 1
ATOM 2552 N N . VAL B 1 18 ? 19.891 22.438 0.019 1 97.06 18 VAL B N 1
ATOM 2553 C CA . VAL B 1 18 ? 19.406 23.766 0.326 1 97.06 18 VAL B CA 1
ATOM 2554 C C . VAL B 1 18 ? 19.766 24.719 -0.813 1 97.06 18 VAL B C 1
ATOM 2556 O O . VAL B 1 18 ? 20.922 24.828 -1.206 1 97.06 18 VAL B O 1
ATOM 2559 N N . ALA B 1 19 ? 18.797 25.344 -1.359 1 95.69 19 ALA B N 1
ATOM 2560 C CA . ALA B 1 19 ? 18.984 26.406 -2.344 1 95.69 19 ALA B CA 1
ATOM 2561 C C . ALA B 1 19 ? 18.641 27.766 -1.752 1 95.69 19 ALA B C 1
ATOM 2563 O O . ALA B 1 19 ? 17.578 27.938 -1.151 1 95.69 19 ALA B O 1
ATOM 2564 N N . VAL B 1 20 ? 19.531 28.719 -1.874 1 95.88 20 VAL B N 1
ATOM 2565 C CA . VAL B 1 20 ? 19.328 30.062 -1.321 1 95.88 20 VAL B CA 1
ATOM 2566 C C . VAL B 1 20 ? 19.406 31.094 -2.439 1 95.88 20 VAL B C 1
ATOM 2568 O O . VAL B 1 20 ? 20.219 30.984 -3.359 1 95.88 20 VAL B O 1
ATOM 2571 N N . THR B 1 21 ? 18.516 32.031 -2.303 1 93 21 THR B N 1
ATOM 2572 C CA . THR B 1 21 ? 18.516 33.094 -3.277 1 93 21 THR B CA 1
ATOM 2573 C C . THR B 1 21 ? 19.906 33.719 -3.365 1 93 21 THR B C 1
ATOM 2575 O O . THR B 1 21 ? 20.531 34.031 -2.342 1 93 21 THR B O 1
ATOM 2578 N N . GLY B 1 22 ? 20.391 33.938 -4.578 1 87.81 22 GLY B N 1
ATOM 2579 C CA . GLY B 1 22 ? 21.656 34.625 -4.789 1 87.81 22 GLY B CA 1
ATOM 2580 C C . GLY B 1 22 ? 22.844 33.656 -4.781 1 87.81 22 GLY B C 1
ATOM 2581 O O . GLY B 1 22 ? 23.953 34.062 -5.133 1 87.81 22 GLY B O 1
ATOM 2582 N N . GLU B 1 23 ? 22.625 32.438 -4.32 1 88.25 23 GLU B N 1
ATOM 2583 C CA . GLU B 1 23 ? 23.688 31.438 -4.312 1 88.25 23 GLU B CA 1
ATOM 2584 C C . GLU B 1 23 ? 23.562 30.5 -5.508 1 88.25 23 GLU B C 1
ATOM 2586 O O . GLU B 1 23 ? 22.484 29.953 -5.773 1 88.25 23 GLU B O 1
ATOM 2591 N N . LEU B 1 24 ? 24.578 30.312 -6.18 1 83.06 24 LEU B N 1
ATOM 2592 C CA . LEU B 1 24 ? 24.562 29.469 -7.363 1 83.06 24 LEU B CA 1
ATOM 2593 C C . LEU B 1 24 ? 24.578 27.984 -6.973 1 83.06 24 LEU B C 1
ATOM 2595 O O . LEU B 1 24 ? 23.906 27.172 -7.594 1 83.06 24 LEU B O 1
ATOM 2599 N N . GLN B 1 25 ? 25.328 27.75 -5.965 1 86.88 25 GLN B N 1
ATOM 2600 C CA . GLN B 1 25 ? 25.453 26.344 -5.559 1 86.88 25 GLN B CA 1
ATOM 2601 C C . GLN B 1 25 ? 24.516 26.031 -4.395 1 86.88 25 GLN B C 1
ATOM 2603 O O . GLN B 1 25 ? 24.234 26.891 -3.564 1 86.88 25 GLN B O 1
ATOM 2608 N N . THR B 1 26 ? 24.031 24.875 -4.477 1 91.75 26 THR B N 1
ATOM 2609 C CA . THR B 1 26 ? 23.234 24.391 -3.352 1 91.75 26 THR B CA 1
ATOM 2610 C C . THR B 1 26 ? 24.125 23.812 -2.266 1 91.75 26 THR B C 1
ATOM 2612 O O . THR B 1 26 ? 25.312 23.531 -2.506 1 91.75 26 THR B O 1
ATOM 2615 N N . LEU B 1 27 ? 23.625 23.781 -1.069 1 93.31 27 LEU B N 1
ATOM 2616 C CA . LEU B 1 27 ? 24.312 23.188 0.074 1 93.31 27 LEU B CA 1
ATOM 2617 C C . LEU B 1 27 ? 23.672 21.844 0.443 1 93.31 27 LEU B C 1
ATOM 2619 O O . LEU B 1 27 ? 22.453 21.719 0.46 1 93.31 27 LEU B O 1
ATOM 2623 N N . ASN B 1 28 ? 24.516 20.859 0.574 1 95.12 28 ASN B N 1
ATOM 2624 C CA . ASN B 1 28 ? 24.062 19.547 1.031 1 95.12 28 ASN B CA 1
ATOM 2625 C C . ASN B 1 28 ? 24.469 19.297 2.479 1 95.12 28 ASN B C 1
ATOM 2627 O O . ASN B 1 28 ? 25.656 19.391 2.822 1 95.12 28 ASN B O 1
ATOM 2631 N N . LEU B 1 29 ? 23.531 19.062 3.338 1 95.69 29 LEU B N 1
ATOM 2632 C CA . LEU B 1 29 ? 23.781 18.844 4.758 1 95.69 29 LEU B CA 1
ATOM 2633 C C . LEU B 1 29 ? 23.156 17.531 5.223 1 95.69 29 LEU B C 1
ATOM 2635 O O . LEU B 1 29 ? 22.25 17 4.57 1 95.69 29 LEU B O 1
ATOM 2639 N N . ALA B 1 30 ? 23.656 17.016 6.348 1 95.5 30 ALA B N 1
ATOM 2640 C CA . ALA B 1 30 ? 23.094 15.805 6.934 1 95.5 30 ALA B CA 1
ATOM 2641 C C . ALA B 1 30 ? 21.75 16.078 7.602 1 95.5 30 ALA B C 1
ATOM 2643 O O . ALA B 1 30 ? 21.578 17.125 8.242 1 95.5 30 ALA B O 1
ATOM 2644 N N . ASN B 1 31 ? 20.812 15.227 7.43 1 94.19 31 ASN B N 1
ATOM 2645 C CA . ASN B 1 31 ? 19.516 15.352 8.078 1 94.19 31 ASN B CA 1
ATOM 2646 C C . ASN B 1 31 ? 19.547 14.805 9.508 1 94.19 31 ASN B C 1
ATOM 2648 O O . ASN B 1 31 ? 18.891 13.797 9.805 1 94.19 31 ASN B O 1
ATOM 2652 N N . ASP B 1 32 ? 20.297 15.43 10.289 1 93.12 32 ASP B N 1
ATOM 2653 C CA . ASP B 1 32 ? 20.438 15.133 11.719 1 93.12 32 ASP B CA 1
ATOM 2654 C C . ASP B 1 32 ? 20.594 16.422 12.531 1 93.12 32 ASP B C 1
ATOM 2656 O O . ASP B 1 32 ? 20.516 17.516 11.984 1 93.12 32 ASP B O 1
ATOM 2660 N N . GLU B 1 33 ? 20.75 16.297 13.828 1 92.44 33 GLU B N 1
ATOM 2661 C CA . GLU B 1 33 ? 20.797 17.453 14.719 1 92.44 33 GLU B CA 1
ATOM 2662 C C . GLU B 1 33 ? 21.922 18.406 14.336 1 92.44 33 GLU B C 1
ATOM 2664 O O . GLU B 1 33 ? 21.75 19.625 14.336 1 92.44 33 GLU B O 1
ATOM 2669 N N . ALA B 1 34 ? 23.031 17.812 13.984 1 94.5 34 ALA B N 1
ATOM 2670 C CA . ALA B 1 34 ? 24.188 18.625 13.617 1 94.5 34 ALA B CA 1
ATOM 2671 C C . ALA B 1 34 ? 23.922 19.391 12.32 1 94.5 34 ALA B C 1
ATOM 2673 O O . ALA B 1 34 ? 24.219 20.594 12.227 1 94.5 34 ALA B O 1
ATOM 2674 N N . GLY B 1 35 ? 23.375 18.703 11.391 1 95.94 35 GLY B N 1
ATOM 2675 C CA . GLY B 1 35 ? 23.031 19.359 10.133 1 95.94 35 GLY B CA 1
ATOM 2676 C C . GLY B 1 35 ? 21.984 20.438 10.281 1 95.94 35 GLY B C 1
ATOM 2677 O O . GLY B 1 35 ? 22.078 21.484 9.641 1 95.94 35 GLY B O 1
ATOM 2678 N N . HIS B 1 36 ? 21.047 20.25 11.094 1 96.5 36 HIS B N 1
ATOM 2679 C CA . HIS B 1 36 ? 20 21.234 11.359 1 96.5 36 HIS B CA 1
ATOM 2680 C C . HIS B 1 36 ? 20.578 22.5 11.992 1 96.5 36 HIS B C 1
ATOM 2682 O O . HIS B 1 36 ? 20.25 23.609 11.57 1 96.5 36 HIS B O 1
ATOM 2688 N N . ALA B 1 37 ? 21.391 22.234 12.969 1 94.81 37 ALA B N 1
ATOM 2689 C CA . ALA B 1 37 ? 22.016 23.359 13.656 1 94.81 37 ALA B CA 1
ATOM 2690 C C . ALA B 1 37 ? 22.875 24.172 12.695 1 94.81 37 ALA B C 1
ATOM 2692 O O . ALA B 1 37 ? 22.844 25.406 12.734 1 94.81 37 ALA B O 1
ATOM 2693 N N . GLN B 1 38 ? 23.594 23.453 11.898 1 96.06 38 GLN B N 1
ATOM 2694 C CA . GLN B 1 38 ? 24.438 24.109 10.914 1 96.06 38 GLN B CA 1
ATOM 2695 C C . GLN B 1 38 ? 23.609 24.984 9.977 1 96.06 38 GLN B C 1
ATOM 2697 O O . GLN B 1 38 ? 24 26.109 9.672 1 96.06 38 GLN B O 1
ATOM 2702 N N . LEU B 1 39 ? 22.562 24.5 9.539 1 96.25 39 LEU B N 1
ATOM 2703 C CA . LEU B 1 39 ? 21.703 25.25 8.625 1 96.25 39 LEU B CA 1
ATOM 2704 C C . LEU B 1 39 ? 21.141 26.5 9.312 1 96.25 39 LEU B C 1
ATOM 2706 O O . LEU B 1 39 ? 21.141 27.578 8.727 1 96.25 39 LEU B O 1
ATOM 2710 N N . CYS B 1 40 ? 20.672 26.328 10.516 1 95.62 40 CYS B N 1
ATOM 2711 C CA . CYS B 1 40 ? 20.125 27.453 11.266 1 95.62 40 CYS B CA 1
ATOM 2712 C C . CYS B 1 40 ? 21.156 28.562 11.422 1 95.62 40 CYS B C 1
ATOM 2714 O O . CYS B 1 40 ? 20.844 29.734 11.219 1 95.62 40 CYS B O 1
ATOM 2716 N N . GLN B 1 41 ? 22.328 28.125 11.719 1 94.19 41 GLN B N 1
ATOM 2717 C CA . GLN B 1 41 ? 23.422 29.078 11.898 1 94.19 41 GLN B CA 1
ATOM 2718 C C . GLN B 1 41 ? 23.719 29.812 10.602 1 94.19 41 GLN B C 1
ATOM 2720 O O . GLN B 1 41 ? 24 31.016 10.602 1 94.19 41 GLN B O 1
ATOM 2725 N N . TRP B 1 42 ? 23.625 29.094 9.594 1 94.25 42 TRP B N 1
ATOM 2726 C CA . TRP B 1 42 ? 23.938 29.641 8.289 1 94.25 42 TRP B CA 1
ATOM 2727 C C . TRP B 1 42 ? 22.844 30.594 7.82 1 94.25 42 TRP B C 1
ATOM 2729 O O . TRP B 1 42 ? 23.141 31.641 7.223 1 94.25 42 TRP B O 1
ATOM 2739 N N . LEU B 1 43 ? 21.625 30.312 8.078 1 94.25 43 LEU B N 1
ATOM 2740 C CA . LEU B 1 43 ? 20.5 31.047 7.516 1 94.25 43 LEU B CA 1
ATOM 2741 C C . LEU B 1 43 ? 20.141 32.25 8.391 1 94.25 43 LEU B C 1
ATOM 2743 O O . LEU B 1 43 ? 19.562 33.219 7.91 1 94.25 43 LEU B O 1
ATOM 2747 N N . ALA B 1 44 ? 20.469 32.188 9.656 1 92.25 44 ALA B N 1
ATOM 2748 C CA . ALA B 1 44 ? 20.062 33.219 10.617 1 92.25 44 ALA B CA 1
ATOM 2749 C C . ALA B 1 44 ? 20.484 34.594 10.156 1 92.25 44 ALA B C 1
ATOM 2751 O O . ALA B 1 44 ? 19.656 35.5 10.07 1 92.25 44 ALA B O 1
ATOM 2752 N N . PRO B 1 45 ? 21.766 34.719 9.719 1 91.88 45 PRO B N 1
ATOM 2753 C CA . PRO B 1 45 ? 22.203 36.062 9.305 1 91.88 45 PRO B CA 1
ATOM 2754 C C . PRO B 1 45 ? 21.562 36.5 7.984 1 91.88 45 PRO B C 1
ATOM 2756 O O . PRO B 1 45 ? 21.5 37.688 7.695 1 91.88 45 PRO B O 1
ATOM 2759 N N . LEU B 1 46 ? 21.094 35.625 7.215 1 92.31 46 LEU B N 1
ATOM 2760 C CA . LEU B 1 46 ? 20.531 35.938 5.906 1 92.31 46 LEU B CA 1
ATOM 2761 C C . LEU B 1 46 ? 19.078 36.375 6.039 1 92.31 46 LEU B C 1
ATOM 2763 O O . LEU B 1 46 ? 18.531 37 5.113 1 92.31 46 LEU B O 1
ATOM 2767 N N . ALA B 1 47 ? 18.438 36.062 7.137 1 91.31 47 ALA B N 1
ATOM 2768 C CA . ALA B 1 47 ? 17.062 36.438 7.441 1 91.31 47 ALA B CA 1
ATOM 2769 C C . ALA B 1 47 ? 16.141 36.188 6.254 1 91.31 47 ALA B C 1
ATOM 2771 O O . ALA B 1 47 ? 15.492 37.094 5.746 1 91.31 47 ALA B O 1
ATOM 2772 N N . PRO B 1 48 ? 16.078 34.938 5.848 1 94.88 48 PRO B N 1
ATOM 2773 C CA . PRO B 1 48 ? 15.219 34.625 4.707 1 94.88 48 PRO B CA 1
ATOM 2774 C C . PRO B 1 48 ? 13.758 35.031 4.945 1 94.88 48 PRO B C 1
ATOM 2776 O O . PRO B 1 48 ? 13.258 34.906 6.066 1 94.88 48 PRO B O 1
ATOM 2779 N N . ARG B 1 49 ? 13.133 35.469 3.859 1 93.75 49 ARG B N 1
ATOM 2780 C CA . ARG B 1 49 ? 11.727 35.812 3.912 1 93.75 49 ARG B CA 1
ATOM 2781 C C . ARG B 1 49 ? 10.844 34.594 4.074 1 93.75 49 ARG B C 1
ATOM 2783 O O . ARG B 1 49 ? 9.805 34.656 4.742 1 93.75 49 ARG B O 1
ATOM 2790 N N . LEU B 1 50 ? 11.211 33.562 3.396 1 94.69 50 LEU B N 1
ATOM 2791 C CA . LEU B 1 50 ? 10.453 32.312 3.447 1 94.69 50 LEU B CA 1
ATOM 2792 C C . LEU B 1 50 ? 11.336 31.141 3.1 1 94.69 50 LEU B C 1
ATOM 2794 O O . LEU B 1 50 ? 12.102 31.188 2.135 1 94.69 50 LEU B O 1
ATOM 2798 N N . ILE B 1 51 ? 11.305 30.172 3.986 1 96.06 51 ILE B N 1
ATOM 2799 C CA . ILE B 1 51 ? 11.914 28.875 3.734 1 96.06 51 ILE B CA 1
ATOM 2800 C C . ILE B 1 51 ? 10.836 27.859 3.367 1 96.06 51 ILE B C 1
ATOM 2802 O O . ILE B 1 51 ? 9.859 27.688 4.098 1 96.06 51 ILE B O 1
ATOM 2806 N N . LEU B 1 52 ? 11.031 27.219 2.182 1 94.25 52 LEU B N 1
ATOM 2807 C CA . LEU B 1 52 ? 10.023 26.281 1.719 1 94.25 52 LEU B CA 1
ATOM 2808 C C . LEU B 1 52 ? 10.594 24.859 1.629 1 94.25 52 LEU B C 1
ATOM 2810 O O . LEU B 1 52 ? 11.695 24.672 1.111 1 94.25 52 LEU B O 1
ATOM 2814 N N . MET B 1 53 ? 9.914 23.938 2.207 1 94.38 53 MET B N 1
ATOM 2815 C CA . MET B 1 53 ? 10.2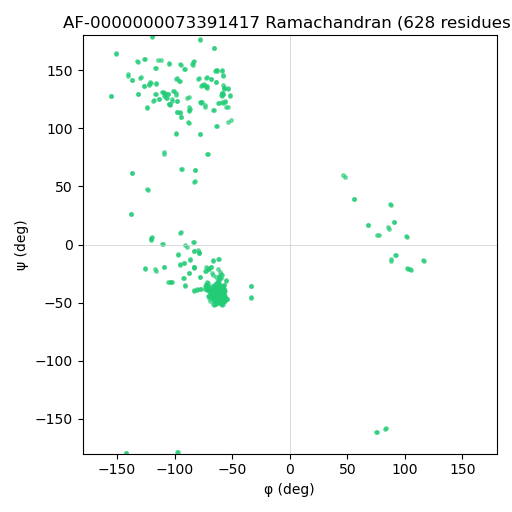66 22.531 2.068 1 94.38 53 MET B CA 1
ATOM 2816 C C . MET B 1 53 ? 9.039 21.688 1.733 1 94.38 53 MET B C 1
ATOM 2818 O O . MET B 1 53 ? 7.906 22.125 1.951 1 94.38 53 MET B O 1
ATOM 2822 N N . GLU B 1 54 ? 9.289 20.547 1.156 1 90.81 54 GLU B N 1
ATOM 2823 C CA . GLU B 1 54 ? 8.219 19.609 0.806 1 90.81 54 GLU B CA 1
ATOM 2824 C C . GLU B 1 54 ? 8.039 18.547 1.888 1 90.81 54 GLU B C 1
ATOM 2826 O O . GLU B 1 54 ? 9.016 18.094 2.496 1 90.81 54 GLU B O 1
ATOM 2831 N N . ALA B 1 55 ? 6.758 18.25 2.117 1 86.56 55 ALA B N 1
ATOM 2832 C CA . ALA B 1 55 ? 6.477 17.141 3.027 1 86.56 55 ALA B CA 1
ATOM 2833 C C . ALA B 1 55 ? 7.047 15.828 2.49 1 86.56 55 ALA B C 1
ATOM 2835 O O . ALA B 1 55 ? 6.754 15.438 1.359 1 86.56 55 ALA B O 1
ATOM 2836 N N . THR B 1 56 ? 7.902 15.195 3.256 1 86.81 56 THR B N 1
ATOM 2837 C CA . THR B 1 56 ? 8.602 13.992 2.822 1 86.81 56 THR B CA 1
ATOM 2838 C C . THR B 1 56 ? 8.344 12.844 3.793 1 86.81 56 THR B C 1
ATOM 2840 O O . THR B 1 56 ? 9.281 12.156 4.207 1 86.81 56 THR B O 1
ATOM 2843 N N . GLY B 1 57 ? 7.086 12.664 4.121 1 79.94 57 GLY B N 1
ATOM 2844 C CA . GLY B 1 57 ? 6.73 11.523 4.949 1 79.94 57 GLY B CA 1
ATOM 2845 C C . GLY B 1 57 ? 7.262 11.625 6.367 1 79.94 57 GLY B C 1
ATOM 2846 O O . GLY B 1 57 ? 7.41 10.617 7.055 1 79.94 57 GLY B O 1
ATOM 2847 N N . GLY B 1 58 ? 7.652 12.734 6.824 1 85.88 58 GLY B N 1
ATOM 2848 C CA . GLY B 1 58 ? 8.07 12.938 8.203 1 85.88 58 GLY B CA 1
ATOM 2849 C C . GLY B 1 58 ? 9.531 13.328 8.328 1 85.88 58 GLY B C 1
ATOM 2850 O O . GLY B 1 58 ? 9.953 13.82 9.375 1 85.88 58 GLY B O 1
ATOM 2851 N N . TYR B 1 59 ? 10.289 13.172 7.273 1 88.56 59 TYR B N 1
ATOM 2852 C CA . TYR B 1 59 ? 11.719 13.477 7.32 1 88.56 59 TYR B CA 1
ATOM 2853 C C . TYR B 1 59 ? 11.945 14.977 7.469 1 88.56 59 TYR B C 1
ATOM 2855 O O . TYR B 1 59 ? 13.023 15.406 7.895 1 88.56 59 TYR B O 1
ATOM 2863 N N . GLU B 1 60 ? 10.898 15.719 7.125 1 90.44 60 GLU B N 1
ATOM 2864 C CA . GLU B 1 60 ? 11.031 17.172 7.133 1 90.44 60 GLU B CA 1
ATOM 2865 C C . GLU B 1 60 ? 10.734 17.75 8.516 1 90.44 60 GLU B C 1
ATOM 2867 O O . GLU B 1 60 ? 11.07 18.906 8.797 1 90.44 60 GLU B O 1
ATOM 2872 N N . GLN B 1 61 ? 10.164 16.922 9.383 1 87.44 61 GLN B N 1
ATOM 2873 C CA . GLN B 1 61 ? 9.539 17.453 10.594 1 87.44 61 GLN B CA 1
ATOM 2874 C C . GLN B 1 61 ? 10.578 18.062 11.523 1 87.44 61 GLN B C 1
ATOM 2876 O O . GLN B 1 61 ? 10.422 19.219 11.961 1 87.44 61 GLN B O 1
ATOM 2881 N N . ASP B 1 62 ? 11.625 17.328 11.82 1 88.94 62 ASP B N 1
ATOM 2882 C CA . ASP B 1 62 ? 12.633 17.812 12.766 1 88.94 62 ASP B CA 1
ATOM 2883 C C . ASP B 1 62 ? 13.328 19.062 12.242 1 88.94 62 ASP B C 1
ATOM 2885 O O . ASP B 1 62 ? 13.609 19.984 13.016 1 88.94 62 ASP B O 1
ATOM 2889 N N . LEU B 1 63 ? 13.539 19.078 11 1 93.06 63 LEU B N 1
ATOM 2890 C CA . LEU B 1 63 ? 14.18 20.25 10.414 1 93.06 63 LEU B CA 1
ATOM 2891 C C . LEU B 1 63 ? 13.25 21.469 10.469 1 93.06 63 LEU B C 1
ATOM 2893 O O . LEU B 1 63 ? 13.672 22.562 10.812 1 93.06 63 LEU B O 1
ATOM 2897 N N . ALA B 1 64 ? 12.008 21.25 10.141 1 91.88 64 ALA B N 1
ATOM 2898 C CA . ALA B 1 64 ? 11.031 22.328 10.203 1 91.88 64 ALA B CA 1
ATOM 2899 C C . ALA B 1 64 ? 10.953 22.922 11.609 1 91.88 64 ALA B C 1
ATOM 2901 O O . ALA B 1 64 ? 10.914 24.141 11.773 1 91.88 64 ALA B O 1
ATOM 2902 N N . LEU B 1 65 ? 11 22.062 12.57 1 87.94 65 LEU B N 1
ATOM 2903 C CA . LEU B 1 65 ? 10.938 22.5 13.961 1 87.94 65 LEU B CA 1
ATOM 2904 C C . LEU B 1 65 ? 12.188 23.297 14.344 1 87.94 65 LEU B C 1
ATOM 2906 O O . LEU B 1 65 ? 12.086 24.312 15.016 1 87.94 65 LEU B O 1
ATOM 2910 N N . ALA B 1 66 ? 13.32 22.797 13.922 1 91.62 66 ALA B N 1
ATOM 2911 C CA . ALA B 1 66 ? 14.578 23.469 14.219 1 91.62 66 ALA B CA 1
ATOM 2912 C C . ALA B 1 66 ? 14.609 24.875 13.625 1 91.62 66 ALA B C 1
ATOM 2914 O O . ALA B 1 66 ? 15.008 25.828 14.289 1 91.62 66 ALA B O 1
ATOM 2915 N N . LEU B 1 67 ? 14.156 24.984 12.438 1 93.5 67 LEU B N 1
ATOM 2916 C CA . LEU B 1 67 ? 14.156 26.266 11.75 1 93.5 67 LEU B CA 1
ATOM 2917 C C . LEU B 1 67 ? 13.18 27.234 12.406 1 93.5 67 LEU B C 1
ATOM 2919 O O . LEU B 1 67 ? 13.523 28.391 12.656 1 93.5 67 LEU B O 1
ATOM 2923 N N . ALA B 1 68 ? 12.023 26.719 12.672 1 89.5 68 ALA B N 1
ATOM 2924 C CA . ALA B 1 68 ? 11.023 27.547 13.344 1 89.5 68 ALA B CA 1
ATOM 2925 C C . ALA B 1 68 ? 11.508 27.984 14.719 1 89.5 68 ALA B C 1
ATOM 2927 O O . ALA B 1 68 ? 11.305 29.141 15.125 1 89.5 68 ALA B O 1
ATOM 2928 N N . GLY B 1 69 ? 12.109 27.078 15.422 1 87.94 69 GLY B N 1
ATOM 2929 C CA . GLY B 1 69 ? 12.664 27.359 16.734 1 87.94 69 GLY B CA 1
ATOM 2930 C C . GLY B 1 69 ? 13.734 28.438 16.719 1 87.94 69 GLY B C 1
ATOM 2931 O O . GLY B 1 69 ? 13.914 29.156 17.688 1 87.94 69 GLY B O 1
ATOM 2932 N N . ALA B 1 70 ? 14.367 28.5 15.602 1 91.44 70 ALA B N 1
ATOM 2933 C CA . ALA B 1 70 ? 15.406 29.516 15.43 1 91.44 70 ALA B CA 1
ATOM 2934 C C . ALA B 1 70 ? 14.805 30.859 14.992 1 91.44 70 ALA B C 1
ATOM 2936 O O . ALA B 1 70 ? 15.531 31.797 14.695 1 91.44 70 ALA B O 1
ATOM 2937 N N . GLY B 1 71 ? 13.477 30.844 14.898 1 88.44 71 GLY B N 1
ATOM 2938 C CA . GLY B 1 71 ? 12.781 32.062 14.562 1 88.44 71 GLY B CA 1
ATOM 2939 C C . GLY B 1 71 ? 12.688 32.312 13.062 1 88.44 71 GLY B C 1
ATOM 2940 O O . GLY B 1 71 ? 12.383 33.438 12.625 1 88.44 71 GLY B O 1
ATOM 2941 N N . LEU B 1 72 ? 12.938 31.344 12.328 1 92.5 72 LEU B N 1
ATOM 2942 C CA . LEU B 1 72 ? 12.898 31.469 10.875 1 92.5 72 LEU B CA 1
ATOM 2943 C C . LEU B 1 72 ? 11.516 31.109 10.336 1 92.5 72 LEU B C 1
ATOM 2945 O O . LEU B 1 72 ? 10.82 30.281 10.914 1 92.5 72 LEU B O 1
ATOM 2949 N N . HIS B 1 73 ? 11.141 31.719 9.203 1 92.19 73 HIS B N 1
ATOM 2950 C CA . HIS B 1 73 ? 9.844 31.484 8.578 1 92.19 73 HIS B CA 1
ATOM 2951 C C . HIS B 1 73 ? 9.898 30.297 7.625 1 92.19 73 HIS B C 1
ATOM 2953 O O . HIS B 1 73 ? 10.406 30.406 6.508 1 92.19 73 HIS B O 1
ATOM 2959 N N . VAL B 1 74 ? 9.32 29.234 8.133 1 93.81 74 VAL B N 1
ATOM 2960 C CA . VAL B 1 74 ? 9.398 28.016 7.355 1 93.81 74 VAL B CA 1
ATOM 2961 C C . VAL B 1 74 ? 7.988 27.5 7.055 1 93.81 74 VAL B C 1
ATOM 2963 O O . VAL B 1 74 ? 7.094 27.594 7.902 1 93.81 74 VAL B O 1
ATOM 2966 N N . SER B 1 75 ? 7.781 27.047 5.805 1 91.5 75 SER B N 1
ATOM 2967 C CA . SER B 1 75 ? 6.527 26.422 5.387 1 91.5 75 SER B CA 1
ATOM 2968 C C . SER B 1 75 ? 6.777 25.062 4.742 1 91.5 75 SER B C 1
ATOM 2970 O O . SER B 1 75 ? 7.742 24.891 3.998 1 91.5 75 SER B O 1
ATOM 2972 N N . VAL B 1 76 ? 5.926 24.125 5.148 1 90.06 76 VAL B N 1
ATOM 2973 C CA . VAL B 1 76 ? 5.961 22.812 4.531 1 90.06 76 VAL B CA 1
ATOM 2974 C C . VAL B 1 76 ? 4.793 22.656 3.557 1 90.06 76 VAL B C 1
ATOM 2976 O O . VAL B 1 76 ? 3.631 22.797 3.943 1 90.06 76 VAL B O 1
ATOM 2979 N N . VAL B 1 77 ? 5.156 22.406 2.271 1 86.69 77 VAL B N 1
ATOM 2980 C CA . VAL B 1 77 ? 4.113 22.328 1.255 1 86.69 77 VAL B CA 1
ATOM 2981 C C . VAL B 1 77 ? 3.871 20.875 0.873 1 86.69 77 VAL B C 1
ATOM 2983 O O . VAL B 1 77 ? 4.75 20.031 1.05 1 86.69 77 VAL B O 1
ATOM 2986 N N . ASN B 1 78 ? 2.678 20.594 0.364 1 82.5 78 ASN B N 1
ATOM 2987 C CA . ASN B 1 78 ? 2.328 19.266 -0.102 1 82.5 78 ASN B CA 1
ATOM 2988 C C . ASN B 1 78 ? 3.113 18.875 -1.354 1 82.5 78 ASN B C 1
ATOM 2990 O O . ASN B 1 78 ? 3.342 19.719 -2.227 1 82.5 78 ASN B O 1
ATOM 2994 N N . PRO B 1 79 ? 3.49 17.609 -1.434 1 84.81 79 PRO B N 1
ATOM 2995 C CA . PRO B 1 79 ? 4.297 17.141 -2.562 1 84.81 79 PRO B CA 1
ATOM 2996 C C . PRO B 1 79 ? 3.633 17.406 -3.912 1 84.81 79 PRO B C 1
ATOM 2998 O O . PRO B 1 79 ? 4.316 17.734 -4.887 1 84.81 79 PRO B O 1
ATOM 3001 N N . ARG B 1 80 ? 2.365 17.328 -4.004 1 77.81 80 ARG B N 1
ATOM 3002 C CA . ARG B 1 80 ? 1.658 17.578 -5.258 1 77.81 80 ARG B CA 1
ATOM 3003 C C . ARG B 1 80 ? 1.863 19.016 -5.715 1 77.81 80 ARG B C 1
ATOM 3005 O O . ARG B 1 80 ? 2.109 19.281 -6.895 1 77.81 80 ARG B O 1
ATOM 3012 N N . GLN B 1 81 ? 1.759 20 -4.754 1 78.94 81 GLN B N 1
ATOM 3013 C CA . GLN B 1 81 ? 1.963 21.406 -5.062 1 78.94 81 GLN B CA 1
ATOM 3014 C C . GLN B 1 81 ? 3.385 21.672 -5.551 1 78.94 81 GLN B C 1
ATOM 3016 O O . GLN B 1 81 ? 3.592 22.391 -6.523 1 78.94 81 GLN B O 1
ATOM 3021 N N . ALA B 1 82 ? 4.273 21.062 -4.844 1 83.69 82 ALA B N 1
ATOM 3022 C CA . ALA B 1 82 ? 5.676 21.219 -5.223 1 83.69 82 ALA B CA 1
ATOM 3023 C C . ALA B 1 82 ? 5.926 20.672 -6.629 1 83.69 82 ALA B C 1
ATOM 3025 O O . ALA B 1 82 ? 6.602 21.328 -7.438 1 83.69 82 ALA B O 1
ATOM 3026 N N . ARG B 1 83 ? 5.332 19.516 -6.891 1 81.38 83 ARG B N 1
ATOM 3027 C CA . ARG B 1 83 ? 5.5 18.875 -8.195 1 81.38 83 ARG B CA 1
ATOM 3028 C C . ARG B 1 83 ? 4.84 19.703 -9.289 1 81.38 83 ARG B C 1
ATOM 3030 O O . ARG B 1 83 ? 5.41 19.875 -10.375 1 81.38 83 ARG B O 1
ATOM 3037 N N . ASP B 1 84 ? 3.654 20.172 -9.062 1 75.19 84 ASP B N 1
ATOM 3038 C CA . ASP B 1 84 ? 2.936 20.984 -10.031 1 75.19 84 ASP B CA 1
ATOM 3039 C C . ASP B 1 84 ? 3.703 22.266 -10.352 1 75.19 84 ASP B C 1
ATOM 3041 O O . ASP B 1 84 ? 3.758 22.703 -11.5 1 75.19 84 ASP B O 1
ATOM 3045 N N . PHE B 1 85 ? 4.254 22.844 -9.359 1 79.56 85 PHE B N 1
ATOM 3046 C CA . PHE B 1 85 ? 5.047 24.047 -9.586 1 79.56 85 PHE B CA 1
ATOM 3047 C C . PHE B 1 85 ? 6.277 23.734 -10.43 1 79.56 85 PHE B C 1
ATOM 3049 O O . PHE B 1 85 ? 6.59 24.453 -11.375 1 79.56 85 PHE B O 1
ATOM 3056 N N . ALA B 1 86 ? 6.941 22.641 -10.031 1 79.06 86 ALA B N 1
ATOM 3057 C CA . ALA B 1 86 ? 8.125 22.234 -10.789 1 79.06 86 ALA B CA 1
ATOM 3058 C C . ALA B 1 86 ? 7.781 22.016 -12.266 1 79.06 86 ALA B C 1
ATOM 3060 O O . ALA B 1 86 ? 8.531 22.438 -13.148 1 79.06 86 ALA B O 1
ATOM 3061 N N . ARG B 1 87 ? 6.719 21.391 -12.461 1 72.5 87 ARG B N 1
ATOM 3062 C CA . ARG B 1 87 ? 6.254 21.141 -13.82 1 72.5 87 ARG B CA 1
ATOM 3063 C C . ARG B 1 87 ? 5.961 22.453 -14.539 1 72.5 87 ARG B C 1
ATOM 3065 O O . ARG B 1 87 ? 6.27 22.594 -15.727 1 72.5 87 ARG B O 1
ATOM 3072 N N . CYS B 1 88 ? 5.34 23.328 -13.844 1 66.06 88 CYS B N 1
ATOM 3073 C CA . CYS B 1 88 ? 4.965 24.625 -14.391 1 66.06 88 CYS B CA 1
ATOM 3074 C C . CYS B 1 88 ? 6.195 25.406 -14.828 1 66.06 88 CYS B C 1
ATOM 3076 O O . CYS B 1 88 ? 6.172 26.094 -15.844 1 66.06 88 CYS B O 1
ATOM 3078 N N . VAL B 1 89 ? 7.227 25.234 -14.094 1 69.12 89 VAL B N 1
ATOM 3079 C CA . VAL B 1 89 ? 8.406 26.031 -14.391 1 69.12 89 VAL B CA 1
ATOM 3080 C C . VAL B 1 89 ? 9.352 25.25 -15.297 1 69.12 89 VAL B C 1
ATOM 3082 O O . VAL B 1 89 ? 10.477 25.688 -15.547 1 69.12 89 VAL B O 1
ATOM 3085 N N . GLY B 1 90 ? 8.883 24.109 -15.844 1 62.22 90 GLY B N 1
ATOM 3086 C CA . GLY B 1 90 ? 9.594 23.359 -16.875 1 62.22 90 GLY B CA 1
ATOM 3087 C C . GLY B 1 90 ? 10.766 22.562 -16.344 1 62.22 90 GLY B C 1
ATOM 3088 O O . GLY B 1 90 ? 11.719 22.281 -17.062 1 62.22 90 GLY B O 1
ATOM 3089 N N . LYS B 1 91 ? 10.867 22.516 -15.141 1 60.09 91 LYS B N 1
ATOM 3090 C CA . LYS B 1 91 ? 11.984 21.75 -14.586 1 60.09 91 LYS B CA 1
ATOM 3091 C C . LYS B 1 91 ? 11.703 20.25 -14.633 1 60.09 91 LYS B C 1
ATOM 3093 O O . LYS B 1 91 ? 10.945 19.719 -13.812 1 60.09 91 LYS B O 1
ATOM 3098 N N . LEU B 1 92 ? 12.188 19.594 -15.68 1 58.38 92 LEU B N 1
ATOM 3099 C CA . LEU B 1 92 ? 11.906 18.188 -15.984 1 58.38 92 LEU B CA 1
ATOM 3100 C C . LEU B 1 92 ? 12.961 17.281 -15.359 1 58.38 92 LEU B C 1
ATOM 3102 O O . LEU B 1 92 ? 12.688 16.125 -15.062 1 58.38 92 LEU B O 1
ATOM 3106 N N . ALA B 1 93 ? 14.133 17.938 -15.266 1 59.31 93 ALA B N 1
ATOM 3107 C CA . ALA B 1 93 ? 15.156 17.047 -14.727 1 59.31 93 ALA B CA 1
ATOM 3108 C C . ALA B 1 93 ? 14.938 16.781 -13.242 1 59.31 93 ALA B C 1
ATOM 3110 O O . ALA B 1 93 ? 14.531 17.688 -12.5 1 59.31 93 ALA B O 1
ATOM 3111 N N . LYS B 1 94 ? 15.047 15.641 -12.812 1 65.5 94 LYS B N 1
ATOM 3112 C CA . LYS B 1 94 ? 14.758 15.344 -11.406 1 65.5 94 LYS B CA 1
ATOM 3113 C C . LYS B 1 94 ? 16.031 15.016 -10.641 1 65.5 94 LYS B C 1
ATOM 3115 O O . LYS B 1 94 ? 16.438 13.852 -10.578 1 65.5 94 LYS B O 1
ATOM 3120 N N . THR B 1 95 ? 16.766 16.188 -10.266 1 79.62 95 THR B N 1
ATOM 3121 C CA . THR B 1 95 ? 17.828 16.031 -9.273 1 79.62 95 THR B CA 1
ATOM 3122 C C . THR B 1 95 ? 17.484 16.781 -7.988 1 79.62 95 THR B C 1
ATOM 3124 O O . THR B 1 95 ? 16.641 17.688 -7.996 1 79.62 95 THR B O 1
ATOM 3127 N N . ASP B 1 96 ? 18.125 16.359 -6.891 1 85.5 96 ASP B N 1
ATOM 3128 C CA . ASP B 1 96 ? 17.891 16.984 -5.598 1 85.5 96 ASP B CA 1
ATOM 3129 C C . ASP B 1 96 ? 18.188 18.469 -5.648 1 85.5 96 ASP B C 1
ATOM 3131 O O . ASP B 1 96 ? 17.484 19.281 -5.043 1 85.5 96 ASP B O 1
ATOM 3135 N N . ARG B 1 97 ? 19.203 18.859 -6.398 1 86.25 97 ARG B N 1
ATOM 3136 C CA . ARG B 1 97 ? 19.594 20.25 -6.551 1 86.25 97 ARG B CA 1
ATOM 3137 C C . ARG B 1 97 ? 18.516 21.047 -7.27 1 86.25 97 ARG B C 1
ATOM 3139 O O . ARG B 1 97 ? 18.125 22.125 -6.809 1 86.25 97 ARG B O 1
ATOM 3146 N N . ILE B 1 98 ? 18.047 20.562 -8.297 1 83.25 98 ILE B N 1
ATOM 3147 C CA . ILE B 1 98 ? 17.031 21.234 -9.102 1 83.25 98 ILE B CA 1
ATOM 3148 C C . ILE B 1 98 ? 15.734 21.328 -8.305 1 83.25 98 ILE B C 1
ATOM 3150 O O . ILE B 1 98 ? 15.039 22.344 -8.352 1 83.25 98 ILE B O 1
ATOM 3154 N N . ASP B 1 99 ? 15.461 20.297 -7.559 1 88.81 99 ASP B N 1
ATOM 3155 C CA . ASP B 1 99 ? 14.25 20.312 -6.738 1 88.81 99 ASP B CA 1
ATOM 3156 C C . ASP B 1 99 ? 14.32 21.391 -5.668 1 88.81 99 ASP B C 1
ATOM 3158 O O . ASP B 1 99 ? 13.336 22.094 -5.43 1 88.81 99 ASP B O 1
ATOM 3162 N N . ALA B 1 100 ? 15.492 21.547 -5.094 1 93 100 ALA B N 1
ATOM 3163 C CA . ALA B 1 100 ? 15.672 22.594 -4.09 1 93 100 ALA B CA 1
ATOM 3164 C C . ALA B 1 100 ? 15.523 23.984 -4.711 1 93 100 ALA B C 1
ATOM 3166 O O . ALA B 1 100 ? 14.906 24.859 -4.113 1 93 100 ALA B O 1
ATOM 3167 N N . GLN B 1 101 ? 16.062 24.109 -5.84 1 90.38 101 GLN B N 1
ATOM 3168 C CA . GLN B 1 101 ? 15.961 25.391 -6.539 1 90.38 101 GLN B CA 1
ATOM 3169 C C . GLN B 1 101 ? 14.516 25.703 -6.902 1 90.38 101 GLN B C 1
ATOM 3171 O O . GLN B 1 101 ? 14.078 26.844 -6.789 1 90.38 101 GLN B O 1
ATOM 3176 N N . ALA B 1 102 ? 13.844 24.703 -7.328 1 89 102 ALA B N 1
ATOM 3177 C CA . ALA B 1 102 ? 12.43 24.875 -7.645 1 89 102 ALA B CA 1
ATOM 3178 C C . ALA B 1 102 ? 11.641 25.312 -6.41 1 89 102 ALA B C 1
ATOM 3180 O O . ALA B 1 102 ? 10.789 26.188 -6.488 1 89 102 ALA B O 1
ATOM 3181 N N . LEU B 1 103 ? 11.969 24.734 -5.301 1 93 103 LEU B N 1
ATOM 3182 C CA . LEU B 1 103 ? 11.289 25.062 -4.055 1 93 103 LEU B CA 1
ATOM 3183 C C . LEU B 1 103 ? 11.594 26.5 -3.641 1 93 103 LEU B C 1
ATOM 3185 O O . LEU B 1 103 ? 10.727 27.203 -3.123 1 93 103 LEU B O 1
ATOM 3189 N N . ARG B 1 104 ? 12.812 26.906 -3.877 1 93.38 104 ARG B N 1
ATOM 3190 C CA . ARG B 1 104 ? 13.18 28.281 -3.607 1 93.38 104 ARG B CA 1
ATOM 3191 C C . ARG B 1 104 ? 12.336 29.25 -4.43 1 93.38 104 ARG B C 1
ATOM 3193 O O . ARG B 1 104 ? 11.82 30.234 -3.902 1 93.38 104 ARG B O 1
ATOM 3200 N N . SER B 1 105 ? 12.234 28.922 -5.684 1 90 105 SER B N 1
ATOM 3201 C CA . SER B 1 105 ? 11.422 29.766 -6.566 1 90 105 SER B CA 1
ATOM 3202 C C . SER B 1 105 ? 9.953 29.75 -6.137 1 90 105 SER B C 1
ATOM 3204 O O . SER B 1 105 ? 9.281 30.781 -6.195 1 90 105 SER B O 1
ATOM 3206 N N . PHE B 1 106 ? 9.555 28.656 -5.73 1 90.94 106 PHE B N 1
ATOM 3207 C CA . PHE B 1 106 ? 8.18 28.516 -5.258 1 90.94 106 PHE B CA 1
ATOM 3208 C C . PHE B 1 106 ? 7.945 29.375 -4.012 1 90.94 106 PHE B C 1
ATOM 3210 O O . PHE B 1 106 ? 6.891 29.984 -3.869 1 90.94 106 PHE B O 1
ATOM 3217 N N . ALA B 1 107 ? 8.914 29.391 -3.154 1 93.25 107 ALA B N 1
ATOM 3218 C CA . ALA B 1 107 ? 8.844 30.219 -1.953 1 93.25 107 ALA B CA 1
ATOM 3219 C C . ALA B 1 107 ? 8.625 31.688 -2.312 1 93.25 107 ALA B C 1
ATOM 3221 O O . ALA B 1 107 ? 7.797 32.375 -1.7 1 93.25 107 ALA B O 1
ATOM 3222 N N . SER B 1 108 ? 9.383 32.062 -3.283 1 91.06 108 SER B N 1
ATOM 3223 C CA . SER B 1 108 ? 9.258 33.438 -3.744 1 91.06 108 SER B CA 1
ATOM 3224 C C . SER B 1 108 ? 7.852 33.719 -4.27 1 91.06 108 SER B C 1
ATOM 3226 O O . SER B 1 108 ? 7.262 34.75 -3.947 1 91.06 108 SER B O 1
ATOM 3228 N N . MET B 1 109 ? 7.375 32.844 -5 1 86.44 109 MET B N 1
ATOM 3229 C CA . MET B 1 109 ? 6.031 32.969 -5.559 1 86.44 109 MET B CA 1
ATOM 3230 C C . MET B 1 109 ? 4.984 33 -4.449 1 86.44 109 MET B C 1
ATOM 3232 O O . MET B 1 109 ? 4.078 33.844 -4.461 1 86.44 109 MET B O 1
ATOM 3236 N N . LEU B 1 110 ? 5.078 32.094 -3.541 1 86.75 110 LEU B N 1
ATOM 3237 C CA . LEU B 1 110 ? 4.117 32 -2.445 1 86.75 110 LEU B CA 1
ATOM 3238 C C . LEU B 1 110 ? 4.133 33.281 -1.608 1 86.75 110 LEU B C 1
ATOM 3240 O O . LEU B 1 110 ? 3.074 33.781 -1.218 1 86.75 110 LEU B O 1
ATOM 3244 N N . ASP B 1 111 ? 5.32 33.75 -1.379 1 88.44 111 ASP B N 1
ATOM 3245 C CA . ASP B 1 111 ? 5.461 34.969 -0.613 1 88.44 111 ASP B CA 1
ATOM 3246 C C . ASP B 1 111 ? 4.781 36.156 -1.326 1 88.44 111 ASP B C 1
ATOM 3248 O O . ASP B 1 111 ? 4.082 36.938 -0.697 1 88.44 111 ASP B O 1
ATOM 3252 N N . ALA B 1 112 ? 5.043 36.25 -2.566 1 84.38 112 ALA B N 1
ATOM 3253 C CA . ALA B 1 112 ? 4.457 37.312 -3.369 1 84.38 112 ALA B CA 1
ATOM 3254 C C . ALA B 1 112 ? 2.932 37.25 -3.324 1 84.38 112 ALA B C 1
ATOM 3256 O O . ALA B 1 112 ? 2.262 38.281 -3.445 1 84.38 112 ALA B O 1
ATOM 3257 N N . GLN B 1 113 ? 2.363 36.094 -3.09 1 80.88 113 GLN B N 1
ATOM 3258 C CA . GLN B 1 113 ? 0.919 35.875 -3.031 1 80.88 113 GLN B CA 1
ATOM 3259 C C . GLN B 1 113 ? 0.394 36.094 -1.613 1 80.88 113 GLN B C 1
ATOM 3261 O O . GLN B 1 113 ? -0.791 35.875 -1.349 1 80.88 113 GLN B O 1
ATOM 3266 N N . GLY B 1 114 ? 1.278 36.375 -0.749 1 82.06 114 GLY B N 1
ATOM 3267 C CA . GLY B 1 114 ? 0.867 36.656 0.614 1 82.06 114 GLY B CA 1
ATOM 3268 C C . GLY B 1 114 ? 0.822 35.438 1.508 1 82.06 114 GLY B C 1
ATOM 3269 O O . GLY B 1 114 ? 0.138 35.438 2.533 1 82.06 114 GLY B O 1
ATOM 3270 N N . HIS B 1 115 ? 1.501 34.438 1.088 1 83.12 115 HIS B N 1
ATOM 3271 C CA . HIS B 1 115 ? 1.565 33.219 1.88 1 83.12 115 HIS B CA 1
ATOM 3272 C C . HIS B 1 115 ? 2.141 33.5 3.266 1 83.12 115 HIS B C 1
ATOM 3274 O O . HIS B 1 115 ? 3.154 34.188 3.398 1 83.12 115 HIS B O 1
ATOM 3280 N N . GLN B 1 116 ? 1.418 33 4.273 1 78.06 116 GLN B N 1
ATOM 3281 C CA . GLN B 1 116 ? 1.918 33.031 5.645 1 78.06 116 GLN B CA 1
ATOM 3282 C C . GLN B 1 116 ? 2.197 31.625 6.164 1 78.06 116 GLN B C 1
ATOM 3284 O O . GLN B 1 116 ? 1.333 30.75 6.09 1 78.06 116 GLN B O 1
ATOM 3289 N N . PRO B 1 117 ? 3.477 31.469 6.625 1 77.5 117 PRO B N 1
ATOM 3290 C CA . PRO B 1 117 ? 3.771 30.156 7.191 1 77.5 117 PRO B CA 1
ATOM 3291 C C . PRO B 1 117 ? 2.842 29.797 8.344 1 77.5 117 PRO B C 1
ATOM 3293 O O . PRO B 1 117 ? 2.473 30.656 9.148 1 77.5 117 PRO B O 1
ATOM 3296 N N . ARG B 1 118 ? 2.408 28.547 8.32 1 68 118 ARG B N 1
ATOM 3297 C CA . ARG B 1 118 ? 1.585 28.047 9.414 1 68 118 ARG B CA 1
ATOM 3298 C C . ARG B 1 118 ? 2.422 27.828 10.664 1 68 118 ARG B C 1
ATOM 3300 O O . ARG B 1 118 ? 3.588 27.438 10.578 1 68 118 ARG B O 1
ATOM 3307 N N . ALA B 1 119 ? 1.769 28.281 11.711 1 66.44 119 ALA B N 1
ATOM 3308 C CA . ALA B 1 119 ? 2.436 28 12.977 1 66.44 119 ALA B CA 1
ATOM 3309 C C . ALA B 1 119 ? 2.66 26.5 13.164 1 66.44 119 ALA B C 1
ATOM 3311 O O . ALA B 1 119 ? 1.795 25.688 12.82 1 66.44 119 ALA B O 1
ATOM 3312 N N . LEU B 1 120 ? 3.973 26.219 13.508 1 70.5 120 LEU B N 1
ATOM 3313 C CA . LEU B 1 120 ? 4.242 24.812 13.797 1 70.5 120 LEU B CA 1
ATOM 3314 C C . LEU B 1 120 ? 3.477 24.344 15.023 1 70.5 120 LEU B C 1
ATOM 3316 O O . LEU B 1 120 ? 3.258 25.125 15.953 1 70.5 120 LEU B O 1
ATOM 3320 N N . ALA B 1 121 ? 2.969 23.188 14.961 1 74.19 121 ALA B N 1
ATOM 3321 C CA . ALA B 1 121 ? 2.176 22.609 16.047 1 74.19 121 ALA B CA 1
ATOM 3322 C C . ALA B 1 121 ? 2.967 22.578 17.344 1 74.19 121 ALA B C 1
ATOM 3324 O O . ALA B 1 121 ? 4.184 22.359 17.328 1 74.19 121 ALA B O 1
ATOM 3325 N N . ASP B 1 122 ? 2.318 22.984 18.438 1 82 122 ASP B N 1
ATOM 3326 C CA . ASP B 1 122 ? 2.936 22.828 19.75 1 82 122 ASP B CA 1
ATOM 3327 C C . ASP B 1 122 ? 3.096 21.359 20.109 1 82 122 ASP B C 1
ATOM 3329 O O . ASP B 1 122 ? 2.65 20.469 19.375 1 82 122 ASP B O 1
ATOM 3333 N N . ASP B 1 123 ? 3.842 21.172 21.156 1 85.81 123 ASP B N 1
ATOM 3334 C CA . ASP B 1 123 ? 4.188 19.812 21.562 1 85.81 123 ASP B CA 1
ATOM 3335 C C . ASP B 1 123 ? 2.934 18.984 21.812 1 85.81 123 ASP B C 1
ATOM 3337 O O . ASP B 1 123 ? 2.887 17.797 21.469 1 85.81 123 ASP B O 1
ATOM 3341 N N . GLU B 1 124 ? 1.98 19.672 22.391 1 89.62 124 GLU B N 1
ATOM 3342 C CA . GLU B 1 124 ? 0.73 18.969 22.688 1 89.62 124 GLU B CA 1
ATOM 3343 C C . GLU B 1 124 ? 0.031 18.516 21.422 1 89.62 124 GLU B C 1
ATOM 3345 O O . GLU B 1 124 ? -0.42 17.359 21.328 1 89.62 124 GLU B O 1
ATOM 3350 N N . ARG B 1 125 ? 0.007 19.297 20.547 1 88.56 125 ARG B N 1
ATOM 3351 C CA . ARG B 1 125 ? -0.653 18.969 19.281 1 88.56 125 ARG B CA 1
ATOM 3352 C C . ARG B 1 125 ? 0.153 17.938 18.5 1 88.56 125 ARG B C 1
ATOM 3354 O O . ARG B 1 125 ? -0.417 17.062 17.844 1 88.56 125 ARG B O 1
ATOM 3361 N N . ARG B 1 126 ? 1.405 18.047 18.594 1 90.12 126 ARG B N 1
ATOM 3362 C CA . ARG B 1 126 ? 2.264 17.078 17.922 1 90.12 126 ARG B CA 1
ATOM 3363 C C . ARG B 1 126 ? 2.068 15.688 18.5 1 90.12 126 ARG B C 1
ATOM 3365 O O . ARG B 1 126 ? 2.029 14.703 17.766 1 90.12 126 ARG B O 1
ATOM 3372 N N . GLU B 1 127 ? 1.945 15.711 19.766 1 93.5 127 GLU B N 1
ATOM 3373 C CA . GLU B 1 127 ? 1.702 14.438 20.438 1 93.5 127 GLU B CA 1
ATOM 3374 C C . GLU B 1 127 ? 0.358 13.844 20.016 1 93.5 127 GLU B C 1
ATOM 3376 O O . GLU B 1 127 ? 0.27 12.656 19.703 1 93.5 127 GLU B O 1
ATOM 3381 N N . LEU B 1 128 ? -0.603 14.664 20 1 94.38 128 LEU B N 1
ATOM 3382 C CA . LEU B 1 128 ? -1.934 14.219 19.609 1 94.38 128 LEU B CA 1
ATOM 3383 C C . LEU B 1 128 ? -1.928 13.711 18.172 1 94.38 128 LEU B C 1
ATOM 3385 O O . LEU B 1 128 ? -2.473 12.641 17.875 1 94.38 128 LEU B O 1
ATOM 3389 N N . THR B 1 129 ? -1.293 14.461 17.312 1 92.81 129 THR B N 1
ATOM 3390 C CA . THR B 1 129 ? -1.214 14.086 15.898 1 92.81 129 THR B CA 1
ATOM 3391 C C . THR B 1 129 ? -0.5 12.75 15.734 1 92.81 129 THR B C 1
ATOM 3393 O O . THR B 1 129 ? -0.935 11.906 14.945 1 92.81 129 THR B O 1
ATOM 3396 N N . ALA B 1 130 ? 0.542 12.57 16.531 1 94.62 130 ALA B N 1
ATOM 3397 C CA . ALA B 1 130 ? 1.298 11.32 16.469 1 94.62 130 ALA B CA 1
ATOM 3398 C C . ALA B 1 130 ? 0.418 10.133 16.828 1 94.62 130 ALA B C 1
ATOM 3400 O O . ALA B 1 130 ? 0.47 9.086 16.172 1 94.62 130 ALA B O 1
ATOM 3401 N N . LEU B 1 131 ? -0.383 10.32 17.812 1 96 131 LEU B N 1
ATOM 3402 C CA . LEU B 1 131 ? -1.257 9.25 18.281 1 96 131 LEU B CA 1
ATOM 3403 C C . LEU B 1 131 ? -2.359 8.969 17.266 1 96 131 LEU B C 1
ATOM 3405 O O . LEU B 1 131 ? -2.68 7.812 16.984 1 96 131 LEU B O 1
ATOM 3409 N N . VAL B 1 132 ? -2.875 10.008 16.672 1 95.81 132 VAL B N 1
ATOM 3410 C CA . VAL B 1 132 ? -3.93 9.867 15.672 1 95.81 132 VAL B CA 1
ATOM 3411 C C . VAL B 1 132 ? -3.389 9.148 14.438 1 95.81 132 VAL B C 1
ATOM 3413 O O . VAL B 1 132 ? -4.039 8.258 13.898 1 95.81 132 VAL B O 1
ATOM 3416 N N . VAL B 1 133 ? -2.236 9.539 14.023 1 94.81 133 VAL B N 1
ATOM 3417 C CA . VAL B 1 133 ? -1.598 8.93 12.859 1 94.81 133 VAL B CA 1
ATOM 3418 C C . VAL B 1 133 ? -1.312 7.453 13.133 1 94.81 133 VAL B C 1
ATOM 3420 O O . VAL B 1 133 ? -1.577 6.598 12.289 1 94.81 133 VAL B O 1
ATOM 3423 N N . ARG B 1 134 ? -0.802 7.152 14.289 1 96.88 134 ARG B N 1
ATOM 3424 C CA . ARG B 1 134 ? -0.506 5.766 14.641 1 96.88 134 ARG B CA 1
ATOM 3425 C C . ARG B 1 134 ? -1.774 4.922 14.648 1 96.88 134 ARG B C 1
ATOM 3427 O O . ARG B 1 134 ? -1.78 3.793 14.156 1 96.88 134 ARG B O 1
ATOM 3434 N N . ARG B 1 135 ? -2.822 5.48 15.227 1 97.06 135 ARG B N 1
ATOM 3435 C CA . ARG B 1 135 ? -4.09 4.758 15.234 1 97.06 135 ARG B CA 1
ATOM 3436 C C . ARG B 1 135 ? -4.543 4.422 13.82 1 97.06 135 ARG B C 1
ATOM 3438 O O . ARG B 1 135 ? -4.977 3.299 13.547 1 97.06 135 ARG B O 1
ATOM 3445 N N . ARG B 1 136 ? -4.48 5.434 13.031 1 95.31 136 ARG B N 1
ATOM 3446 C CA . ARG B 1 136 ? -4.879 5.234 11.641 1 95.31 136 ARG B CA 1
ATOM 3447 C C . ARG B 1 136 ? -4.051 4.137 10.984 1 95.31 136 ARG B C 1
ATOM 3449 O O . ARG B 1 136 ? -4.586 3.307 10.242 1 95.31 136 ARG B O 1
ATOM 3456 N N . GLN B 1 137 ? -2.748 4.145 11.188 1 96.81 137 GLN B N 1
ATOM 3457 C CA . GLN B 1 137 ? -1.857 3.121 10.648 1 96.81 137 GLN B CA 1
ATOM 3458 C C . GLN B 1 137 ? -2.268 1.731 11.125 1 96.81 137 GLN B C 1
ATOM 3460 O O . GLN B 1 137 ? -2.324 0.789 10.336 1 96.81 137 GLN B O 1
ATOM 3465 N N . LEU B 1 138 ? -2.568 1.599 12.445 1 98.12 138 LEU B N 1
ATOM 3466 C CA . LEU B 1 138 ? -2.961 0.327 13.039 1 98.12 138 LEU B CA 1
ATOM 3467 C C . LEU B 1 138 ? -4.277 -0.166 12.453 1 98.12 138 LEU B C 1
ATOM 3469 O O . LEU B 1 138 ? -4.418 -1.348 12.133 1 98.12 138 LEU B O 1
ATOM 3473 N N . VAL B 1 139 ? -5.211 0.75 12.281 1 96.69 139 VAL B N 1
ATOM 3474 C CA . VAL B 1 139 ? -6.504 0.378 11.719 1 96.69 139 VAL B CA 1
ATOM 3475 C C . VAL B 1 139 ? -6.32 -0.123 10.289 1 96.69 139 VAL B C 1
ATOM 3477 O O . VAL B 1 139 ? -6.898 -1.141 9.898 1 96.69 139 VAL B O 1
ATOM 3480 N N . ALA B 1 140 ? -5.512 0.604 9.562 1 96.62 140 ALA B N 1
ATOM 3481 C CA . ALA B 1 140 ? -5.242 0.189 8.188 1 96.62 140 ALA B CA 1
ATOM 3482 C C . ALA B 1 140 ? -4.621 -1.204 8.148 1 96.62 140 ALA B C 1
ATOM 3484 O O . ALA B 1 140 ? -4.98 -2.027 7.305 1 96.62 140 ALA B O 1
ATOM 3485 N N . MET B 1 141 ? -3.648 -1.483 9.008 1 97.88 141 MET B N 1
ATOM 3486 C CA . MET B 1 141 ? -3.012 -2.795 9.094 1 97.88 141 MET B CA 1
ATOM 3487 C C . MET B 1 141 ? -4.027 -3.871 9.453 1 97.88 141 MET B C 1
ATOM 3489 O O . MET B 1 141 ? -4 -4.973 8.898 1 97.88 141 MET B O 1
ATOM 3493 N N . LEU B 1 142 ? -4.93 -3.547 10.375 1 97.94 142 LEU B N 1
ATOM 3494 C CA . LEU B 1 142 ? -5.941 -4.5 10.812 1 97.94 142 LEU B CA 1
ATOM 3495 C C . LEU B 1 142 ? -6.879 -4.867 9.664 1 97.94 142 LEU B C 1
ATOM 3497 O O . LEU B 1 142 ? -7.211 -6.039 9.477 1 97.94 142 LEU B O 1
ATOM 3501 N N . VAL B 1 143 ? -7.297 -3.838 8.969 1 96.19 143 VAL B N 1
ATOM 3502 C CA . VAL B 1 143 ? -8.18 -4.059 7.832 1 96.19 143 VAL B CA 1
ATOM 3503 C C . VAL B 1 143 ? -7.492 -4.953 6.805 1 96.19 143 VAL B C 1
ATOM 3505 O O . VAL B 1 143 ? -8.094 -5.898 6.289 1 96.19 143 VAL B O 1
ATOM 3508 N N . SER B 1 144 ? -6.207 -4.676 6.516 1 97 144 SER B N 1
ATOM 3509 C CA . SER B 1 144 ? -5.434 -5.48 5.578 1 97 144 SER B CA 1
ATOM 3510 C C . SER B 1 144 ? -5.336 -6.93 6.039 1 97 144 SER B C 1
ATOM 3512 O O . SER B 1 144 ? -5.512 -7.855 5.242 1 97 144 SER B O 1
ATOM 3514 N N . GLU B 1 145 ? -5.051 -7.168 7.305 1 97.62 145 GLU B N 1
ATOM 3515 C CA . GLU B 1 145 ? -4.941 -8.516 7.848 1 97.62 145 GLU B CA 1
ATOM 3516 C C . GLU B 1 145 ? -6.281 -9.242 7.789 1 97.62 145 GLU B C 1
ATOM 3518 O O . GLU B 1 145 ? -6.328 -10.453 7.551 1 97.62 145 GLU B O 1
ATOM 3523 N N . ARG B 1 146 ? -7.367 -8.477 8.016 1 96.19 146 ARG B N 1
ATOM 3524 C CA . ARG B 1 146 ? -8.695 -9.07 7.918 1 96.19 146 ARG B CA 1
ATOM 3525 C C . ARG B 1 146 ? -8.969 -9.555 6.496 1 96.19 146 ARG B C 1
ATOM 3527 O O . ARG B 1 146 ? -9.523 -10.641 6.297 1 96.19 146 ARG B O 1
ATOM 3534 N N . GLN B 1 147 ? -8.625 -8.75 5.559 1 92.12 147 GLN B N 1
ATOM 3535 C CA . GLN B 1 147 ? -8.781 -9.141 4.16 1 92.12 147 GLN B CA 1
ATOM 3536 C C . GLN B 1 147 ? -7.945 -10.375 3.838 1 92.12 147 GLN B C 1
ATOM 3538 O O . GLN B 1 147 ? -8.422 -11.289 3.156 1 92.12 147 GLN B O 1
ATOM 3543 N N . ARG B 1 148 ? -6.73 -10.43 4.305 1 93.38 148 ARG B N 1
ATOM 3544 C CA . ARG B 1 148 ? -5.852 -11.578 4.102 1 93.38 148 ARG B CA 1
ATOM 3545 C C . ARG B 1 148 ? -6.449 -12.836 4.715 1 93.38 148 ARG B C 1
ATOM 3547 O O . ARG B 1 148 ? -6.387 -13.914 4.121 1 93.38 148 ARG B O 1
ATOM 3554 N N . LEU B 1 149 ? -6.996 -12.656 5.93 1 94.19 149 LEU B N 1
ATOM 3555 C CA . LEU B 1 149 ? -7.59 -13.781 6.648 1 94.19 149 LEU B CA 1
ATOM 3556 C C . LEU B 1 149 ? -8.703 -14.43 5.824 1 94.19 149 LEU B C 1
ATOM 3558 O O . LEU B 1 149 ? -8.844 -15.648 5.812 1 94.19 149 LEU B O 1
ATOM 3562 N N . GLY B 1 150 ? -9.492 -13.633 5.152 1 89.12 150 GLY B N 1
ATOM 3563 C CA . GLY B 1 150 ? -10.641 -14.094 4.395 1 89.12 150 GLY B CA 1
ATOM 3564 C C . GLY B 1 150 ? -10.273 -15.047 3.27 1 89.12 150 GLY B C 1
ATOM 3565 O O . GLY B 1 150 ? -11.07 -15.898 2.883 1 89.12 150 GLY B O 1
ATOM 3566 N N . VAL B 1 151 ? -9.062 -14.945 2.717 1 87.62 151 VAL B N 1
ATOM 3567 C CA . VAL B 1 151 ? -8.695 -15.734 1.544 1 87.62 151 VAL B CA 1
ATOM 3568 C C . VAL B 1 151 ? -7.5 -16.625 1.873 1 87.62 151 VAL B C 1
ATOM 3570 O O . VAL B 1 151 ? -6.965 -17.297 0.995 1 87.62 151 VAL B O 1
ATOM 3573 N N . ALA B 1 152 ? -7.043 -16.688 3.123 1 90.44 152 ALA B N 1
ATOM 3574 C CA . ALA B 1 152 ? -5.789 -17.328 3.494 1 90.44 152 ALA B CA 1
ATOM 3575 C C . ALA B 1 152 ? -5.961 -18.844 3.578 1 90.44 152 ALA B C 1
ATOM 3577 O O . ALA B 1 152 ? -7.016 -19.344 3.994 1 90.44 152 ALA B O 1
ATOM 3578 N N . HIS B 1 153 ? -4.914 -19.578 3.139 1 90.12 153 HIS B N 1
ATOM 3579 C CA . HIS B 1 153 ? -4.781 -21 3.449 1 90.12 153 HIS B CA 1
ATOM 3580 C C . HIS B 1 153 ? -4.75 -21.234 4.953 1 90.12 153 HIS B C 1
ATOM 3582 O O . HIS B 1 153 ? -4.258 -20.391 5.707 1 90.12 153 HIS B O 1
ATOM 3588 N N . ARG B 1 154 ? -5.234 -22.375 5.391 1 92.81 154 ARG B N 1
ATOM 3589 C CA . ARG B 1 154 ? -5.336 -22.719 6.805 1 92.81 154 ARG B CA 1
ATOM 3590 C C . ARG B 1 154 ? -3.984 -22.594 7.496 1 92.81 154 ARG B C 1
ATOM 3592 O O . ARG B 1 154 ? -3.914 -22.234 8.672 1 92.81 154 ARG B O 1
ATOM 3599 N N . LYS B 1 155 ? -2.879 -22.828 6.809 1 92.62 155 LYS B N 1
ATOM 3600 C CA . LYS B 1 155 ? -1.54 -22.828 7.395 1 92.62 155 LYS B CA 1
ATOM 3601 C C . LYS B 1 155 ? -1.082 -21.406 7.734 1 92.62 155 LYS B C 1
ATOM 3603 O O . LYS B 1 155 ? -0.253 -21.219 8.625 1 92.62 155 LYS B O 1
ATOM 3608 N N . ALA B 1 156 ? -1.687 -20.438 7.062 1 95.06 156 ALA B N 1
ATOM 3609 C CA . ALA B 1 156 ? -1.265 -19.062 7.266 1 95.06 156 ALA B CA 1
ATOM 3610 C C . ALA B 1 156 ? -2.146 -18.359 8.297 1 95.06 156 ALA B C 1
ATOM 3612 O O . ALA B 1 156 ? -1.775 -17.328 8.844 1 95.06 156 ALA B O 1
ATOM 3613 N N . LYS B 1 157 ? -3.338 -18.906 8.617 1 96.56 157 LYS B N 1
ATOM 3614 C CA . LYS B 1 157 ? -4.375 -18.234 9.406 1 96.56 157 LYS B CA 1
ATOM 3615 C C . LYS B 1 157 ? -3.893 -17.953 10.82 1 96.56 157 LYS B C 1
ATOM 3617 O O . LYS B 1 157 ? -4.125 -16.875 11.359 1 96.56 157 LYS B O 1
ATOM 3622 N N . PRO B 1 158 ? -3.131 -18.938 11.461 1 97.12 158 PRO B N 1
ATOM 3623 C CA . PRO B 1 158 ? -2.686 -18.656 12.828 1 97.12 158 PRO B CA 1
ATOM 3624 C C . PRO B 1 158 ? -1.774 -17.438 12.914 1 97.12 158 PRO B C 1
ATOM 3626 O O . PRO B 1 158 ? -1.902 -16.625 13.836 1 97.12 158 PRO B O 1
ATOM 3629 N N . SER B 1 159 ? -0.926 -17.281 11.945 1 98 159 SER B N 1
ATOM 3630 C CA . SER B 1 159 ? -0.025 -16.141 11.922 1 98 159 SER B CA 1
ATOM 3631 C C . SER B 1 159 ? -0.793 -14.836 11.727 1 98 159 SER B C 1
ATOM 3633 O O . SER B 1 159 ? -0.507 -13.836 12.383 1 98 159 SER B O 1
ATOM 3635 N N . ILE B 1 160 ? -1.763 -14.859 10.844 1 98.31 160 ILE B N 1
ATOM 3636 C CA . ILE B 1 160 ? -2.574 -13.68 10.562 1 98.31 160 ILE B CA 1
ATOM 3637 C C . ILE B 1 160 ? -3.33 -13.266 11.828 1 98.31 160 ILE B C 1
ATOM 3639 O O . ILE B 1 160 ? -3.332 -12.086 12.203 1 98.31 160 ILE B O 1
ATOM 3643 N N . LEU B 1 161 ? -3.889 -14.258 12.523 1 98.31 161 LEU B N 1
ATOM 3644 C CA . LEU B 1 161 ? -4.668 -14.008 13.727 1 98.31 161 LEU B CA 1
ATOM 3645 C C . LEU B 1 161 ? -3.785 -13.461 14.844 1 98.31 161 LEU B C 1
ATOM 3647 O O . LEU B 1 161 ? -4.199 -12.57 15.594 1 98.31 161 LEU B O 1
ATOM 3651 N N . ALA B 1 162 ? -2.57 -13.969 14.945 1 98.25 162 ALA B N 1
ATOM 3652 C CA . ALA B 1 162 ? -1.633 -13.484 15.953 1 98.25 162 ALA B CA 1
ATOM 3653 C C . ALA B 1 162 ? -1.303 -12.008 15.734 1 98.25 162 ALA B C 1
ATOM 3655 O O . ALA B 1 162 ? -1.252 -11.234 16.688 1 98.25 162 ALA B O 1
ATOM 3656 N N . ILE B 1 163 ? -1.092 -11.641 14.516 1 98.56 163 ILE B N 1
ATOM 3657 C CA . ILE B 1 163 ? -0.779 -10.25 14.195 1 98.56 163 ILE B CA 1
ATOM 3658 C C . ILE B 1 163 ? -2 -9.375 14.461 1 98.56 163 ILE B C 1
ATOM 3660 O O . ILE B 1 163 ? -1.875 -8.273 15 1 98.56 163 ILE B O 1
ATOM 3664 N N . MET B 1 164 ? -3.201 -9.906 14.078 1 98.5 164 MET B N 1
ATOM 3665 C CA . MET B 1 164 ? -4.434 -9.164 14.336 1 98.5 164 MET B CA 1
ATOM 3666 C C . MET B 1 164 ? -4.602 -8.898 15.828 1 98.5 164 MET B C 1
ATOM 3668 O O . MET B 1 164 ? -5 -7.805 16.219 1 98.5 164 MET B O 1
ATOM 3672 N N . ASP B 1 165 ? -4.25 -9.891 16.641 1 98.5 165 ASP B N 1
ATOM 3673 C CA . ASP B 1 165 ? -4.348 -9.742 18.094 1 98.5 165 ASP B CA 1
ATOM 3674 C C . ASP B 1 165 ? -3.367 -8.688 18.594 1 98.5 165 ASP B C 1
ATOM 3676 O O . ASP B 1 165 ? -3.711 -7.883 19.469 1 98.5 165 ASP B O 1
ATOM 3680 N N . ALA B 1 166 ? -2.188 -8.719 18.125 1 98.56 166 ALA B N 1
ATOM 3681 C CA . ALA B 1 166 ? -1.179 -7.734 18.516 1 98.56 166 ALA B CA 1
ATOM 3682 C C . ALA B 1 166 ? -1.61 -6.32 18.125 1 98.56 166 ALA B C 1
ATOM 3684 O O . ALA B 1 166 ? -1.447 -5.383 18.906 1 98.56 166 ALA B O 1
ATOM 3685 N N . ILE B 1 167 ? -2.16 -6.188 16.891 1 98.69 167 ILE B N 1
ATOM 3686 C CA . ILE B 1 167 ? -2.633 -4.887 16.422 1 98.69 167 ILE B CA 1
ATOM 3687 C C . ILE B 1 167 ? -3.76 -4.395 17.328 1 98.69 167 ILE B C 1
ATOM 3689 O O . ILE B 1 167 ? -3.777 -3.23 17.734 1 98.69 167 ILE B O 1
ATOM 3693 N N . ALA B 1 168 ? -4.703 -5.316 17.703 1 98.31 168 ALA B N 1
ATOM 3694 C CA . ALA B 1 168 ? -5.836 -4.965 18.562 1 98.31 168 ALA B CA 1
ATOM 3695 C C . ALA B 1 168 ? -5.367 -4.477 19.922 1 98.31 168 ALA B C 1
ATOM 3697 O O . ALA B 1 168 ? -5.918 -3.518 20.469 1 98.31 168 ALA B O 1
ATOM 3698 N N . ALA B 1 169 ? -4.375 -5.098 20.422 1 98.38 169 ALA B N 1
ATOM 3699 C CA . ALA B 1 169 ? -3.82 -4.691 21.719 1 98.38 169 ALA B CA 1
ATOM 3700 C C . ALA B 1 169 ? -3.213 -3.295 21.641 1 98.38 169 ALA B C 1
ATOM 3702 O O . ALA B 1 169 ? -3.428 -2.467 22.531 1 98.38 169 ALA B O 1
ATOM 3703 N N . GLN B 1 170 ? -2.475 -3.045 20.562 1 98.19 170 GLN B N 1
ATOM 3704 C CA . GLN B 1 170 ? -1.872 -1.727 20.391 1 98.19 170 GLN B CA 1
ATOM 3705 C C . GLN B 1 170 ? -2.939 -0.66 20.156 1 98.19 170 GLN B C 1
ATOM 3707 O O . GLN B 1 170 ? -2.799 0.474 20.625 1 98.19 170 GLN B O 1
ATOM 3712 N N . LEU B 1 171 ? -3.996 -1.027 19.438 1 97.69 171 LEU B N 1
ATOM 3713 C CA . LEU B 1 171 ? -5.102 -0.099 19.219 1 97.69 171 LEU B CA 1
ATOM 3714 C C . LEU B 1 171 ? -5.738 0.304 20.547 1 97.69 171 LEU B C 1
ATOM 3716 O O . LEU B 1 171 ? -6.051 1.478 20.75 1 97.69 171 LEU B O 1
ATOM 3720 N N . HIS B 1 172 ? -5.887 -0.651 21.422 1 97.62 172 HIS B N 1
ATOM 3721 C CA . HIS B 1 172 ? -6.438 -0.382 22.75 1 97.62 172 HIS B CA 1
ATOM 3722 C C . HIS B 1 172 ? -5.551 0.588 23.531 1 97.62 172 HIS B C 1
ATOM 3724 O O . HIS B 1 172 ? -6.047 1.561 24.094 1 97.62 172 HIS B O 1
ATOM 3730 N N . ASP B 1 173 ? -4.281 0.364 23.453 1 97.75 173 ASP B N 1
ATOM 3731 C CA . ASP B 1 173 ? -3.332 1.219 24.172 1 97.75 173 ASP B CA 1
ATOM 3732 C C . ASP B 1 173 ? -3.346 2.639 23.609 1 97.75 173 ASP B C 1
ATOM 3734 O O . ASP B 1 173 ? -3.375 3.611 24.359 1 97.75 173 ASP B O 1
ATOM 3738 N N . VAL B 1 174 ? -3.332 2.754 22.312 1 97.56 174 VAL B N 1
ATOM 3739 C CA . VAL B 1 174 ? -3.305 4.055 21.656 1 97.56 174 VAL B CA 1
ATOM 3740 C C . VAL B 1 174 ? -4.605 4.805 21.938 1 97.56 174 VAL B C 1
ATOM 3742 O O . VAL B 1 174 ? -4.598 6.012 22.172 1 97.56 174 VAL B O 1
ATOM 3745 N N . ASP B 1 175 ? -5.723 4.074 21.922 1 96.5 175 ASP B N 1
ATOM 3746 C CA . ASP B 1 175 ? -7.012 4.684 22.234 1 96.5 175 ASP B CA 1
ATOM 3747 C C . ASP B 1 175 ? -7.035 5.242 23.656 1 96.5 175 ASP B C 1
ATOM 3749 O O . ASP B 1 175 ? -7.57 6.328 23.891 1 96.5 175 ASP B O 1
ATOM 3753 N N . ASP B 1 176 ? -6.449 4.551 24.547 1 97 176 ASP B N 1
ATOM 3754 C CA . ASP B 1 176 ? -6.379 5.008 25.938 1 97 176 ASP B CA 1
ATOM 3755 C C . ASP B 1 176 ? -5.516 6.262 26.047 1 97 176 ASP B C 1
ATOM 3757 O O . ASP B 1 176 ? -5.863 7.195 26.781 1 97 176 ASP B O 1
ATOM 3761 N N . GLU B 1 177 ? -4.43 6.258 25.375 1 97.19 177 GLU B N 1
ATOM 3762 C CA . GLU B 1 177 ? -3.551 7.422 25.391 1 97.19 177 GLU B CA 1
ATOM 3763 C C . GLU B 1 177 ? -4.234 8.633 24.766 1 97.19 177 GLU B C 1
ATOM 3765 O O . GLU B 1 177 ? -4.078 9.758 25.25 1 97.19 177 GLU B O 1
ATOM 3770 N N . LEU B 1 178 ? -4.957 8.375 23.703 1 96.5 178 LEU B N 1
ATOM 3771 C CA . LEU B 1 178 ? -5.699 9.445 23.031 1 96.5 178 LEU B CA 1
ATOM 3772 C C . LEU B 1 178 ? -6.742 10.039 23.984 1 96.5 178 LEU B C 1
ATOM 3774 O O . LEU B 1 178 ? -6.848 11.258 24.109 1 96.5 178 LEU B O 1
ATOM 3778 N N . LYS B 1 179 ? -7.434 9.18 24.641 1 95.88 179 LYS B N 1
ATOM 3779 C CA . LYS B 1 179 ? -8.453 9.617 25.594 1 95.88 179 LYS B CA 1
ATOM 3780 C C . LYS B 1 179 ? -7.836 10.461 26.703 1 95.88 179 LYS B C 1
ATOM 3782 O O . LYS B 1 179 ? -8.352 11.531 27.031 1 95.88 179 LYS B O 1
ATOM 3787 N N . ALA B 1 180 ? -6.766 10.023 27.219 1 96.81 180 ALA B N 1
ATOM 3788 C CA . ALA B 1 180 ? -6.086 10.734 28.312 1 96.81 180 ALA B CA 1
ATOM 3789 C C . ALA B 1 180 ? -5.582 12.094 27.844 1 96.81 180 ALA B C 1
ATOM 3791 O O . ALA B 1 180 ? -5.73 13.094 28.547 1 96.81 180 ALA B O 1
ATOM 3792 N N . HIS B 1 181 ? -4.996 12.109 26.656 1 96.69 181 HIS B N 1
ATOM 3793 C CA . HIS B 1 181 ? -4.453 13.344 26.109 1 96.69 181 HIS B CA 1
ATOM 3794 C C . HIS B 1 181 ? -5.555 14.375 25.891 1 96.69 181 HIS B C 1
ATOM 3796 O O . HIS B 1 181 ? -5.398 15.547 26.25 1 96.69 181 HIS B O 1
ATOM 3802 N N . VAL B 1 182 ? -6.652 13.938 25.328 1 95.38 182 VAL B N 1
ATOM 3803 C CA . VAL B 1 182 ? -7.762 14.828 25 1 95.38 182 VAL B CA 1
ATOM 3804 C C . VAL B 1 182 ? -8.391 15.344 26.297 1 95.38 182 VAL B C 1
ATOM 3806 O O . VAL B 1 182 ? -8.719 16.531 26.391 1 95.38 182 VAL B O 1
ATOM 3809 N N . GLN B 1 183 ? -8.516 14.508 27.266 1 94.88 183 GLN B N 1
ATOM 3810 C CA . GLN B 1 183 ? -9.086 14.906 28.562 1 94.88 183 GLN B CA 1
ATOM 3811 C C . GLN B 1 183 ? -8.211 15.953 29.25 1 94.88 183 GLN B C 1
ATOM 3813 O O . GLN B 1 183 ? -8.727 16.859 29.891 1 94.88 183 GLN B O 1
ATOM 3818 N N . THR B 1 184 ? -6.973 15.875 29.062 1 95.81 184 THR B N 1
ATOM 3819 C CA . THR B 1 184 ? -6.023 16.766 29.719 1 95.81 184 THR B CA 1
ATOM 3820 C C . THR B 1 184 ? -5.961 18.109 29 1 95.81 184 THR B C 1
ATOM 3822 O O . THR B 1 184 ? -5.902 19.156 29.641 1 95.81 184 THR B O 1
ATOM 3825 N N . HIS B 1 185 ? -6.016 18.062 27.672 1 94.44 185 HIS B N 1
ATOM 3826 C CA . HIS B 1 185 ? -5.617 19.266 26.969 1 94.44 185 HIS B CA 1
ATOM 3827 C C . HIS B 1 185 ? -6.785 19.844 26.172 1 94.44 185 HIS B C 1
ATOM 3829 O O . HIS B 1 185 ? -6.766 21.031 25.812 1 94.44 185 HIS B O 1
ATOM 3835 N N . HIS B 1 186 ? -7.793 18.984 25.875 1 93.94 186 HIS B N 1
ATOM 3836 C CA . HIS B 1 186 ? -8.812 19.438 24.938 1 93.94 186 HIS B CA 1
ATOM 3837 C C . HIS B 1 186 ? -10.211 19.031 25.391 1 93.94 186 HIS B C 1
ATOM 3839 O O . HIS B 1 186 ? -11.109 18.844 24.578 1 93.94 186 HIS B O 1
ATOM 3845 N N . ALA B 1 187 ? -10.422 18.844 26.656 1 94.06 187 ALA B N 1
ATOM 3846 C CA . ALA B 1 187 ? -11.633 18.25 27.203 1 94.06 187 ALA B CA 1
ATOM 3847 C C . ALA B 1 187 ? -12.883 19.016 26.766 1 94.06 187 ALA B C 1
ATOM 3849 O O . ALA B 1 187 ? -13.836 18.406 26.281 1 94.06 187 ALA B O 1
ATOM 3850 N N . ASP B 1 188 ? -12.852 20.328 26.906 1 94.19 188 ASP B N 1
ATOM 3851 C CA . ASP B 1 188 ? -14.039 21.156 26.656 1 94.19 188 ASP B CA 1
ATOM 3852 C C . ASP B 1 188 ? -14.438 21.094 25.188 1 94.19 188 ASP B C 1
ATOM 3854 O O . ASP B 1 188 ? -15.586 20.766 24.859 1 94.19 188 ASP B O 1
ATOM 3858 N N . LEU B 1 189 ? -13.516 21.328 24.344 1 94.62 189 LEU B N 1
ATOM 3859 C CA . LEU B 1 189 ? -13.82 21.328 22.922 1 94.62 189 LEU B CA 1
ATOM 3860 C C . LEU B 1 189 ? -14.203 19.922 22.453 1 94.62 189 LEU B C 1
ATOM 3862 O O . LEU B 1 189 ? -15.109 19.766 21.625 1 94.62 189 LEU B O 1
ATOM 3866 N N . ALA B 1 190 ? -13.547 18.922 22.938 1 95.88 190 ALA B N 1
ATOM 3867 C CA . ALA B 1 190 ? -13.867 17.547 22.562 1 95.88 190 ALA B CA 1
ATOM 3868 C C . ALA B 1 190 ? -15.305 17.188 22.953 1 95.88 190 ALA B C 1
ATOM 3870 O O . ALA B 1 190 ? -16.016 16.547 22.188 1 95.88 190 ALA B O 1
ATOM 3871 N N . LYS B 1 191 ? -15.656 17.609 24.094 1 95.06 191 LYS B N 1
ATOM 3872 C CA . LYS B 1 191 ? -17.016 17.359 24.562 1 95.06 191 LYS B CA 1
ATOM 3873 C C . LYS B 1 191 ? -18.047 18.047 23.672 1 95.06 191 LYS B C 1
ATOM 3875 O O . LYS B 1 191 ? -19.078 17.469 23.344 1 95.06 191 LYS B O 1
ATOM 3880 N N . LEU B 1 192 ? -17.75 19.234 23.312 1 95.31 192 LEU B N 1
ATOM 3881 C CA . LEU B 1 192 ? -18.641 19.984 22.438 1 95.31 192 LEU B CA 1
ATOM 3882 C C . LEU B 1 192 ? -18.766 19.312 21.078 1 95.31 192 LEU B C 1
ATOM 3884 O O . LEU B 1 192 ? -19.859 19.156 20.547 1 95.31 192 LEU B O 1
ATOM 3888 N N . LEU B 1 193 ? -17.672 18.875 20.531 1 95.75 193 LEU B N 1
ATOM 3889 C CA . LEU B 1 193 ? -17.672 18.234 19.219 1 95.75 193 LEU B CA 1
ATOM 3890 C C . LEU B 1 193 ? -18.438 16.906 19.266 1 95.75 193 LEU B C 1
ATOM 3892 O O . LEU B 1 193 ? -19.234 16.625 1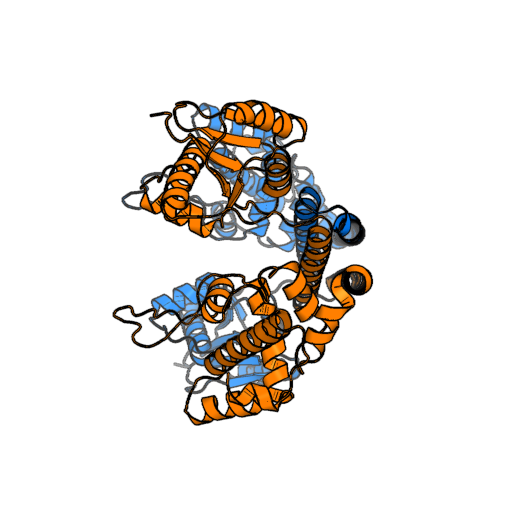8.375 1 95.75 193 LEU B O 1
ATOM 3896 N N . THR B 1 194 ? -18.219 16.141 20.328 1 94.75 194 THR B N 1
ATOM 3897 C CA . THR B 1 194 ? -18.812 14.82 20.406 1 94.75 194 THR B CA 1
ATOM 3898 C C . THR B 1 194 ? -20.281 14.906 20.812 1 94.75 194 THR B C 1
ATOM 3900 O O . THR B 1 194 ? -21 13.898 20.797 1 94.75 194 THR B O 1
ATOM 3903 N N . SER B 1 195 ? -20.734 16.094 21.172 1 92.62 195 SER B N 1
ATOM 3904 C CA . SER B 1 195 ? -22.141 16.297 21.453 1 92.62 195 SER B CA 1
ATOM 3905 C C . SER B 1 195 ? -22.984 16.25 20.188 1 92.62 195 SER B C 1
ATOM 3907 O O . SER B 1 195 ? -24.203 16.094 20.25 1 92.62 195 SER B O 1
ATOM 3909 N N . VAL B 1 196 ? -22.375 16.453 19.109 1 93.06 196 VAL B N 1
ATOM 3910 C CA . VAL B 1 196 ? -23.062 16.359 17.828 1 93.06 196 VAL B CA 1
ATOM 3911 C C . VAL B 1 196 ? -23.266 14.898 17.453 1 93.06 196 VAL B C 1
ATOM 3913 O O . VAL B 1 196 ? -22.297 14.133 17.359 1 93.06 196 VAL B O 1
ATOM 3916 N N . LYS B 1 197 ? -24.469 14.508 17.25 1 92.06 197 LYS B N 1
ATOM 3917 C CA . LYS B 1 197 ? -24.75 13.117 16.906 1 92.06 197 LYS B CA 1
ATOM 3918 C C . LYS B 1 197 ? -24.031 12.719 15.617 1 92.06 197 LYS B C 1
ATOM 3920 O O . LYS B 1 197 ? -24.156 13.398 14.594 1 92.06 197 LYS B O 1
ATOM 3925 N N . GLY B 1 198 ? -23.344 11.633 15.711 1 92.12 198 GLY B N 1
ATOM 3926 C CA . GLY B 1 198 ? -22.562 11.156 14.578 1 92.12 198 GLY B CA 1
ATOM 3927 C C . GLY B 1 198 ? -21.078 11.391 14.742 1 92.12 198 GLY B C 1
ATOM 3928 O O . GLY B 1 198 ? -20.266 10.75 14.062 1 92.12 198 GLY B O 1
ATOM 3929 N N . VAL B 1 199 ? -20.703 12.32 15.586 1 95.31 199 VAL B N 1
ATOM 3930 C CA . VAL B 1 199 ? -19.297 12.625 15.828 1 95.31 199 VAL B CA 1
ATOM 3931 C C . VAL B 1 199 ? -18.812 11.844 17.047 1 95.31 199 VAL B C 1
ATOM 3933 O O . VAL B 1 199 ? -19.203 12.125 18.172 1 95.31 199 VAL B O 1
ATOM 3936 N N . GLY B 1 200 ? -17.953 10.859 16.766 1 94.69 200 GLY B N 1
ATOM 3937 C CA . GLY B 1 200 ? -17.375 10.07 17.844 1 94.69 200 GLY B CA 1
ATOM 3938 C C . GLY B 1 200 ? -15.992 10.547 18.25 1 94.69 200 GLY B C 1
ATOM 3939 O O . GLY B 1 200 ? -15.484 11.531 17.719 1 94.69 200 GLY B O 1
ATOM 3940 N N . PRO B 1 201 ? -15.445 9.844 19.188 1 94.25 201 PRO B N 1
ATOM 3941 C CA . PRO B 1 201 ? -14.125 10.234 19.703 1 94.25 201 PRO B CA 1
ATOM 3942 C C . PRO B 1 201 ? -13.055 10.258 18.609 1 94.25 201 PRO B C 1
ATOM 3944 O O . PRO B 1 201 ? -12.195 11.141 18.609 1 94.25 201 PRO B O 1
ATOM 3947 N N . THR B 1 202 ? -13.117 9.336 17.688 1 93.94 202 THR B N 1
ATOM 3948 C CA . THR B 1 202 ? -12.117 9.266 16.641 1 93.94 202 THR B CA 1
ATOM 3949 C C . THR B 1 202 ? -12.188 10.508 15.742 1 93.94 202 THR B C 1
ATOM 3951 O O . THR B 1 202 ? -11.156 11.102 15.414 1 93.94 202 THR B O 1
ATOM 3954 N N . THR B 1 203 ? -13.375 10.883 15.375 1 95.62 203 THR B N 1
ATOM 3955 C CA . THR B 1 203 ? -13.555 12.086 14.562 1 95.62 203 THR B CA 1
ATOM 3956 C C . THR B 1 203 ? -13.062 13.32 15.312 1 95.62 203 THR B C 1
ATOM 3958 O O . THR B 1 203 ? -12.305 14.125 14.766 1 95.62 203 THR B O 1
ATOM 3961 N N . ALA B 1 204 ? -13.445 13.438 16.562 1 96 204 ALA B N 1
ATOM 3962 C CA . ALA B 1 204 ? -13.062 14.594 17.359 1 96 204 ALA B CA 1
ATOM 3963 C C . ALA B 1 204 ? -11.547 14.688 17.5 1 96 204 ALA B C 1
ATOM 3965 O O . ALA B 1 204 ? -10.961 15.75 17.281 1 96 204 ALA B O 1
ATOM 3966 N N . CYS B 1 205 ? -10.883 13.57 17.797 1 95.94 205 CYS B N 1
ATOM 3967 C CA . CYS B 1 205 ? -9.438 13.539 17.953 1 95.94 205 CYS B CA 1
ATOM 3968 C C . CYS B 1 205 ? -8.734 13.945 16.672 1 95.94 205 CYS B C 1
ATOM 3970 O O . CYS B 1 205 ? -7.754 14.695 16.688 1 95.94 205 CYS B O 1
ATOM 3972 N N . THR B 1 206 ? -9.25 13.438 15.57 1 95.88 206 THR B N 1
ATOM 3973 C CA . THR B 1 206 ? -8.641 13.734 14.281 1 95.88 206 THR B CA 1
ATOM 3974 C C . THR B 1 206 ? -8.773 15.219 13.945 1 95.88 206 THR B C 1
ATOM 3976 O O . THR B 1 206 ? -7.82 15.852 13.484 1 95.88 206 THR B O 1
ATOM 3979 N N . LEU B 1 207 ? -9.93 15.805 14.227 1 95.94 207 LEU B N 1
ATOM 3980 C CA . LEU B 1 207 ? -10.133 17.219 13.984 1 95.94 207 LEU B CA 1
ATOM 3981 C C . LEU B 1 207 ? -9.227 18.062 14.867 1 95.94 207 LEU B C 1
ATOM 3983 O O . LEU B 1 207 ? -8.602 19.031 14.398 1 95.94 207 LEU B O 1
ATOM 3987 N N . LEU B 1 208 ? -9.109 17.703 16.109 1 95.06 208 LEU B N 1
ATOM 3988 C CA . LEU B 1 208 ? -8.273 18.438 17.062 1 95.06 208 LEU B CA 1
ATOM 3989 C C . LEU B 1 208 ? -6.805 18.359 16.656 1 95.06 208 LEU B C 1
ATOM 3991 O O . LEU B 1 208 ? -6.066 19.328 16.812 1 95.06 208 LEU B O 1
ATOM 3995 N N . ALA B 1 209 ? -6.469 17.234 16.109 1 93.44 209 ALA B N 1
ATOM 3996 C CA . ALA B 1 209 ? -5.07 16.984 15.773 1 93.44 209 ALA B CA 1
ATOM 3997 C C . ALA B 1 209 ? -4.711 17.594 14.422 1 93.44 209 ALA B C 1
ATOM 3999 O O . ALA B 1 209 ? -3.631 18.172 14.266 1 93.44 209 ALA B O 1
ATOM 4000 N N . GLN B 1 210 ? -5.625 17.5 13.469 1 92.5 210 GLN B N 1
ATOM 4001 C CA . GLN B 1 210 ? -5.219 17.719 12.086 1 92.5 210 GLN B CA 1
ATOM 4002 C C . GLN B 1 210 ? -5.996 18.875 11.461 1 92.5 210 GLN B C 1
ATOM 4004 O O . GLN B 1 210 ? -5.844 19.156 10.273 1 92.5 210 GLN B O 1
ATOM 4009 N N . LEU B 1 211 ? -6.793 19.531 12.203 1 93 211 LEU B N 1
ATOM 4010 C CA . LEU B 1 211 ? -7.512 20.719 11.742 1 93 211 LEU B CA 1
ATOM 4011 C C . LEU B 1 211 ? -7.5 21.812 12.797 1 93 211 LEU B C 1
ATOM 4013 O O . LEU B 1 211 ? -8.555 22.234 13.266 1 93 211 LEU B O 1
ATOM 4017 N N . PRO B 1 212 ? -6.281 22.234 13.094 1 89.44 212 PRO B N 1
ATOM 4018 C CA . PRO B 1 212 ? -6.152 23.234 14.148 1 89.44 212 PRO B CA 1
ATOM 4019 C C . PRO B 1 212 ? -6.867 24.547 13.805 1 89.44 212 PRO B C 1
ATOM 4021 O O . PRO B 1 212 ? -7.133 25.359 14.688 1 89.44 212 PRO B O 1
ATOM 4024 N N . GLU B 1 213 ? -7.281 24.719 12.555 1 90.44 213 GLU B N 1
ATOM 4025 C CA . GLU B 1 213 ? -7.949 25.938 12.102 1 90.44 213 GLU B CA 1
ATOM 4026 C C . GLU B 1 213 ? -9.438 25.906 12.43 1 90.44 213 GLU B C 1
ATOM 4028 O O . GLU B 1 213 ? -10.141 26.906 12.273 1 90.44 213 GLU B O 1
ATOM 4033 N N . LEU B 1 214 ? -9.867 24.781 12.93 1 95.19 214 LEU B N 1
ATOM 4034 C CA . LEU B 1 214 ? -11.281 24.625 13.25 1 95.19 214 LEU B CA 1
ATOM 4035 C C . LEU B 1 214 ? -11.75 25.719 14.211 1 95.19 214 LEU B C 1
ATOM 4037 O O . LEU B 1 214 ? -11.141 25.922 15.258 1 95.19 214 LEU B O 1
ATOM 4041 N N . GLY B 1 215 ? -12.75 26.484 13.859 1 94.69 215 GLY B N 1
ATOM 4042 C CA . GLY B 1 215 ? -13.281 27.562 14.664 1 94.69 215 GLY B CA 1
ATOM 4043 C C . GLY B 1 215 ? -12.633 28.906 14.367 1 94.69 215 GLY B C 1
ATOM 4044 O O . GLY B 1 215 ? -13.102 29.953 14.844 1 94.69 215 GLY B O 1
ATOM 4045 N N . GLN B 1 216 ? -11.617 28.875 13.602 1 92.81 216 GLN B N 1
ATOM 4046 C CA . GLN B 1 216 ? -10.883 30.109 13.312 1 92.81 216 GLN B CA 1
ATOM 4047 C C . GLN B 1 216 ? -11.188 30.594 11.898 1 92.81 216 GLN B C 1
ATOM 4049 O O . GLN B 1 216 ? -11.227 31.812 11.656 1 92.81 216 GLN B O 1
ATOM 4054 N N . LEU B 1 217 ? -11.422 29.672 11.008 1 92.06 217 LEU B N 1
ATOM 4055 C CA . LEU B 1 217 ? -11.688 30.016 9.617 1 92.06 217 LEU B CA 1
ATOM 4056 C C . LEU B 1 217 ? -13.188 30.109 9.359 1 92.06 217 LEU B C 1
ATOM 4058 O O . LEU B 1 217 ? -13.992 29.516 10.086 1 92.06 217 LEU B O 1
ATOM 4062 N N . ASN B 1 218 ? -13.516 30.859 8.383 1 92.75 218 ASN B N 1
ATOM 4063 C CA . ASN B 1 218 ? -14.922 30.922 8.016 1 92.75 218 ASN B CA 1
ATOM 4064 C C . ASN B 1 218 ? -15.359 29.703 7.211 1 92.75 218 ASN B C 1
ATOM 4066 O O . ASN B 1 218 ? -14.539 28.844 6.906 1 92.75 218 ASN B O 1
ATOM 4070 N N . ARG B 1 219 ? -16.609 29.672 6.914 1 90.94 219 ARG B N 1
ATOM 4071 C CA . ARG B 1 219 ? -17.234 28.5 6.277 1 90.94 219 ARG B CA 1
ATOM 4072 C C . ARG B 1 219 ? -16.547 28.188 4.949 1 90.94 219 ARG B C 1
ATOM 4074 O O . ARG B 1 219 ? -16.188 27.031 4.695 1 90.94 219 ARG B O 1
ATOM 4081 N N . LYS B 1 220 ? -16.328 29.141 4.152 1 88.69 220 LYS B N 1
ATOM 4082 C CA . LYS B 1 220 ? -15.75 28.953 2.83 1 88.69 220 LYS B CA 1
ATOM 4083 C C . LYS B 1 220 ? -14.297 28.5 2.93 1 88.69 220 LYS B C 1
ATOM 4085 O O . LYS B 1 220 ? -13.883 27.562 2.242 1 88.69 220 LYS B O 1
ATOM 4090 N N . GLN B 1 221 ? -13.609 29.078 3.822 1 88.81 221 GLN B N 1
ATOM 4091 C CA . GLN B 1 221 ? -12.188 28.812 3.984 1 88.81 221 GLN B CA 1
ATOM 4092 C C . GLN B 1 221 ? -11.945 27.391 4.504 1 88.81 221 GLN B C 1
ATOM 4094 O O . GLN B 1 221 ? -11.094 26.672 3.986 1 88.81 221 GLN B O 1
ATOM 4099 N N . ILE B 1 222 ? -12.711 27 5.477 1 92.69 222 ILE B N 1
ATOM 4100 C CA . ILE B 1 222 ? -12.461 25.703 6.105 1 92.69 222 ILE B CA 1
ATOM 4101 C C . ILE B 1 222 ? -12.891 24.578 5.164 1 92.69 222 ILE B C 1
ATOM 4103 O O . ILE B 1 222 ? -12.258 23.516 5.133 1 92.69 222 ILE B O 1
ATOM 4107 N N . THR B 1 223 ? -13.938 24.828 4.398 1 92.12 223 THR B N 1
ATOM 4108 C CA . THR B 1 223 ? -14.406 23.859 3.424 1 92.12 223 THR B CA 1
ATOM 4109 C C . THR B 1 223 ? -13.367 23.641 2.334 1 92.12 223 THR B C 1
ATOM 4111 O O . THR B 1 223 ? -13.109 22.5 1.932 1 92.12 223 THR B O 1
ATOM 4114 N N . ALA B 1 224 ? -12.734 24.672 1.897 1 86.38 224 ALA B N 1
ATOM 4115 C CA . ALA B 1 224 ? -11.672 24.594 0.895 1 86.38 224 ALA B CA 1
ATOM 4116 C C . ALA B 1 224 ? -10.445 23.891 1.45 1 86.38 224 ALA B C 1
ATOM 4118 O O . ALA B 1 224 ? -9.844 23.047 0.771 1 86.38 224 ALA B O 1
ATOM 4119 N N . LEU B 1 225 ? -10.141 24.219 2.646 1 84.81 225 LEU B N 1
ATOM 4120 C CA . LEU B 1 225 ? -8.969 23.641 3.297 1 84.81 225 LEU B CA 1
ATOM 4121 C C . LEU B 1 225 ? -9.086 22.141 3.418 1 84.81 225 LEU B C 1
ATOM 4123 O O . LEU B 1 225 ? -8.117 21.406 3.18 1 84.81 225 LEU B O 1
ATOM 4127 N N . VAL B 1 226 ? -10.242 21.672 3.713 1 91.88 226 VAL B N 1
ATOM 4128 C CA . VAL B 1 226 ? -10.484 20.25 3.936 1 91.88 226 VAL B CA 1
ATOM 4129 C C . VAL B 1 226 ? -10.688 19.547 2.598 1 91.88 226 VAL B C 1
ATOM 4131 O O . VAL B 1 226 ? -10.5 18.328 2.494 1 91.88 226 VAL B O 1
ATOM 4134 N N . GLY B 1 227 ? -11 20.344 1.604 1 89.5 227 GLY B N 1
ATOM 4135 C CA . GLY B 1 227 ? -11.227 19.781 0.282 1 89.5 227 GLY B CA 1
ATOM 4136 C C . GLY B 1 227 ? -12.656 19.328 0.06 1 89.5 227 GLY B C 1
ATOM 4137 O O . GLY B 1 227 ? -12.891 18.281 -0.56 1 89.5 227 GLY B O 1
ATOM 4138 N N . LEU B 1 228 ? -13.594 19.984 0.601 1 91.69 228 LEU B N 1
ATOM 4139 C CA . LEU B 1 228 ? -15 19.625 0.441 1 91.69 228 LEU B CA 1
ATOM 4140 C C . LEU B 1 228 ? -15.734 20.656 -0.417 1 91.69 228 LEU B C 1
ATOM 4142 O O . LEU B 1 228 ? -16.938 20.516 -0.649 1 91.69 228 LEU B O 1
ATOM 4146 N N . ALA B 1 229 ? -14.969 21.625 -0.843 1 82.75 229 ALA B N 1
ATOM 4147 C CA . ALA B 1 229 ? -15.562 22.625 -1.746 1 82.75 229 ALA B CA 1
ATOM 4148 C C . ALA B 1 229 ? -15.766 22.031 -3.139 1 82.75 229 ALA B C 1
ATOM 4150 O O . ALA B 1 229 ? -14.836 21.484 -3.73 1 82.75 229 ALA B O 1
ATOM 4151 N N . PRO B 1 230 ? -16.984 21.984 -3.566 1 75.56 230 PRO B N 1
ATOM 4152 C CA . PRO B 1 230 ? -17.203 21.453 -4.91 1 75.56 230 PRO B CA 1
ATOM 4153 C C . PRO B 1 230 ? -16.438 22.219 -5.988 1 75.56 230 PRO B C 1
ATOM 4155 O O . PRO B 1 230 ? -16.328 23.453 -5.914 1 75.56 230 PRO B O 1
ATOM 4158 N N . MET B 1 231 ? -15.594 21.547 -6.719 1 66.12 231 MET B N 1
ATOM 4159 C CA . MET B 1 231 ? -14.883 22.172 -7.828 1 66.12 231 MET B CA 1
ATOM 4160 C C . MET B 1 231 ? -15.43 21.703 -9.164 1 66.12 231 MET B C 1
ATOM 4162 O O . MET B 1 231 ? -15.805 20.531 -9.312 1 66.12 231 MET B O 1
ATOM 4166 N N . ASN B 1 232 ? -15.805 22.672 -9.984 1 56.88 232 ASN B N 1
ATOM 4167 C CA . ASN B 1 232 ? -16.297 22.344 -11.32 1 56.88 232 ASN B CA 1
ATOM 4168 C C . ASN B 1 232 ? -15.211 21.688 -12.164 1 56.88 232 ASN B C 1
ATOM 4170 O O . ASN B 1 232 ? -14.055 22.109 -12.164 1 56.88 232 ASN B O 1
ATOM 4174 N N . ARG B 1 233 ? -15.266 20.391 -12.305 1 54.84 233 ARG B N 1
ATOM 4175 C CA . ARG B 1 233 ? -14.391 19.812 -13.312 1 54.84 233 ARG B CA 1
ATOM 4176 C C . ARG B 1 233 ? -15.008 19.922 -14.703 1 54.84 233 ARG B C 1
ATOM 4178 O O . ARG B 1 233 ? -15.594 18.969 -15.211 1 54.84 233 ARG B O 1
ATOM 4185 N N . ASP B 1 234 ? -15.344 21.109 -15.062 1 48.31 234 ASP B N 1
ATOM 4186 C CA . ASP B 1 234 ? -15.961 21.219 -16.391 1 48.31 234 ASP B CA 1
ATOM 4187 C C . ASP B 1 234 ? -14.93 21 -17.484 1 48.31 234 ASP B C 1
ATOM 4189 O O . ASP B 1 234 ? -13.883 21.641 -17.516 1 48.31 234 ASP B O 1
ATOM 4193 N N . SER B 1 235 ? -14.648 19.719 -17.656 1 48.53 235 SER B N 1
ATOM 4194 C CA . SER B 1 235 ? -14.023 19.578 -18.969 1 48.53 235 SER B CA 1
ATOM 4195 C C . SER B 1 235 ? -15.078 19.438 -20.062 1 48.53 235 SER B C 1
ATOM 4197 O O . SER B 1 235 ? -16.266 19.266 -19.766 1 48.53 235 SER B O 1
ATOM 4199 N N . GLY B 1 236 ? -14.617 19.812 -21.172 1 46.28 236 GLY B N 1
ATOM 4200 C CA . GLY B 1 236 ? -15.523 19.703 -22.312 1 46.28 236 GLY B CA 1
ATOM 4201 C C . GLY B 1 236 ? -16.453 18.516 -22.219 1 46.28 236 GLY B C 1
ATOM 4202 O O . GLY B 1 236 ? -17.625 18.609 -22.578 1 46.28 236 GLY B O 1
ATOM 4203 N N . THR B 1 237 ? -15.844 17.406 -21.875 1 47.16 237 THR B N 1
ATOM 4204 C CA . THR B 1 237 ? -16.641 16.172 -21.922 1 47.16 237 THR B CA 1
ATOM 4205 C C . THR B 1 237 ? -17.312 15.906 -20.578 1 47.16 237 THR B C 1
ATOM 4207 O O . THR B 1 237 ? -18.266 15.141 -20.5 1 47.16 237 THR B O 1
ATOM 4210 N N . LEU B 1 238 ? -16.672 16.234 -19.562 1 49.44 238 LEU B N 1
ATOM 4211 C CA . LEU B 1 238 ? -17.312 15.914 -18.297 1 49.44 238 LEU B CA 1
ATOM 4212 C C . LEU B 1 238 ? -18.109 17.094 -17.766 1 49.44 238 LEU B C 1
ATOM 4214 O O . LEU B 1 238 ? -17.578 17.922 -17.031 1 49.44 238 LEU B O 1
ATOM 4218 N N . ARG B 1 239 ? -19.094 17.484 -18.406 1 53.84 239 ARG B N 1
ATOM 4219 C CA . ARG B 1 239 ? -19.922 18.641 -18.094 1 53.84 239 ARG B CA 1
ATOM 4220 C C . ARG B 1 239 ? -20.859 18.344 -16.922 1 53.84 239 ARG B C 1
ATOM 4222 O O . ARG B 1 239 ? -21.531 17.312 -16.922 1 53.84 239 ARG B O 1
ATOM 4229 N N . GLY B 1 240 ? -20.75 19.234 -15.758 1 54.22 240 GLY B N 1
ATOM 4230 C CA . GLY B 1 240 ? -21.766 19.312 -14.711 1 54.22 240 GLY B CA 1
ATOM 4231 C C . GLY B 1 240 ? -21.375 18.547 -13.453 1 54.22 240 GLY B C 1
ATOM 4232 O O . GLY B 1 240 ? -22.031 18.688 -12.422 1 54.22 240 GLY B O 1
ATOM 4233 N N . GLN B 1 241 ? -20.453 17.625 -13.633 1 57.72 241 GLN B N 1
ATOM 4234 C CA . GLN B 1 241 ? -20.172 16.859 -12.422 1 57.72 241 GLN B CA 1
ATOM 4235 C C . GLN B 1 241 ? -19.094 17.531 -11.578 1 57.72 241 GLN B C 1
ATOM 4237 O O . GLN B 1 241 ? -18.094 18.031 -12.117 1 57.72 241 GLN B O 1
ATOM 4242 N N . ARG B 1 242 ? -19.4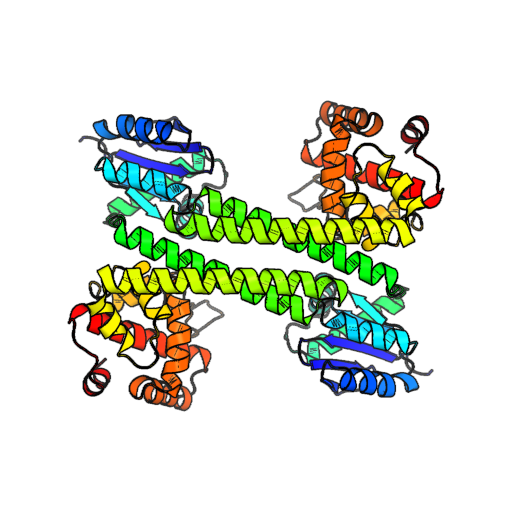53 17.906 -10.391 1 59.72 242 ARG B N 1
ATOM 4243 C CA . ARG B 1 242 ? -18.516 18.547 -9.477 1 59.72 242 ARG B CA 1
ATOM 4244 C C . ARG B 1 242 ? -17.781 17.516 -8.625 1 59.72 242 ARG B C 1
ATOM 4246 O O . ARG B 1 242 ? -18.375 16.5 -8.227 1 59.72 242 ARG B O 1
ATOM 4253 N N . HIS B 1 243 ? -16.469 17.656 -8.703 1 63.75 243 HIS B N 1
ATOM 4254 C CA . HIS B 1 243 ? -15.656 16.703 -7.93 1 63.75 243 HIS B CA 1
ATOM 4255 C C . HIS B 1 243 ? -14.852 17.422 -6.855 1 63.75 243 HIS B C 1
ATOM 4257 O O . HIS B 1 243 ? -14.523 18.609 -6.996 1 63.75 243 HIS B O 1
ATOM 4263 N N . ILE B 1 244 ? -14.773 16.844 -5.656 1 64.31 244 ILE B N 1
ATOM 4264 C CA . ILE B 1 244 ? -13.891 17.359 -4.613 1 64.31 244 ILE B CA 1
ATOM 4265 C C . ILE B 1 244 ? -12.453 16.953 -4.918 1 64.31 244 ILE B C 1
ATOM 4267 O O . ILE B 1 244 ? -12.203 15.906 -5.516 1 64.31 244 ILE B O 1
ATOM 4271 N N . PHE B 1 245 ? -11.602 17.906 -4.73 1 62.62 245 PHE B N 1
ATOM 4272 C CA . PHE B 1 245 ? -10.195 17.625 -5 1 62.62 245 PHE B CA 1
ATOM 4273 C C . PHE B 1 245 ? -9.305 18.219 -3.904 1 62.62 245 PHE B C 1
ATOM 4275 O O . PHE B 1 245 ? -9.656 19.219 -3.295 1 62.62 245 PHE B O 1
ATOM 4282 N N . GLY B 1 246 ? -8.258 17.438 -3.578 1 69.12 246 GLY B N 1
ATOM 4283 C CA . GLY B 1 246 ? -7.234 17.953 -2.68 1 69.12 246 GLY B CA 1
ATOM 4284 C C . GLY B 1 246 ? -7.676 17.984 -1.23 1 69.12 246 GLY B C 1
ATOM 4285 O O . GLY B 1 246 ? -8.484 17.156 -0.8 1 69.12 246 GLY B O 1
ATOM 4286 N N . GLY B 1 247 ? -6.934 18.812 -0.412 1 79.75 247 GLY B N 1
ATOM 4287 C CA . GLY B 1 247 ? -7.258 19.047 0.986 1 79.75 247 GLY B CA 1
ATOM 4288 C C . GLY B 1 247 ? -6.719 17.969 1.908 1 79.75 247 GLY B C 1
ATOM 4289 O O . GLY B 1 247 ? -5.773 17.266 1.555 1 79.75 247 GLY B O 1
ATOM 4290 N N . ARG B 1 248 ? -7.387 17.938 3.043 1 88.25 248 ARG B N 1
ATOM 4291 C CA . ARG B 1 248 ? -6.895 17.047 4.09 1 88.25 248 ARG B CA 1
ATOM 4292 C C . ARG B 1 248 ? -7.676 15.734 4.105 1 88.25 248 ARG B C 1
ATOM 4294 O O . ARG B 1 248 ? -8.695 15.625 4.785 1 88.25 248 ARG B O 1
ATOM 4301 N N . ALA B 1 249 ? -7.094 14.797 3.414 1 89.81 249 ALA B N 1
ATOM 4302 C CA . ALA B 1 249 ? -7.793 13.539 3.137 1 89.81 249 ALA B CA 1
ATOM 4303 C C . ALA B 1 249 ? -8.164 12.82 4.43 1 89.81 249 ALA B C 1
ATOM 4305 O O . ALA B 1 249 ? -9.242 12.227 4.531 1 89.81 249 ALA B O 1
ATOM 4306 N N . ASP B 1 250 ? -7.316 12.922 5.387 1 90.69 250 ASP B N 1
ATOM 4307 C CA . ASP B 1 250 ? -7.582 12.234 6.645 1 90.69 250 ASP B CA 1
ATOM 4308 C C . ASP B 1 250 ? -8.781 12.844 7.363 1 90.69 250 ASP B C 1
ATOM 4310 O O . ASP B 1 250 ? -9.586 12.125 7.961 1 90.69 250 ASP B O 1
ATOM 4314 N N . VAL B 1 251 ? -8.867 14.125 7.324 1 94.38 251 VAL B N 1
ATOM 4315 C CA . VAL B 1 251 ? -10 14.828 7.91 1 94.38 251 VAL B CA 1
ATOM 4316 C C . VAL B 1 251 ? -11.281 14.453 7.16 1 94.38 251 VAL B C 1
ATOM 4318 O O . VAL B 1 251 ? -12.305 14.148 7.777 1 94.38 251 VAL B O 1
ATOM 4321 N N . ARG B 1 252 ? -11.211 14.398 5.887 1 94.38 252 ARG B N 1
ATOM 4322 C CA . ARG B 1 252 ? -12.375 14.023 5.09 1 94.38 252 ARG B CA 1
ATOM 4323 C C . ARG B 1 252 ? -12.828 12.609 5.414 1 94.38 252 ARG B C 1
ATOM 4325 O O . ARG B 1 252 ? -14.031 12.328 5.465 1 94.38 252 ARG B O 1
ATOM 4332 N N . ARG B 1 253 ? -11.898 11.758 5.621 1 93.31 253 ARG B N 1
ATOM 4333 C CA . ARG B 1 253 ? -12.227 10.359 5.902 1 93.31 253 ARG B CA 1
ATOM 4334 C C . ARG B 1 253 ? -13.062 10.234 7.168 1 93.31 253 ARG B C 1
ATOM 4336 O O . ARG B 1 253 ? -14.062 9.516 7.188 1 93.31 253 ARG B O 1
ATOM 4343 N N . VAL B 1 254 ? -12.617 10.898 8.18 1 95.44 254 VAL B N 1
ATOM 4344 C CA . VAL B 1 254 ? -13.352 10.758 9.43 1 95.44 254 VAL B CA 1
ATOM 4345 C C . VAL B 1 254 ? -14.688 11.492 9.336 1 95.44 254 VAL B C 1
ATOM 4347 O O . VAL B 1 254 ? -15.68 11.062 9.93 1 95.44 254 VAL B O 1
ATOM 4350 N N . LEU B 1 255 ? -14.758 12.602 8.578 1 96.38 255 LEU B N 1
ATOM 4351 C CA . LEU B 1 255 ? -16.016 13.305 8.367 1 96.38 255 LEU B CA 1
ATOM 4352 C C . LEU B 1 255 ? -17 12.438 7.582 1 96.38 255 LEU B C 1
ATOM 4354 O O . LEU B 1 255 ? -18.203 12.492 7.812 1 96.38 255 LEU B O 1
ATOM 4358 N N . TYR B 1 256 ? -16.531 11.672 6.688 1 95.88 256 TYR B N 1
ATOM 4359 C CA . TYR B 1 256 ? -17.359 10.758 5.914 1 95.88 256 TYR B CA 1
ATOM 4360 C C . TYR B 1 256 ? -18.062 9.766 6.832 1 95.88 256 TYR B C 1
ATOM 4362 O O . TYR B 1 256 ? -19.281 9.594 6.734 1 95.88 256 TYR B O 1
ATOM 4370 N N . VAL B 1 257 ? -17.281 9.148 7.668 1 93.81 257 VAL B N 1
ATOM 4371 C CA . VAL B 1 257 ? -17.844 8.164 8.586 1 93.81 257 VAL B CA 1
ATOM 4372 C C . VAL B 1 257 ? -18.859 8.844 9.5 1 93.81 257 VAL B C 1
ATOM 4374 O O . VAL B 1 257 ? -19.953 8.312 9.719 1 93.81 257 VAL B O 1
ATOM 4377 N N . ALA B 1 258 ? -18.469 9.984 10.016 1 96.31 258 ALA B N 1
ATOM 4378 C CA . ALA B 1 258 ? -19.375 10.734 10.883 1 96.31 258 ALA B CA 1
ATOM 4379 C C . ALA B 1 258 ? -20.656 11.086 10.156 1 96.31 258 ALA B C 1
ATOM 4381 O O . ALA B 1 258 ? -21.75 11 10.727 1 96.31 258 ALA B O 1
ATOM 4382 N N . ALA B 1 259 ? -20.531 11.516 8.938 1 96.12 259 ALA B N 1
ATOM 4383 C CA . ALA B 1 259 ? -21.703 11.867 8.133 1 96.12 259 ALA B CA 1
ATOM 4384 C C . ALA B 1 259 ? -22.578 10.648 7.867 1 96.12 259 ALA B C 1
ATOM 4386 O O . ALA B 1 259 ? -23.812 10.742 7.902 1 96.12 259 ALA B O 1
ATOM 4387 N N . LEU B 1 260 ? -21.922 9.508 7.582 1 95.31 260 LEU B N 1
ATOM 4388 C CA . LEU B 1 260 ? -22.656 8.266 7.367 1 95.31 260 LEU B CA 1
ATOM 4389 C C . LEU B 1 260 ? -23.531 7.941 8.57 1 95.31 260 LEU B C 1
ATOM 4391 O O . LEU B 1 260 ? -24.719 7.605 8.422 1 95.31 260 LEU B O 1
ATOM 4395 N N . VAL B 1 261 ? -23 8.055 9.727 1 94.62 261 VAL B N 1
ATOM 4396 C CA . VAL B 1 261 ? -23.75 7.824 10.961 1 94.62 261 VAL B CA 1
ATOM 4397 C C . VAL B 1 261 ? -24.781 8.93 11.156 1 94.62 261 VAL B C 1
ATOM 4399 O O . VAL B 1 261 ? -25.922 8.656 11.562 1 94.62 261 VAL B O 1
ATOM 4402 N N . GLY B 1 262 ? -24.391 10.125 10.82 1 94.12 262 GLY B N 1
ATOM 4403 C CA . GLY B 1 262 ? -25.25 11.281 10.977 1 94.12 262 GLY B CA 1
ATOM 4404 C C . GLY B 1 262 ? -26.5 11.203 10.117 1 94.12 262 GLY B C 1
ATOM 4405 O O . GLY B 1 262 ? -27.578 11.633 10.547 1 94.12 262 GLY B O 1
ATOM 4406 N N . THR B 1 263 ? -26.391 10.656 8.922 1 95.12 263 THR B N 1
ATOM 4407 C CA . THR B 1 263 ? -27.547 10.57 8.031 1 95.12 263 THR B CA 1
ATOM 4408 C C . THR B 1 263 ? -28.594 9.617 8.594 1 95.12 263 THR B C 1
ATOM 4410 O O . THR B 1 263 ? -29.75 9.633 8.156 1 95.12 263 THR B O 1
ATOM 4413 N N . ARG B 1 264 ? -28.234 8.859 9.562 1 94.44 264 ARG B N 1
ATOM 4414 C CA . ARG B 1 264 ? -29.141 7.895 10.156 1 94.44 264 ARG B CA 1
ATOM 4415 C C . ARG B 1 264 ? -29.672 8.398 11.492 1 94.44 264 ARG B C 1
ATOM 4417 O O . ARG B 1 264 ? -30.844 8.195 11.82 1 94.44 264 ARG B O 1
ATOM 4424 N N . PHE B 1 265 ? -28.812 9.195 12.234 1 93 265 PHE B N 1
ATOM 4425 C CA . PHE B 1 265 ? -29.141 9.422 13.633 1 93 265 PHE B CA 1
ATOM 4426 C C . PHE B 1 265 ? -29.203 10.914 13.938 1 93 265 PHE B C 1
ATOM 4428 O O . PHE B 1 265 ? -29.781 11.328 14.945 1 93 265 PHE B O 1
ATOM 4435 N N . ASN B 1 266 ? -28.578 11.75 13.141 1 91.94 266 ASN B N 1
ATOM 4436 C CA . ASN B 1 266 ? -28.609 13.203 13.312 1 91.94 266 ASN B CA 1
ATOM 4437 C C . ASN B 1 266 ? -29.797 13.828 12.609 1 91.94 266 ASN B C 1
ATOM 4439 O O . ASN B 1 266 ? -29.906 13.766 11.383 1 91.94 266 ASN B O 1
ATOM 4443 N N . PRO B 1 267 ? -30.688 14.406 13.383 1 91.81 267 PRO B N 1
ATOM 4444 C CA . PRO B 1 267 ? -31.938 14.891 12.789 1 91.81 267 PRO B CA 1
ATOM 4445 C C . PRO B 1 267 ? -31.688 15.883 11.648 1 91.81 267 PRO B C 1
ATOM 4447 O O . PRO B 1 267 ? -32.406 15.852 10.641 1 91.81 267 PRO B O 1
ATOM 4450 N N . VAL B 1 268 ? -30.75 16.719 11.812 1 91.88 268 VAL B N 1
ATOM 4451 C CA . VAL B 1 268 ? -30.484 17.766 10.82 1 91.88 268 VAL B CA 1
ATOM 4452 C C . VAL B 1 268 ? -29.906 17.125 9.555 1 91.88 268 VAL B C 1
ATOM 4454 O O . VAL B 1 268 ? -30.391 17.406 8.445 1 91.88 268 VAL B O 1
ATOM 4457 N N . LEU B 1 269 ? -28.938 16.219 9.688 1 94.94 269 LEU B N 1
ATOM 4458 C CA . LEU B 1 269 ? -28.281 15.602 8.547 1 94.94 269 LEU B CA 1
ATOM 4459 C C . LEU B 1 269 ? -29.203 14.594 7.875 1 94.94 269 LEU B C 1
ATOM 4461 O O . LEU B 1 269 ? -29.172 14.43 6.656 1 94.94 269 LEU B O 1
ATOM 4465 N N . LYS B 1 270 ? -30 13.898 8.68 1 95.44 270 LYS B N 1
ATOM 4466 C CA . LYS B 1 270 ? -30.953 12.93 8.148 1 95.44 270 LYS B CA 1
ATOM 4467 C C . LYS B 1 270 ? -31.922 13.586 7.176 1 95.44 270 LYS B C 1
ATOM 4469 O O . LYS B 1 270 ? -32.125 13.102 6.062 1 95.44 270 LYS B O 1
ATOM 4474 N N . VAL B 1 271 ? -32.531 14.695 7.633 1 95.38 271 VAL B N 1
ATOM 4475 C CA . VAL B 1 271 ? -33.5 15.422 6.82 1 95.38 271 VAL B CA 1
ATOM 4476 C C . VAL B 1 271 ? -32.812 15.992 5.582 1 95.38 271 VAL B C 1
ATOM 4478 O O . VAL B 1 271 ? -33.344 15.938 4.48 1 95.38 271 VAL B O 1
ATOM 4481 N N . PHE B 1 272 ? -31.672 16.531 5.781 1 95.38 272 PHE B N 1
ATOM 4482 C CA . PHE B 1 272 ? -30.922 17.141 4.688 1 95.38 272 PHE B CA 1
ATOM 4483 C C . PHE B 1 272 ? -30.578 16.094 3.631 1 95.38 272 PHE B C 1
ATOM 4485 O O . PHE B 1 272 ? -30.766 16.328 2.436 1 95.38 272 PHE B O 1
ATOM 4492 N N . TYR B 1 273 ? -30.125 14.914 4.039 1 96.75 273 TYR B N 1
ATOM 4493 C CA . TYR B 1 273 ? -29.766 13.805 3.158 1 96.75 273 TYR B CA 1
ATOM 4494 C C . TYR B 1 273 ? -30.984 13.32 2.375 1 96.75 273 TYR B C 1
ATOM 4496 O O . TYR B 1 273 ? -30.922 13.156 1.154 1 96.75 273 TYR B O 1
ATOM 4504 N N . ALA B 1 274 ? -32.031 13.156 3.041 1 96.75 274 ALA B N 1
ATOM 4505 C CA . ALA B 1 274 ? -33.25 12.695 2.414 1 96.75 274 ALA B CA 1
ATOM 4506 C C . ALA B 1 274 ? -33.75 13.68 1.355 1 96.75 274 ALA B C 1
ATOM 4508 O O . ALA B 1 274 ? -34.219 13.273 0.289 1 96.75 274 ALA B O 1
ATOM 4509 N N . LYS B 1 275 ? -33.656 14.93 1.664 1 96.88 275 LYS B N 1
ATOM 4510 C CA . LYS B 1 275 ? -34.062 15.977 0.729 1 96.88 275 LYS B CA 1
ATOM 4511 C C . LYS B 1 275 ? -33.25 15.922 -0.552 1 96.88 275 LYS B C 1
ATOM 4513 O O . LYS B 1 275 ? -33.781 16.078 -1.65 1 96.88 275 LYS B O 1
ATOM 4518 N N . LEU B 1 276 ? -31.938 15.734 -0.4 1 95.69 276 LEU B N 1
ATOM 4519 C CA . LEU B 1 276 ? -31.047 15.664 -1.551 1 95.69 276 LEU B CA 1
ATOM 4520 C C . LEU B 1 276 ? -31.344 14.438 -2.402 1 95.69 276 LEU B C 1
ATOM 4522 O O . LEU B 1 276 ? -31.344 14.516 -3.633 1 95.69 276 LEU B O 1
ATOM 4526 N N . LEU B 1 277 ? -31.641 13.344 -1.71 1 96.19 277 LEU B N 1
ATOM 4527 C CA . LEU B 1 277 ? -31.984 12.133 -2.443 1 96.19 277 LEU B CA 1
ATOM 4528 C C . LEU B 1 277 ? -33.312 12.312 -3.189 1 96.19 277 LEU B C 1
ATOM 4530 O O . LEU B 1 277 ? -33.438 11.883 -4.336 1 96.19 277 LEU B O 1
ATOM 4534 N N . ALA B 1 278 ? -34.219 12.914 -2.551 1 96.31 278 ALA B N 1
ATOM 4535 C CA . ALA B 1 278 ? -35.531 13.18 -3.162 1 96.31 278 ALA B CA 1
ATOM 4536 C C . ALA B 1 278 ? -35.375 14.094 -4.383 1 96.31 278 ALA B C 1
ATOM 4538 O O . ALA B 1 278 ? -36.156 13.992 -5.332 1 96.31 278 ALA B O 1
ATOM 4539 N N . ALA B 1 279 ? -34.438 14.938 -4.367 1 96 279 ALA B N 1
ATOM 4540 C CA . ALA B 1 279 ? -34.156 15.852 -5.469 1 96 279 ALA B CA 1
ATOM 4541 C C . ALA B 1 279 ? -33.406 15.148 -6.59 1 96 279 ALA B C 1
ATOM 4543 O O . ALA B 1 279 ? -33.062 15.773 -7.594 1 96 279 ALA B O 1
ATOM 4544 N N . GLY B 1 280 ? -33.031 13.906 -6.344 1 93.88 280 GLY B N 1
ATOM 4545 C CA . GLY B 1 280 ? -32.438 13.102 -7.406 1 93.88 280 GLY B CA 1
ATOM 4546 C C . GLY B 1 280 ? -30.938 13.008 -7.324 1 93.88 280 GLY B C 1
ATOM 4547 O O . GLY B 1 280 ? -30.281 12.484 -8.227 1 93.88 280 GLY B O 1
ATOM 4548 N N . LYS B 1 281 ? -30.359 13.484 -6.297 1 91.62 281 LYS B N 1
ATOM 4549 C CA . LYS B 1 281 ? -28.906 13.438 -6.168 1 91.62 281 LYS B CA 1
ATOM 4550 C C . LYS B 1 281 ? -28.422 12.023 -5.875 1 91.62 281 LYS B C 1
ATOM 4552 O O . LYS B 1 281 ? -29.078 11.281 -5.129 1 91.62 281 LYS B O 1
ATOM 4557 N N . ALA B 1 282 ? -27.266 11.742 -6.473 1 92.56 282 ALA B N 1
ATOM 4558 C CA . ALA B 1 282 ? -26.641 10.453 -6.18 1 92.56 282 ALA B CA 1
ATOM 4559 C C . ALA B 1 282 ? -26.266 10.344 -4.703 1 92.56 282 ALA B C 1
ATOM 4561 O O . ALA B 1 282 ? -25.891 11.336 -4.078 1 92.56 282 ALA B O 1
ATOM 4562 N N . LYS B 1 283 ? -26.281 9.141 -4.156 1 93.25 283 LYS B N 1
ATOM 4563 C CA . LYS B 1 283 ? -26.062 8.883 -2.736 1 93.25 283 LYS B CA 1
ATOM 4564 C C . LYS B 1 283 ? -24.703 9.422 -2.289 1 93.25 283 LYS B C 1
ATOM 4566 O O . LYS B 1 283 ? -24.609 10.078 -1.251 1 93.25 283 LYS B O 1
ATOM 4571 N N . LYS B 1 284 ? -23.688 9.164 -3.119 1 91.75 284 LYS B N 1
ATOM 4572 C CA . LYS B 1 284 ? -22.344 9.602 -2.754 1 91.75 284 LYS B CA 1
ATOM 4573 C C . LYS B 1 284 ? -22.25 11.125 -2.727 1 91.75 284 LYS B C 1
ATOM 4575 O O . LYS B 1 284 ? -21.594 11.695 -1.851 1 91.75 284 LYS B O 1
ATOM 4580 N N . VAL B 1 285 ? -22.875 11.773 -3.662 1 90.5 285 VAL B N 1
ATOM 4581 C CA . VAL B 1 285 ? -22.891 13.234 -3.73 1 90.5 285 VAL B CA 1
ATOM 4582 C C . VAL B 1 285 ? -23.625 13.805 -2.523 1 90.5 285 VAL B C 1
ATOM 4584 O O . VAL B 1 285 ? -23.172 14.773 -1.91 1 90.5 285 VAL B O 1
ATOM 4587 N N . ALA B 1 286 ? -24.75 13.211 -2.195 1 94.62 286 ALA B N 1
ATOM 4588 C CA . ALA B 1 286 ? -25.547 13.633 -1.041 1 94.62 286 ALA B CA 1
ATOM 4589 C C . ALA B 1 286 ? -24.75 13.484 0.252 1 94.62 286 ALA B C 1
ATOM 4591 O O . ALA B 1 286 ? -24.812 14.344 1.132 1 94.62 286 ALA B O 1
ATOM 4592 N N . LEU B 1 287 ? -23.984 12.469 0.3 1 95.25 287 LEU B N 1
ATOM 4593 C CA . LEU B 1 287 ? -23.188 12.227 1.491 1 95.25 287 LEU B CA 1
ATOM 4594 C C . LEU B 1 287 ? -22.078 13.273 1.621 1 95.25 287 LEU B C 1
ATOM 4596 O O . LEU B 1 287 ? -21.781 13.734 2.725 1 95.25 287 LEU B O 1
ATOM 4600 N N . VAL B 1 288 ? -21.484 13.617 0.519 1 94.31 288 VAL B N 1
ATOM 4601 C CA . VAL B 1 288 ? -20.438 14.641 0.53 1 94.31 288 VAL B CA 1
ATOM 4602 C C . VAL B 1 288 ? -21.031 15.977 0.974 1 94.31 288 VAL B C 1
ATOM 4604 O O . VAL B 1 288 ? -20.391 16.719 1.725 1 94.31 288 VAL B O 1
ATOM 4607 N N . ALA B 1 289 ? -22.203 16.25 0.532 1 94.44 289 ALA B N 1
ATOM 4608 C CA . ALA B 1 289 ? -22.906 17.453 0.968 1 94.44 289 ALA B CA 1
ATOM 4609 C C . ALA B 1 289 ? -23.141 17.438 2.475 1 94.44 289 ALA B C 1
ATOM 4611 O O . ALA B 1 289 ? -23.047 18.469 3.143 1 94.44 289 ALA B O 1
ATOM 4612 N N . CYS B 1 290 ? -23.453 16.297 2.951 1 96.12 290 CYS B N 1
ATOM 4613 C CA . CYS B 1 290 ? -23.641 16.141 4.387 1 96.12 290 CYS B CA 1
ATOM 4614 C C . CYS B 1 290 ? -22.344 16.359 5.145 1 96.12 290 CYS B C 1
ATOM 4616 O O . CYS B 1 290 ? -22.328 16.953 6.227 1 96.12 290 CYS B O 1
ATOM 4618 N N . MET B 1 291 ? -21.25 15.875 4.586 1 96.5 291 MET B N 1
ATOM 4619 C CA . MET B 1 291 ? -19.922 16.109 5.168 1 96.5 291 MET B CA 1
ATOM 4620 C C . MET B 1 291 ? -19.656 17.594 5.301 1 96.5 291 MET B C 1
ATOM 4622 O O . MET B 1 291 ? -19.188 18.062 6.344 1 96.5 291 MET B O 1
ATOM 4626 N N . HIS B 1 292 ? -19.969 18.266 4.254 1 95.25 292 HIS B N 1
ATOM 4627 C CA . HIS B 1 292 ? -19.781 19.719 4.23 1 95.25 292 HIS B CA 1
ATOM 4628 C C . HIS B 1 292 ? -20.609 20.406 5.312 1 95.25 292 HIS B C 1
ATOM 4630 O O . HIS B 1 292 ? -20.078 21.234 6.07 1 95.25 292 HIS B O 1
ATOM 4636 N N . LYS B 1 293 ? -21.797 20.078 5.344 1 94.88 293 LYS B N 1
ATOM 4637 C CA . LYS B 1 293 ? -22.688 20.672 6.344 1 94.88 293 LYS B CA 1
ATOM 4638 C C . LYS B 1 293 ? -22.188 20.375 7.758 1 94.88 293 LYS B C 1
ATOM 4640 O O . LYS B 1 293 ? -22.188 21.25 8.617 1 94.88 293 LYS B O 1
ATOM 4645 N N . LEU B 1 294 ? -21.812 19.156 7.973 1 96.38 294 LEU B N 1
ATOM 4646 C CA . LEU B 1 294 ? -21.297 18.75 9.281 1 96.38 294 LEU B CA 1
ATOM 4647 C C . LEU B 1 294 ? -20.062 19.562 9.648 1 96.38 294 LEU B C 1
ATOM 4649 O O . LEU B 1 294 ? -19.938 20.031 10.789 1 96.38 294 LEU B O 1
ATOM 4653 N N . LEU B 1 295 ? -19.156 19.703 8.695 1 96.62 295 LEU B N 1
ATOM 4654 C CA . LEU B 1 295 ? -17.938 20.484 8.93 1 96.62 295 LEU B CA 1
ATOM 4655 C C . LEU B 1 295 ? -18.266 21.906 9.336 1 96.62 295 LEU B C 1
ATOM 4657 O O . LEU B 1 295 ? -17.672 22.453 10.258 1 96.62 295 LEU B O 1
ATOM 4661 N N . VAL B 1 296 ? -19.234 22.484 8.688 1 94.88 296 VAL B N 1
ATOM 4662 C CA . VAL B 1 296 ? -19.641 23.859 8.961 1 94.88 296 VAL B CA 1
ATOM 4663 C C . VAL B 1 296 ? -20.234 23.938 10.367 1 94.88 296 VAL B C 1
ATOM 4665 O O . VAL B 1 296 ? -19.953 24.891 11.117 1 94.88 296 VAL B O 1
ATOM 4668 N N . ILE B 1 297 ? -21 22.984 10.711 1 94.5 297 ILE B N 1
ATOM 4669 C CA . ILE B 1 297 ? -21.594 22.922 12.039 1 94.5 297 ILE B CA 1
ATOM 4670 C C . ILE B 1 297 ? -20.484 22.828 13.094 1 94.5 297 ILE B C 1
ATOM 4672 O O . ILE B 1 297 ? -20.484 23.578 14.07 1 94.5 297 ILE B O 1
ATOM 4676 N N . LEU B 1 298 ? -19.562 21.969 12.891 1 96.81 298 LEU B N 1
ATOM 4677 C CA . LEU B 1 298 ? -18.484 21.75 13.844 1 96.81 298 LEU B CA 1
ATOM 4678 C C . LEU B 1 298 ? -17.609 22.984 13.945 1 96.81 298 LEU B C 1
ATOM 4680 O O . LEU B 1 298 ? -17.141 23.328 15.039 1 96.81 298 LEU B O 1
ATOM 4684 N N . ASN B 1 299 ? -17.375 23.625 12.836 1 96.44 299 ASN B N 1
ATOM 4685 C CA . ASN B 1 299 ? -16.609 24.859 12.82 1 96.44 299 ASN B CA 1
ATOM 4686 C C . ASN B 1 299 ? -17.281 25.953 13.641 1 96.44 299 ASN B C 1
ATOM 4688 O O . ASN B 1 299 ? -16.609 26.672 14.383 1 96.44 299 ASN B O 1
ATOM 4692 N N . ALA B 1 300 ? -18.562 26.031 13.531 1 94.25 300 ALA B N 1
ATOM 4693 C CA . ALA B 1 300 ? -19.328 27.016 14.289 1 94.25 300 ALA B CA 1
ATOM 4694 C C . ALA B 1 300 ? -19.281 26.703 15.789 1 94.25 300 ALA B C 1
ATOM 4696 O O . ALA B 1 300 ? -19.125 27.609 16.609 1 94.25 300 ALA B O 1
ATOM 4697 N N . ILE B 1 301 ? -19.422 25.469 16.094 1 94.31 301 ILE B N 1
ATOM 4698 C CA . ILE B 1 301 ? -19.375 25.031 17.484 1 94.31 301 ILE B CA 1
ATOM 4699 C C . ILE B 1 301 ? -18.016 25.375 18.094 1 94.31 301 ILE B C 1
ATOM 4701 O O . ILE B 1 301 ? -17.938 25.891 19.203 1 94.31 301 ILE B O 1
ATOM 4705 N N . ALA B 1 302 ? -16.984 25.109 17.375 1 95.19 302 ALA B N 1
ATOM 4706 C CA . ALA B 1 302 ? -15.641 25.406 17.844 1 95.19 302 ALA B CA 1
ATOM 4707 C C . ALA B 1 302 ? -15.422 26.906 18.016 1 95.19 302 ALA B C 1
ATOM 4709 O O . ALA B 1 302 ? -14.727 27.344 18.938 1 95.19 302 ALA B O 1
ATOM 4710 N N . ARG B 1 303 ? -16 27.641 17.156 1 94 303 ARG B N 1
ATOM 4711 C CA . ARG B 1 303 ? -15.859 29.094 17.172 1 94 303 ARG B CA 1
ATOM 4712 C C . ARG B 1 303 ? -16.594 29.688 18.359 1 94 303 ARG B C 1
ATOM 4714 O O . ARG B 1 303 ? -16.062 30.547 19.062 1 94 303 ARG B O 1
ATOM 4721 N N . THR B 1 304 ? -17.766 29.25 18.609 1 92 304 THR B N 1
ATOM 4722 C CA . THR B 1 304 ? -18.625 29.859 19.609 1 92 304 THR B CA 1
ATOM 4723 C C . THR B 1 304 ? -18.453 29.188 20.969 1 92 304 THR B C 1
ATOM 4725 O O . THR B 1 304 ? -18.906 29.703 21.984 1 92 304 THR B O 1
ATOM 4728 N N . ARG B 1 305 ? -17.875 28.062 20.969 1 91.88 305 ARG B N 1
ATOM 4729 C CA . ARG B 1 305 ? -17.703 27.25 22.172 1 91.88 305 ARG B CA 1
ATOM 4730 C C . ARG B 1 305 ? -19.031 26.969 22.844 1 91.88 305 ARG B C 1
ATOM 4732 O O . ARG B 1 305 ? -19.156 27.078 24.062 1 91.88 305 ARG B O 1
ATOM 4739 N N . SER B 1 306 ? -20.016 26.719 21.984 1 87.25 306 SER B N 1
ATOM 4740 C CA . SER B 1 306 ? -21.359 26.391 22.453 1 87.25 306 SER B CA 1
ATOM 4741 C C . SER B 1 306 ? -21.906 25.141 21.781 1 87.25 306 SER B C 1
ATOM 4743 O O . SER B 1 306 ? -21.609 24.875 20.609 1 87.25 306 SER B O 1
ATOM 4745 N N . PRO B 1 307 ? -22.656 24.375 22.641 1 81.75 307 PRO B N 1
ATOM 4746 C CA . PRO B 1 307 ? -23.188 23.125 22.094 1 81.75 307 PRO B CA 1
ATOM 4747 C C . PRO B 1 307 ? -24.172 23.344 20.953 1 81.75 307 PRO B C 1
ATOM 4749 O O . PRO B 1 307 ? -24.781 24.422 20.875 1 81.75 307 PRO B O 1
ATOM 4752 N N . TRP B 1 308 ? -24.188 22.406 20.094 1 69.44 308 TRP B N 1
ATOM 4753 C CA . TRP B 1 308 ? -25.078 22.469 18.938 1 69.44 308 TRP B CA 1
ATOM 4754 C C . TRP B 1 308 ? -26.547 22.375 19.359 1 69.44 308 TRP B C 1
ATOM 4756 O O . TRP B 1 308 ? -26.906 21.547 20.203 1 69.44 308 TRP B O 1
ATOM 4766 N N . ARG B 1 309 ? -27.297 23.438 19.109 1 66.25 309 ARG B N 1
ATOM 4767 C CA . ARG B 1 309 ? -28.75 23.359 19.297 1 66.25 309 ARG B CA 1
ATOM 4768 C C . ARG B 1 309 ? -29.453 23.109 17.984 1 66.25 309 ARG B C 1
ATOM 4770 O O . ARG B 1 309 ? -29.109 23.719 16.953 1 66.25 309 ARG B O 1
ATOM 4777 N N . ASP B 1 310 ? -30.078 21.984 17.812 1 60.34 310 ASP B N 1
ATOM 4778 C CA . ASP B 1 310 ? -30.797 21.562 16.609 1 60.34 310 ASP B CA 1
ATOM 4779 C C . ASP B 1 310 ? -31.453 22.766 15.922 1 60.34 310 ASP B C 1
ATOM 4781 O O . ASP B 1 310 ? -31.531 22.812 14.695 1 60.34 310 ASP B O 1
ATOM 4785 N N . ASP B 1 311 ? -31.906 23.672 16.688 1 53.16 311 ASP B N 1
ATOM 4786 C CA . ASP B 1 311 ? -32.594 24.828 16.141 1 53.16 311 ASP B CA 1
ATOM 4787 C C . ASP B 1 311 ? -31.641 25.703 15.336 1 53.16 311 ASP B C 1
ATOM 4789 O O . ASP B 1 311 ? -32.094 26.5 14.5 1 53.16 311 ASP B O 1
ATOM 4793 N N . PHE B 1 312 ? -30.484 25.703 15.578 1 50.28 312 PHE B N 1
ATOM 4794 C CA . PHE B 1 312 ? -29.516 26.562 14.906 1 50.28 312 PHE B CA 1
ATOM 4795 C C . PHE B 1 312 ? -29.172 26.016 13.523 1 50.28 312 PHE B C 1
ATOM 4797 O O . PHE B 1 312 ? -28.766 26.766 12.641 1 50.28 312 PHE B O 1
ATOM 4804 N N . ALA B 1 313 ? -29.25 24.781 13.32 1 51.88 313 ALA B N 1
ATOM 4805 C CA . ALA B 1 313 ? -28.859 24.062 12.109 1 51.88 313 ALA B CA 1
ATOM 4806 C C . ALA B 1 313 ? -29.703 24.516 10.914 1 51.88 313 ALA B C 1
ATOM 4808 O O . ALA B 1 313 ? -29.234 24.484 9.773 1 51.88 313 ALA B O 1
ATOM 4809 N N . GLU B 1 314 ? -30.891 24.906 11.148 1 46.88 314 GLU B N 1
ATOM 4810 C CA . GLU B 1 314 ? -31.781 25.328 10.062 1 46.88 314 GLU B CA 1
ATOM 4811 C C . GLU B 1 314 ? -31.188 26.516 9.312 1 46.88 314 GLU B C 1
ATOM 4813 O O . GLU B 1 314 ? -31.484 26.719 8.133 1 46.88 314 GLU B O 1
ATOM 4818 N N . ARG B 1 315 ? -30.328 27.297 9.898 1 46.72 315 ARG B N 1
ATOM 4819 C CA . ARG B 1 315 ? -29.875 28.531 9.266 1 46.72 315 ARG B CA 1
ATOM 4820 C C . ARG B 1 315 ? -28.547 28.312 8.547 1 46.72 315 ARG B C 1
ATOM 4822 O O . ARG B 1 315 ? -28.078 29.203 7.828 1 46.72 315 ARG B O 1
ATOM 4829 N N . LEU B 1 316 ? -27.922 27.156 8.711 1 48.69 316 LEU B N 1
ATOM 4830 C CA . LEU B 1 316 ? -26.641 26.984 8.039 1 48.69 316 LEU B CA 1
ATOM 4831 C C . LEU B 1 316 ? -26.797 26.094 6.809 1 48.69 316 LEU B C 1
ATOM 4833 O O . LEU B 1 316 ? -27.547 25.109 6.84 1 48.69 316 LEU B O 1
#

Sequence (632 aa):
MSELVYVGIDIAKNSFEVAVTGELQTLNLANDEAGHAQLCQWLAPLAPRLILMEATGGYEQDLALALAGAGLHVSVVNPRQARDFARCVGKLAKTDRIDAQALRSFASMLDAQGHQPRALADDERRELTALVVRRRQLVAMLVSERQRLGVAHRKAKPSILAIMDAIAAQLHDVDDELKAHVQTHHADLAKLLTSVKGVGPTTACTLLAQLPELGQLNRKQITALVGLAPMNRDSGTLRGQRHIFGGRADVRRVLYVAALVGTRFNPVLKVFYAKLLAAGKAKKVALVACMHKLLVILNAIARTRSPWRDDFAERLMSELVYVGIDIAKNSFEVAVTGELQTLNLANDEAGHAQLCQWLAPLAPRLILMEATGGYEQDLALALAGAGLHVSVVNPRQARDFARCVGKLAKTDRIDAQALRSFASMLDAQGHQPRALADDERRELTALVVRRRQLVAMLVSERQRLGVAHRKAKPSILAIMDAIAAQLHDVDDELKAHVQTHHADLAKLLTSVKGVGPTTACTLLAQLPELGQLNRKQITALVGLAPMNRDSGTLRGQRHIFGGRADVRRVLYVAALVGTRFNPVLKVFYAKLLAAGKAKKVALVACMHKLLVILNAIARTRSPWRDDFAERL

pLDDT: mean 88.3, std 12.32, range [41.19, 98.69]

Nearest PDB structures (foldseek):
  8wt9-assembly1_D  TM=8.782E-01  e=2.906E-21  Escherichia coli
  8wt7-assembly1_C  TM=8.561E-01  e=3.379E-21  Escherichia coli
  8wt6-assembly1_D  TM=8.632E-01  e=1.074E-20  Escherichia coli
  4kw2-assembly1_A  TM=5.485E-01  e=2.957E+00  Parabacteroides distasonis ATCC 8503
  5oen-assembly1_B  TM=3.042E-01  e=1.978E+00  Mus musculus

Solvent-accessible surface area (backbone atoms only — not comparable to full-atom values): 33449 Å² total; per-residue (Å²): 129,87,76,83,27,24,24,3,36,32,60,41,80,65,32,30,26,36,21,41,59,94,48,89,65,64,46,79,42,47,56,44,72,68,30,44,51,51,48,46,64,61,42,56,83,61,58,46,71,28,33,23,31,46,58,48,88,43,55,37,51,66,49,51,49,52,37,42,73,71,71,42,47,46,34,76,39,56,53,67,60,55,50,52,50,29,53,72,72,65,52,76,69,89,44,62,62,54,48,3,44,44,31,15,54,45,24,48,52,41,47,74,72,63,59,70,63,63,80,75,74,50,71,68,41,47,50,46,33,34,47,50,50,48,47,51,52,44,50,52,51,43,53,52,44,51,56,48,52,77,46,47,48,79,86,34,38,63,54,44,50,51,50,45,51,52,43,53,53,45,47,52,52,49,51,51,51,50,51,53,51,37,58,74,75,38,41,69,62,44,51,43,48,44,66,40,61,41,35,44,70,69,39,39,51,42,40,65,36,74,36,76,56,61,30,73,52,52,66,69,56,48,33,48,54,41,19,61,42,76,34,77,47,69,39,94,83,47,67,83,53,62,44,64,58,72,53,37,61,68,59,46,53,40,37,47,55,22,29,60,45,10,45,76,70,18,71,70,43,26,53,52,37,52,52,36,44,72,71,65,44,53,69,69,60,33,46,52,53,39,28,44,52,50,50,46,52,51,28,49,28,55,50,67,72,44,72,85,50,79,79,60,53,79,78,105,129,86,76,83,27,24,24,2,36,32,58,41,79,66,31,32,25,36,20,41,58,95,49,88,64,63,45,79,43,47,56,46,74,68,31,44,51,50,48,45,64,62,42,57,83,62,58,45,69,28,34,22,32,47,58,47,88,42,55,35,49,65,49,52,50,53,36,40,73,72,69,42,47,45,35,77,39,56,52,66,59,54,51,51,48,29,54,71,70,63,54,75,71,88,46,60,63,53,48,2,42,46,31,15,54,46,26,49,52,39,46,75,73,61,59,69,62,64,80,76,72,51,71,67,41,46,50,45,33,33,48,50,52,47,47,52,53,44,50,52,50,44,53,52,44,52,57,49,53,76,48,48,48,78,84,34,38,62,53,44,51,50,51,45,51,54,45,50,53,45,47,54,52,49,51,50,51,49,52,53,51,37,59,74,74,38,41,69,63,44,50,43,48,42,65,39,61,41,36,43,71,67,40,40,51,43,40,64,36,74,36,77,55,61,30,73,52,54,66,70,56,48,33,47,54,42,19,61,40,76,33,78,46,68,40,95,83,47,66,86,54,62,44,63,59,72,53,36,60,70,59,45,53,40,38,45,54,23,29,60,44,10,44,74,69,17,70,69,42,25,53,52,39,50,52,35,45,73,72,63,44,53,68,70,59,32,45,51,54,39,27,45,53,50,51,45,52,51,28,48,28,55,50,68,71,44,68,84,52,79,79,58,54,79,79,105

Foldseek 3Di:
DLDAKFWFWEFDQFWIWIDIPPDPDIDIFTLDPVRLVVVLVVCVVVQHPEYEYEDDPCSCPVSQVSNVVSVHHYAYDYPVVLVVQCVVVVPPDDDSHSSGVSRRVVRVVCVVVVDGHDDDDDPLLVVLLVLLVVLVVLVVLLVVLVVCCVPDDPVCNVVSVVVNVVSVVVNVVSVVVNVVSCVVPPVLLLVQLCLQFLQDNSLSSCCVNPVVCQLPDALVVSCVQQQLDFDQPDDVPPHPDTDGDDHDVVNLVSLLSSLVRCCVPPPLSVVQLVVCVVVPDDNVNSSSVSSSLSSNQSSNCSNVSDHDDSVVSVVD/DLDAKFWFWEFDQFWIWIDIPPDPDIDIFTLDPVRLVVVLVVCVVVQHPEYEYEDDPCSCPVSQCSNVVSVHHYAYDYPVVLVVQCVVVVPPDDDSHSSGVSRRVVRVVCVVVVDGHDDDDDPLLVVLLVLLVVLVVLVVLLVVLVVCCVPDDPVCNVVSVVVNVVSVVVNVVSVVVNVVSCVVPPVLLLVQLCLQQLQDNSLSSCCVNPVVCQLPDALVVSCVQQQLPFDQPDDVPPHPDTDGDDHDVVNLVSLLSSLVRCCVPPPLSVVQLVVCVVVPDDNVNSSSVSSSLSSNQSSNCSNVSDHDDPVVSVVD

Organism: Paracidovorax avenae (strain ATCC 19860 / DSM 7227 / CCUG 15838 / JCM 20985 / LMG 2117 / NCPPB 1011) (NCBI:txid643561)

Secondary structure (DSSP, 8-state):
--PPPEEEEEE-SSEEEEEETT-SS-EEEESSHHHHHHHHHHHGGG--SEEEEE--TTTTHHHHHHHHHTT--EEEE-HHHHHHHHHHTT-----HHHHHHHHHHHHHHHHHTT--PPPPPPHHHHHHHHHHHHHHHHHHHHHHHHHHHHH--TTTHHHHHHHHHHHHHHHHHHHHHHHHHHHHHSHHHHHHHHTSTT--HHHHHHHHHH-TTTTTS-HHHHHHHHT-S-EE---SSS-S-EE--SS-HHHHHHHHHHHHHHHHH-HHHHHHHHHHHHTT--HHHHHHHHHHHHHHHHHHHHHHT----HHHHTT-/--PPPEEEEEE-SSEEEEEETT-SS-EEEESSHHHHHHHHHHHGGG--SEEEEE--TTTTHHHHHHHHHTT--EEEE-HHHHHHHHHHTT-----HHHHHHHHHHHHHHHHHTT--PPPPPPHHHHHHHHHHHHHHHHHHHHHHHHHHHHH--TTTHHHHHHHHHHHHHHHHHHHHHHHHHHHHHSHHHHHHHHTSTT--HHHHHHHHHH-TTTTTS-HHHHHHHHT-S-EE---SSS-S-EE--SS-HHHHHHHHHHHHHHHHH-HHHHHHHHHHHHTT--HHHHHHHHHHHHHHHHHHHHHHT----HHHHTT-

=== Feature glossary ===
Each block in this record encodes a different view of the same protein. In brief:

Predicted aligned error. PAE(i, j) answers: if I align the predicted and true structures on residue i, how far off (in Å) do I expect residue j to be? A block-diagonal PAE matrix with low values on the blocks and high values off-diagonal is the signature of a multi-domain protein with confidently predicted domains but uncertain inter-domain orientation.

Contact-map, Ramachandran, and PAE plots. Plot images: a contact map (which residues are close in 3D, as an N×N binary image), a Ramachandran scatter (backbone torsion angles, revealing secondary-structure composition at a glance), and — for AlphaFold structures — a PAE heatmap (pairwise prediction confidence).

Backbone torsions (φ/ψ). φ (phi) and ψ (psi) are the two rotatable backbone dihedrals per residue: φ is the C(i-1)–N–Cα–C torsion, ψ is the N–Cα–C–N(i+1) torsion, both in degrees on (−180°, 180°]. α-helical residues cluster near (−60°, −45°); β-strand residues near (−120°, +130°). A Ramachandran plot is simply a scatter of (φ, ψ) for every residue.

Foldseek 3Di. A 3Di character summarizes, for each residue, the relative orientation of the Cα frame of its nearest spatial neighbor. Because it encodes fold topology rather than chemistry, 3Di alignments detect remote structural similarity that sequence alignment misses.

Radius of gyration, Cα contacts, bounding box. Three whole-structure scalars: the radius of gyration (RMS distance of Cα from centroid, in Å), the count of Cα–Cα contacts (pairs closer than 8 Å and separated by more than four residues in sequence — i.e. tertiary, not local, contacts), and the bounding-box dimensions. Together they distinguish compact globular folds from extended fibres or disordered chains.

Sequence. Sequence gives the chain of amino acids in standard one-letter code (A=alanine, C=cysteine, …, Y=tyrosine), read N→C. It is the only feature that is directly encoded by the gene; all structural features are derived from the folded form of this sequence.

mmCIF coordinates. Atomic coordinates in PDBx/mmCIF format — the same representation the Protein Data Bank distributes. Each line of the _atom_site loop places one backbone atom in Cartesian space (units: ångströms, origin: arbitrary).

Secondary structure (3-state, P-SEA). Three-state secondary structure (P-SEA) collapses the eight DSSP classes into helix (a), strand (b), and coil (c). P-SEA assigns these from Cα geometry alone — distances and angles — without requiring backbone oxygens, so it works on any Cα trace.

InterPro / GO / CATH / organism. Functional annotations link the protein to curated databases. InterPro entries identify conserved domains and families by matching the sequence against member-database signatures (Pfam, PROSITE, CDD, …). Gene Ontology (GO) terms describe molecular function, biological process, and cellular component in a controlled vocabulary. CATH places the structure in a hierarchical fold classification (Class/Architecture/Topology/Homologous-superfamily). The organism is the source species.

B-factor. B-factor (Debye–Waller factor) reflects atomic displacement in the crystal lattice. It is an experimental observable (units Å²), not a prediction; low values mean the atom is pinned down, high values mean it moves or is heterogeneous across the crystal.

Rendered structure images. Structure images are PyMOL renders from six orthogonal camera directions. Cartoon representation draws helices as coils and strands as arrows; sticks shows the backbone as bonds; surface shows the solvent-excluded envelope. Rainbow coloring maps sequence position to hue (blue→red, N→C); chain coloring assigns a distinct color per polypeptide.

Solvent-accessible surface area. Solvent-accessible surface area (SASA) is the area in Å² traced out by the centre of a 1.4 Å probe sphere (a water molecule) rolled over the protein's van der Waals surface (Shrake–Rupley / Lee–Richards construction). Buried residues have near-zero SASA; fully exposed residues can exceed 200 Å². The total SASA scales roughly with the number of surface residues.

Secondary structure (8-state, DSSP). The SS8 string is DSSP's per-residue secondary-structure call. α-helix (H) means an i→i+4 H-bond ladder; β-strand (E) means the residue participates in a β-sheet; 3₁₀ (G) and π (I) are tighter and wider helices; T/S are turns/bends; '-' is loop.

pLDDT. For AlphaFold models, the B-factor field carries pLDDT — the model's own estimate of local accuracy on a 0–100 scale. Regions with pLDDT<50 should be treated as essentially unmodeled; they often correspond to intrinsically disordered segments.

Nearest PDB structures. Nearest PDB neighbors are the top structural matches found by Foldseek when searching this structure against the entire Protein Data Bank. Each hit reports a TM-score (0 to 1; >0.5 almost always implies the same fold) and an E-value. These are *structural* homologs — they may share no detectable sequence similarity.